Protein AF-A0A257MVQ7-F1 (afdb_monomer)

Structure (mmCIF, N/CA/C/O backbone):
data_AF-A0A257MVQ7-F1
#
_entry.id   AF-A0A257MVQ7-F1
#
loop_
_atom_site.group_PDB
_atom_site.id
_atom_site.type_symbol
_atom_site.label_atom_id
_atom_site.label_alt_id
_atom_site.label_comp_id
_atom_site.label_asym_id
_atom_site.label_entity_id
_atom_site.label_seq_id
_atom_site.pdbx_PDB_ins_code
_atom_site.Cartn_x
_atom_site.Cartn_y
_atom_site.Cartn_z
_atom_site.occupancy
_atom_site.B_iso_or_equiv
_atom_site.auth_seq_id
_atom_site.auth_comp_id
_atom_site.auth_asym_id
_atom_site.auth_atom_id
_atom_site.pdbx_PDB_model_num
ATOM 1 N N . GLU A 1 1 ? 6.130 22.824 -11.273 1.00 88.00 1 GLU A N 1
ATOM 2 C CA . GLU A 1 1 ? 5.812 24.122 -10.636 1.00 88.00 1 GLU A CA 1
ATOM 3 C C . GLU A 1 1 ? 4.588 24.040 -9.724 1.00 88.00 1 GLU A C 1
ATOM 5 O O . GLU A 1 1 ? 4.699 24.379 -8.550 1.00 88.00 1 GLU A O 1
ATOM 10 N N . SER A 1 2 ? 3.463 23.512 -10.215 1.00 88.69 2 SER A N 1
ATOM 11 C CA . SER A 1 2 ? 2.220 23.315 -9.449 1.00 88.69 2 SER A CA 1
ATOM 12 C C . SER A 1 2 ? 2.405 22.656 -8.071 1.00 88.69 2 SER A C 1
ATOM 14 O O . SER A 1 2 ? 1.911 23.172 -7.067 1.00 88.69 2 SER A O 1
ATOM 16 N N . ASP A 1 3 ? 3.192 21.575 -7.999 1.00 88.31 3 ASP A N 1
ATOM 17 C CA . ASP A 1 3 ? 3.535 20.893 -6.739 1.00 88.31 3 ASP A CA 1
ATOM 18 C C . ASP A 1 3 ? 4.210 21.817 -5.715 1.00 88.31 3 ASP A C 1
ATOM 20 O O . ASP A 1 3 ? 3.943 21.724 -4.515 1.00 88.31 3 ASP A O 1
ATOM 24 N N . TRP A 1 4 ? 5.068 22.731 -6.176 1.00 92.00 4 TRP A N 1
ATOM 25 C CA . TRP A 1 4 ? 5.762 23.681 -5.311 1.00 92.00 4 TRP A CA 1
ATOM 26 C C . TRP A 1 4 ? 4.815 24.771 -4.808 1.00 92.00 4 TRP A C 1
ATOM 28 O O . TRP A 1 4 ? 4.829 25.062 -3.614 1.00 92.00 4 TRP A O 1
ATOM 38 N N . ILE A 1 5 ? 3.961 25.326 -5.677 1.00 92.75 5 ILE A N 1
ATOM 39 C CA . ILE A 1 5 ? 2.998 26.373 -5.299 1.00 92.75 5 ILE A CA 1
ATOM 40 C C . ILE A 1 5 ? 2.053 25.856 -4.215 1.00 92.75 5 ILE A C 1
ATOM 42 O O . ILE A 1 5 ? 1.957 26.466 -3.147 1.00 92.75 5 ILE A O 1
ATOM 46 N N . VAL A 1 6 ? 1.395 24.718 -4.444 1.00 90.62 6 VAL A N 1
ATOM 47 C CA . VAL A 1 6 ? 0.452 24.175 -3.457 1.00 90.62 6 VAL A CA 1
ATOM 48 C C . VAL A 1 6 ? 1.182 23.663 -2.225 1.00 90.62 6 VAL A C 1
ATOM 50 O O . VAL A 1 6 ? 0.794 24.005 -1.108 1.00 90.62 6 VAL A O 1
ATOM 53 N N . GLY A 1 7 ? 2.268 22.905 -2.397 1.00 92.00 7 GLY A N 1
ATOM 54 C CA . GLY A 1 7 ? 3.020 22.341 -1.279 1.00 92.00 7 GLY A CA 1
ATOM 55 C C . GLY A 1 7 ? 3.585 23.410 -0.343 1.00 92.00 7 GLY A C 1
ATOM 56 O O . GLY A 1 7 ? 3.419 23.312 0.874 1.00 92.00 7 GLY A O 1
ATOM 57 N N . LEU A 1 8 ? 4.207 24.464 -0.884 1.00 94.00 8 LEU A N 1
ATOM 58 C CA . LEU A 1 8 ? 4.792 25.543 -0.086 1.00 94.00 8 LEU A CA 1
ATOM 59 C C . LEU A 1 8 ? 3.719 26.358 0.639 1.00 94.00 8 LEU A C 1
ATOM 61 O O . LEU A 1 8 ? 3.857 26.613 1.838 1.00 94.00 8 LEU A O 1
ATOM 65 N N . ASN A 1 9 ? 2.664 26.768 -0.070 1.00 93.75 9 ASN A N 1
ATOM 66 C CA . ASN A 1 9 ? 1.625 27.614 0.510 1.00 93.75 9 ASN A CA 1
ATOM 67 C C . ASN A 1 9 ? 0.786 26.852 1.537 1.00 93.75 9 ASN A C 1
ATOM 69 O O . ASN A 1 9 ? 0.598 27.364 2.638 1.00 93.75 9 ASN A O 1
ATOM 73 N N . ALA A 1 10 ? 0.370 25.614 1.247 1.00 92.50 10 ALA A N 1
ATOM 74 C CA . ALA A 1 10 ? -0.346 24.790 2.217 1.00 92.50 10 ALA A CA 1
ATOM 75 C C . ALA A 1 10 ? 0.533 24.498 3.443 1.00 92.50 10 ALA A C 1
ATOM 77 O O . ALA A 1 10 ? 0.114 24.735 4.573 1.00 92.50 10 ALA A O 1
ATOM 78 N N . THR A 1 11 ? 1.793 24.091 3.247 1.00 93.50 11 THR A N 1
ATOM 79 C CA . THR A 1 11 ? 2.728 23.872 4.366 1.00 93.50 11 THR A CA 1
ATOM 80 C C . THR A 1 11 ? 2.840 25.114 5.253 1.00 93.50 11 THR A C 1
ATOM 82 O O . THR A 1 11 ? 2.721 25.010 6.473 1.00 93.50 11 THR A O 1
ATOM 85 N N . ARG A 1 12 ? 3.027 26.306 4.667 1.00 92.75 12 ARG A N 1
ATOM 86 C CA . ARG A 1 12 ? 3.102 27.567 5.426 1.00 92.75 12 ARG A CA 1
ATOM 87 C C . ARG A 1 12 ? 1.800 27.876 6.151 1.00 92.75 12 ARG A C 1
ATOM 89 O O . ARG A 1 12 ? 1.849 28.198 7.332 1.00 92.75 12 ARG A O 1
ATOM 96 N N . LEU A 1 13 ? 0.667 27.757 5.469 1.00 91.19 13 LEU A N 1
ATOM 97 C CA . LEU A 1 13 ? -0.652 28.049 6.016 1.00 91.19 13 LEU A CA 1
ATOM 98 C C . LEU A 1 13 ? -0.939 27.218 7.271 1.00 91.19 13 LEU A C 1
ATOM 100 O O . LEU A 1 13 ? -1.192 27.769 8.342 1.00 91.19 13 LEU A O 1
ATOM 104 N N . TYR A 1 14 ? -0.823 25.894 7.161 1.00 89.44 14 TYR A N 1
ATOM 105 C CA . TYR A 1 14 ? -1.108 24.987 8.270 1.00 89.44 14 TYR A CA 1
ATOM 106 C C . TYR A 1 14 ? -0.040 25.056 9.366 1.00 89.44 14 TYR A C 1
ATOM 108 O O . TYR A 1 14 ? -0.370 24.969 10.546 1.00 89.44 14 TYR A O 1
ATOM 116 N N . THR A 1 15 ? 1.228 25.294 9.016 1.00 89.00 15 THR A N 1
ATOM 117 C CA . THR A 1 15 ? 2.292 25.515 10.010 1.00 89.00 15 THR A CA 1
ATOM 118 C C . THR A 1 15 ? 2.077 26.806 10.800 1.00 89.00 15 THR A C 1
ATOM 120 O O . THR A 1 15 ? 2.198 26.795 12.018 1.00 89.00 15 THR A O 1
ATOM 123 N N . LEU A 1 16 ? 1.723 27.918 10.152 1.00 87.44 16 LEU A N 1
ATOM 124 C CA . LEU A 1 16 ? 1.478 29.184 10.851 1.00 87.44 16 LEU A CA 1
ATOM 125 C C . LEU A 1 16 ? 0.245 29.107 11.755 1.00 87.44 16 LEU A C 1
ATOM 127 O O . LEU A 1 16 ? 0.254 29.676 12.843 1.00 87.44 16 LEU A O 1
ATOM 131 N N . LYS A 1 17 ? -0.794 28.385 11.324 1.00 84.12 17 LYS A N 1
ATOM 132 C CA . LYS A 1 17 ? -2.050 28.281 12.070 1.00 84.12 17 LYS A CA 1
ATOM 133 C C . LYS A 1 17 ? -2.009 27.237 13.193 1.00 84.12 17 LYS A C 1
ATOM 135 O O . LYS A 1 17 ? -2.567 27.476 14.259 1.00 84.12 17 LYS A O 1
ATOM 140 N N . TYR A 1 18 ? -1.334 26.103 12.979 1.00 83.12 18 TYR A N 1
ATOM 141 C CA . TYR A 1 18 ? -1.393 24.934 13.874 1.00 83.12 18 TYR A CA 1
ATOM 142 C C . TYR A 1 18 ? -0.020 24.397 14.314 1.00 83.12 18 TYR A C 1
ATOM 144 O O . TYR A 1 18 ? 0.058 23.461 15.107 1.00 83.12 18 TYR A O 1
ATOM 152 N N . GLY A 1 19 ? 1.086 24.944 13.810 1.00 74.81 19 GLY A N 1
ATOM 153 C CA . GLY A 1 19 ? 2.461 24.494 14.076 1.00 74.81 19 GLY A CA 1
ATOM 154 C C . GLY A 1 19 ? 3.048 25.000 15.395 1.00 74.81 19 GLY A C 1
ATOM 155 O O . GLY A 1 19 ? 4.206 25.425 15.441 1.00 74.81 19 GLY A O 1
ATOM 156 N N . GLN A 1 20 ? 2.247 25.005 16.468 1.00 70.62 20 GLN A N 1
ATOM 157 C CA . GLN A 1 20 ? 2.656 25.502 17.786 1.00 70.62 20 GLN A CA 1
ATOM 158 C C . GLN A 1 20 ? 4.031 24.958 18.205 1.00 70.62 20 GLN A C 1
ATOM 160 O O . GLN A 1 20 ? 4.400 23.831 17.883 1.00 70.62 20 GLN A O 1
ATOM 165 N N . GLN A 1 21 ? 4.809 25.780 18.918 1.00 64.12 21 GLN A N 1
ATOM 166 C CA . GLN A 1 21 ? 6.160 25.437 19.395 1.00 64.12 21 GLN A CA 1
ATOM 167 C C . GLN A 1 21 ? 7.187 25.123 18.283 1.00 64.12 21 GLN A C 1
ATOM 169 O O . GLN A 1 21 ? 8.217 24.498 18.535 1.00 64.12 21 GLN A O 1
ATOM 174 N N . GLY A 1 22 ? 6.963 25.626 17.062 1.00 64.94 22 GLY A N 1
ATOM 175 C CA . GLY A 1 22 ? 7.888 25.459 15.935 1.00 64.94 22 GLY A CA 1
ATOM 176 C C . GLY A 1 22 ? 7.745 24.114 15.222 1.00 64.94 22 GLY A C 1
ATOM 177 O O . GLY A 1 22 ? 8.680 23.678 14.548 1.00 64.94 22 GLY A O 1
ATOM 178 N N . LEU A 1 23 ? 6.594 23.461 15.392 1.00 73.50 23 LEU A N 1
ATOM 179 C CA . LEU A 1 23 ? 6.232 22.224 14.719 1.00 73.50 23 LEU A CA 1
ATOM 180 C C . LEU A 1 23 ? 5.937 22.502 13.240 1.00 73.50 23 LEU A C 1
ATOM 182 O O . LEU A 1 23 ? 5.141 23.380 12.919 1.00 73.50 23 LEU A O 1
ATOM 186 N N . LEU A 1 24 ? 6.578 21.760 12.334 1.00 85.75 24 LEU A N 1
ATOM 187 C CA . LEU A 1 24 ? 6.401 21.936 10.892 1.00 85.75 24 LEU A CA 1
ATOM 188 C C . LEU A 1 24 ? 5.356 20.947 10.358 1.00 85.75 24 LEU A C 1
ATOM 190 O O . LEU A 1 24 ? 5.531 19.729 10.464 1.00 85.75 24 LEU A O 1
ATOM 194 N N . TRP A 1 25 ? 4.315 21.477 9.715 1.00 90.81 25 TRP A N 1
ATOM 195 C CA . TRP A 1 25 ? 3.267 20.705 9.047 1.00 90.81 25 TRP A CA 1
ATOM 196 C C . TRP A 1 25 ? 3.495 20.683 7.538 1.00 90.81 25 TRP A C 1
ATOM 198 O O . TRP A 1 25 ? 3.093 21.608 6.837 1.00 90.81 25 TRP A O 1
ATOM 208 N N . THR A 1 26 ? 4.170 19.648 7.030 1.00 92.62 26 THR A N 1
ATOM 209 C CA . THR A 1 26 ? 4.435 19.510 5.595 1.00 92.62 26 THR A CA 1
ATOM 210 C C . THR A 1 26 ? 3.251 18.884 4.877 1.00 92.62 26 THR A C 1
ATOM 212 O O . THR A 1 26 ? 2.856 17.758 5.173 1.00 92.62 26 THR A O 1
ATOM 215 N N . ILE A 1 27 ? 2.730 19.607 3.893 1.00 92.62 27 ILE A N 1
ATOM 216 C CA . ILE A 1 27 ? 1.612 19.194 3.048 1.00 92.62 27 ILE A CA 1
ATOM 217 C C . ILE A 1 27 ? 2.097 19.138 1.606 1.00 92.62 27 ILE A C 1
ATOM 219 O O . ILE A 1 27 ? 2.915 19.951 1.173 1.00 92.62 27 ILE A O 1
ATOM 223 N N . GLY A 1 28 ? 1.614 18.161 0.850 1.00 90.31 28 GLY A N 1
ATOM 224 C CA . GLY A 1 28 ? 1.894 18.073 -0.574 1.00 90.31 28 GLY A CA 1
ATOM 225 C C . GLY A 1 28 ? 0.937 17.127 -1.271 1.00 90.31 28 GLY A C 1
ATOM 226 O O . GLY A 1 28 ? 0.431 16.189 -0.657 1.00 90.31 28 GLY A O 1
ATOM 227 N N . ARG A 1 29 ? 0.750 17.366 -2.569 1.00 88.31 29 ARG A N 1
ATOM 228 C CA . ARG A 1 29 ? -0.228 16.674 -3.413 1.00 88.31 29 ARG A CA 1
ATOM 229 C C . ARG A 1 29 ? -0.188 15.155 -3.288 1.00 88.31 29 ARG A C 1
ATOM 231 O O . ARG A 1 29 ? -1.243 14.550 -3.258 1.00 88.31 29 ARG A O 1
ATOM 238 N N . VAL A 1 30 ? 0.997 14.547 -3.188 1.00 88.81 30 VAL A N 1
ATOM 239 C CA . VAL A 1 30 ? 1.117 13.081 -3.093 1.00 88.81 30 VAL A CA 1
ATOM 240 C C . VAL A 1 30 ? 1.300 12.598 -1.652 1.00 88.81 30 VAL A C 1
ATOM 242 O O . VAL A 1 30 ? 0.648 11.646 -1.237 1.00 88.81 30 VAL A O 1
ATOM 245 N N . GLN A 1 31 ? 2.146 13.257 -0.850 1.00 92.50 31 GLN A N 1
ATOM 246 C CA . GLN A 1 31 ? 2.413 12.807 0.526 1.00 92.50 31 GLN A CA 1
ATOM 247 C C . GLN A 1 31 ? 1.166 12.862 1.421 1.00 92.50 31 GLN A C 1
ATOM 249 O O . GLN A 1 31 ? 0.982 11.994 2.271 1.00 92.50 31 GLN A O 1
ATOM 254 N N . THR A 1 32 ? 0.303 13.866 1.232 1.00 94.50 32 THR A N 1
ATOM 255 C CA . THR A 1 32 ? -0.858 14.089 2.097 1.00 94.50 32 THR A CA 1
ATOM 256 C C . THR A 1 32 ? -1.966 13.063 1.846 1.00 94.50 32 THR A C 1
ATOM 258 O O . THR A 1 32 ? -2.411 12.472 2.829 1.00 94.50 32 THR A O 1
ATOM 261 N N . PRO A 1 33 ? -2.352 12.732 0.596 1.00 92.25 33 PRO A N 1
ATOM 262 C CA . PRO A 1 33 ? -3.264 11.618 0.344 1.00 92.25 33 PRO A CA 1
ATOM 263 C C . PRO A 1 33 ? -2.715 10.262 0.790 1.00 92.25 33 PRO A C 1
ATOM 265 O O . PRO A 1 33 ? -3.456 9.451 1.334 1.00 92.25 33 PRO A O 1
ATOM 268 N N . VAL A 1 34 ? -1.410 10.014 0.635 1.00 94.19 34 VAL A N 1
ATOM 269 C CA . VAL A 1 34 ? -0.786 8.767 1.120 1.00 94.19 34 VAL A CA 1
ATOM 270 C C . VAL A 1 34 ? -0.885 8.664 2.643 1.00 94.19 34 VAL A C 1
ATOM 272 O O . VAL A 1 34 ? -1.252 7.614 3.167 1.00 94.19 34 VAL A O 1
ATOM 275 N N . LEU A 1 35 ? -0.622 9.760 3.361 1.00 96.50 35 LEU A N 1
ATOM 276 C CA . LEU A 1 35 ? -0.834 9.818 4.805 1.00 96.50 35 LEU A CA 1
ATOM 277 C C . LEU A 1 35 ? -2.310 9.601 5.168 1.00 96.50 35 LEU A C 1
ATOM 279 O O . LEU A 1 35 ? -2.594 8.846 6.095 1.00 96.50 35 LEU A O 1
ATOM 283 N N . ALA A 1 36 ? -3.237 10.220 4.433 1.00 94.25 36 ALA A N 1
ATOM 284 C CA . ALA A 1 36 ? -4.673 10.070 4.653 1.00 94.25 36 ALA A CA 1
ATOM 285 C C . ALA A 1 36 ? -5.129 8.611 4.489 1.00 94.25 36 ALA A C 1
ATOM 287 O O . ALA A 1 36 ? -5.876 8.119 5.329 1.00 94.25 36 ALA A O 1
ATOM 288 N N . LEU A 1 37 ? -4.620 7.890 3.480 1.00 93.00 37 LEU A N 1
ATOM 289 C CA . LEU A 1 37 ? -4.898 6.462 3.285 1.00 93.00 37 LEU A CA 1
ATOM 290 C C . LEU A 1 37 ? -4.476 5.627 4.499 1.00 93.00 37 LEU A C 1
ATOM 292 O O . LEU A 1 37 ? -5.235 4.764 4.943 1.00 93.00 37 LEU A O 1
ATOM 296 N N . ILE A 1 38 ? -3.281 5.878 5.041 1.00 96.31 38 ILE A N 1
ATOM 297 C CA . ILE A 1 38 ? -2.758 5.152 6.208 1.00 96.31 38 ILE A CA 1
ATOM 298 C C . ILE A 1 38 ? -3.569 5.498 7.460 1.00 96.31 38 ILE A C 1
ATOM 300 O O . ILE A 1 38 ? -4.007 4.599 8.172 1.00 96.31 38 ILE A O 1
ATOM 304 N N . VAL A 1 39 ? -3.826 6.789 7.701 1.00 95.25 39 VAL A N 1
ATOM 305 C CA . VAL A 1 39 ? -4.633 7.253 8.840 1.00 95.25 39 VAL A CA 1
ATOM 306 C C . VAL A 1 39 ? -6.031 6.642 8.799 1.00 95.25 39 VAL A C 1
ATOM 308 O O . VAL A 1 39 ? -6.470 6.096 9.808 1.00 95.25 39 VAL A O 1
ATOM 311 N N . GLN A 1 40 ? -6.704 6.676 7.646 1.00 92.25 40 GLN A N 1
ATOM 312 C CA . GLN A 1 40 ? -8.030 6.084 7.494 1.00 92.25 40 GLN A CA 1
ATOM 313 C C . GLN A 1 40 ? -7.992 4.578 7.756 1.00 92.25 40 GLN A C 1
ATOM 315 O O . GLN A 1 40 ? -8.800 4.084 8.532 1.00 92.25 40 GLN A O 1
ATOM 320 N N . LYS A 1 41 ? -7.012 3.854 7.194 1.00 94.75 41 LYS A N 1
ATOM 321 C CA . LYS A 1 41 ? -6.867 2.410 7.428 1.00 94.75 41 LYS A CA 1
ATOM 322 C C . LYS A 1 41 ? -6.719 2.087 8.911 1.00 94.75 41 LYS A C 1
ATOM 324 O O . LYS A 1 41 ? -7.352 1.154 9.391 1.00 94.75 41 LYS A O 1
ATOM 329 N N . ASP A 1 42 ? -5.920 2.857 9.639 1.00 94.44 42 ASP A N 1
ATOM 330 C CA . ASP A 1 42 ? -5.735 2.617 11.065 1.00 94.44 42 ASP A CA 1
ATOM 331 C C . ASP A 1 42 ? -6.956 3.024 11.900 1.00 94.44 42 ASP A C 1
ATOM 333 O O . ASP A 1 42 ? -7.193 2.430 12.950 1.00 94.44 42 ASP A O 1
ATOM 337 N N . LEU A 1 43 ? -7.716 4.042 11.478 1.00 88.19 43 LEU A N 1
ATOM 338 C CA . LEU A 1 43 ? -8.999 4.389 12.099 1.00 88.19 43 LEU A CA 1
ATOM 339 C C . LEU A 1 43 ? -10.043 3.290 11.863 1.00 88.19 43 LEU A C 1
ATOM 341 O O . LEU A 1 43 ? -10.721 2.911 12.814 1.00 88.19 43 LEU A O 1
ATOM 345 N N . ASP A 1 44 ? -10.110 2.721 10.653 1.00 89.31 44 ASP A N 1
ATOM 346 C CA . ASP A 1 44 ? -10.975 1.575 10.343 1.00 89.31 44 ASP A CA 1
ATOM 347 C C . ASP A 1 44 ? -10.642 0.380 11.250 1.00 89.31 44 ASP A C 1
ATOM 349 O O . ASP A 1 44 ? -11.539 -0.306 11.728 1.00 89.31 44 ASP A O 1
ATOM 353 N N . ILE A 1 45 ? -9.349 0.132 11.501 1.00 91.88 45 ILE A N 1
ATOM 354 C CA . ILE A 1 45 ? -8.883 -0.940 12.394 1.00 91.88 45 ILE A CA 1
ATOM 355 C C . ILE A 1 45 ? -9.274 -0.650 13.841 1.00 91.88 45 ILE A C 1
ATOM 357 O O . ILE A 1 45 ? 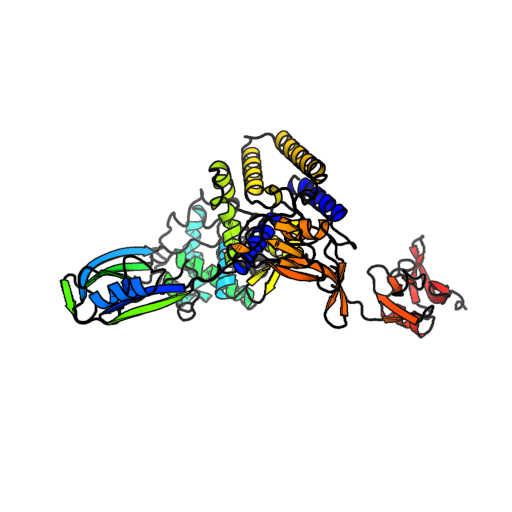-9.786 -1.536 14.520 1.00 91.88 45 ILE A O 1
ATOM 361 N N . ALA A 1 46 ? -9.034 0.574 14.317 1.00 85.06 46 ALA A N 1
ATOM 362 C CA . ALA A 1 46 ? -9.320 0.959 15.696 1.00 85.06 46 ALA A CA 1
ATOM 363 C C . ALA A 1 46 ? -10.827 0.986 16.003 1.00 85.06 46 ALA A C 1
ATOM 365 O O . ALA A 1 46 ? -11.227 0.649 17.113 1.00 85.06 46 ALA A O 1
ATOM 366 N N . GLY A 1 47 ? -11.658 1.370 15.030 1.00 81.44 47 GLY A N 1
ATOM 367 C CA . GLY A 1 47 ? -13.118 1.391 15.147 1.00 81.44 47 GLY A CA 1
ATOM 368 C C . GLY A 1 47 ? -13.801 0.056 14.837 1.00 81.44 47 GLY A C 1
ATOM 369 O O . GLY A 1 47 ? -15.027 -0.028 14.892 1.00 81.44 47 GLY A O 1
ATOM 370 N N . PHE A 1 48 ? -13.048 -0.989 14.482 1.00 88.50 48 PHE A N 1
ATOM 371 C CA . PHE A 1 48 ? -13.625 -2.271 14.101 1.00 88.50 48 PHE A CA 1
ATOM 372 C C . PHE A 1 48 ? -14.145 -3.043 15.318 1.00 88.50 48 PHE A C 1
ATOM 374 O O . PHE A 1 48 ? -13.385 -3.396 16.219 1.00 88.50 48 PHE A O 1
ATOM 381 N N . VAL A 1 49 ? -15.432 -3.392 15.297 1.00 85.88 49 VAL A N 1
ATOM 382 C CA . VAL A 1 49 ? -16.058 -4.264 16.299 1.00 85.88 49 VAL A CA 1
ATOM 383 C C . VAL A 1 49 ? -16.233 -5.667 15.703 1.00 85.88 49 VAL A C 1
ATOM 385 O O . VAL A 1 49 ? -17.031 -5.826 14.772 1.00 85.88 49 VAL A O 1
ATOM 388 N N . PRO A 1 50 ? -15.516 -6.691 16.210 1.00 91.50 50 PRO A N 1
ATOM 389 C CA . PRO A 1 50 ? -15.686 -8.068 15.761 1.00 91.50 50 PRO A CA 1
ATOM 390 C C . PRO A 1 50 ? -17.119 -8.554 15.969 1.00 91.50 50 PRO A C 1
ATOM 392 O O . PRO A 1 50 ? -17.705 -8.357 17.033 1.00 91.50 50 PRO A O 1
ATOM 395 N N . LYS A 1 51 ? -17.660 -9.227 14.956 1.00 92.88 51 LYS A N 1
ATOM 396 C CA . LYS A 1 51 ? -18.959 -9.899 15.008 1.00 92.88 51 LYS A CA 1
ATOM 397 C C . LYS A 1 51 ? -18.734 -11.402 14.928 1.00 92.88 51 LYS A C 1
ATOM 399 O O . LYS A 1 51 ? -17.963 -11.855 14.076 1.00 92.88 51 LYS A O 1
ATOM 404 N N . ASP A 1 52 ? -19.373 -12.141 15.829 1.00 96.19 52 ASP A N 1
ATOM 405 C CA . ASP A 1 52 ? -19.440 -13.597 15.744 1.00 96.19 52 ASP A CA 1
ATOM 406 C C . ASP A 1 52 ? -20.203 -14.003 14.480 1.00 96.19 52 ASP A C 1
ATOM 408 O O . ASP A 1 52 ? -21.156 -13.336 14.074 1.00 96.19 52 ASP A O 1
ATOM 412 N N . PHE A 1 53 ? -19.761 -15.086 13.855 1.00 97.19 53 PHE A N 1
ATOM 413 C CA . PHE A 1 53 ? -20.483 -15.755 12.785 1.00 97.19 53 PHE A CA 1
ATOM 414 C C . PHE A 1 53 ? -20.273 -17.264 12.896 1.00 97.19 53 PHE A C 1
ATOM 416 O O . PHE A 1 53 ? -19.310 -17.731 13.509 1.00 97.19 53 PHE A O 1
ATOM 423 N N . TRP A 1 54 ? -21.159 -18.029 12.273 1.00 98.06 54 TRP A N 1
ATOM 424 C CA . TRP A 1 54 ? -21.089 -19.484 12.240 1.00 98.06 54 TRP A CA 1
ATOM 425 C C . TRP A 1 54 ? -21.038 -19.966 10.801 1.00 98.06 54 TRP A C 1
ATOM 427 O O . TRP A 1 54 ? -21.750 -19.462 9.935 1.00 98.06 54 TRP A O 1
ATOM 437 N N . GLU A 1 55 ? -20.193 -20.948 10.536 1.00 97.25 55 GLU A N 1
ATOM 438 C CA . GLU A 1 55 ? -20.109 -21.613 9.243 1.00 97.25 55 GLU A CA 1
ATOM 439 C C . GLU A 1 55 ? -20.491 -23.073 9.432 1.00 97.25 55 GLU A C 1
ATOM 441 O O . GLU A 1 55 ? -19.960 -23.760 10.306 1.00 97.25 55 GLU A O 1
ATOM 446 N N . LEU A 1 56 ? -21.422 -23.544 8.607 1.00 97.75 56 LEU A N 1
ATOM 447 C CA . LEU A 1 56 ? -21.755 -24.956 8.529 1.00 97.75 56 LEU A CA 1
ATOM 448 C C . LEU A 1 56 ? -20.804 -25.618 7.531 1.00 97.75 56 LEU A C 1
ATOM 450 O O . LEU A 1 56 ? -20.704 -25.198 6.376 1.00 97.75 56 LEU A O 1
ATOM 454 N N . HIS A 1 57 ? -20.112 -26.647 7.993 1.00 97.50 57 HIS A N 1
ATOM 455 C CA . HIS A 1 57 ? -19.185 -27.453 7.216 1.00 97.50 57 HIS A CA 1
ATOM 456 C C . HIS A 1 57 ? -19.641 -28.907 7.199 1.00 97.50 57 HIS A C 1
ATOM 458 O O . HIS A 1 57 ? -20.399 -29.341 8.063 1.00 97.50 57 HIS A O 1
ATOM 464 N N . THR A 1 58 ? -19.150 -29.669 6.230 1.00 97.00 58 THR A N 1
ATOM 465 C CA . THR A 1 58 ? -19.133 -31.125 6.316 1.00 97.00 58 THR A CA 1
ATOM 466 C C . THR A 1 58 ? -17.836 -31.680 5.752 1.00 97.00 58 THR A C 1
ATOM 468 O O . THR A 1 58 ? -17.361 -31.243 4.699 1.00 97.00 58 THR A O 1
ATOM 471 N N . ARG A 1 59 ? -17.240 -32.642 6.461 1.00 96.12 59 ARG A N 1
ATOM 472 C CA . ARG A 1 59 ? -16.086 -33.393 5.965 1.00 96.12 59 ARG A CA 1
ATOM 473 C C . ARG A 1 59 ? -16.561 -34.665 5.267 1.00 96.12 59 ARG A C 1
ATOM 475 O O . ARG A 1 59 ? -17.173 -35.527 5.895 1.00 96.12 59 ARG A O 1
ATOM 482 N N . TYR A 1 60 ? -16.211 -34.804 3.991 1.00 95.50 60 TYR A N 1
ATOM 483 C CA . TYR A 1 60 ? -16.463 -35.996 3.178 1.00 95.50 60 TYR A CA 1
ATOM 484 C C . TYR A 1 60 ? -15.178 -36.398 2.443 1.00 95.50 60 TYR A C 1
ATOM 486 O O . TYR A 1 60 ? -14.587 -35.587 1.729 1.00 95.50 60 TYR A O 1
ATOM 494 N N . ARG A 1 61 ? -14.722 -37.646 2.639 1.00 90.88 61 ARG A N 1
ATOM 495 C CA . ARG A 1 61 ? -13.472 -38.193 2.063 1.00 90.88 61 ARG A CA 1
ATOM 496 C C . ARG A 1 61 ? -12.253 -37.271 2.269 1.00 90.88 61 ARG A C 1
ATOM 498 O O . ARG A 1 61 ? -11.547 -36.958 1.318 1.00 90.88 61 ARG A O 1
ATOM 505 N N . GLU A 1 62 ? -12.024 -36.811 3.502 1.00 86.12 62 GLU A N 1
ATOM 506 C CA . GLU A 1 62 ? -10.958 -35.860 3.894 1.00 86.12 62 GLU A CA 1
ATOM 507 C C . GLU A 1 62 ? -11.061 -34.439 3.310 1.00 86.12 62 GLU A C 1
ATOM 509 O O . GLU A 1 62 ? -10.293 -33.556 3.696 1.00 86.12 62 GLU A O 1
ATOM 514 N N . ALA A 1 63 ? -12.029 -34.168 2.432 1.00 90.62 63 ALA A N 1
ATOM 515 C CA . ALA A 1 63 ? -12.287 -32.820 1.951 1.00 90.62 63 ALA A CA 1
ATOM 516 C C . ALA A 1 63 ? -13.288 -32.101 2.854 1.00 90.62 63 ALA A C 1
ATOM 518 O O . ALA A 1 63 ? -14.317 -32.649 3.245 1.00 90.62 63 ALA A O 1
ATOM 519 N N . ASP A 1 64 ? -12.979 -30.844 3.144 1.00 94.56 64 ASP A N 1
ATOM 520 C CA . ASP A 1 64 ? -13.855 -29.922 3.852 1.00 94.56 64 ASP A CA 1
ATOM 521 C C . ASP A 1 64 ? -14.751 -29.185 2.846 1.00 94.56 64 ASP A C 1
ATOM 523 O O . ASP A 1 64 ? -14.253 -28.516 1.928 1.00 94.56 64 ASP A O 1
ATOM 527 N N . PHE A 1 65 ? -16.064 -29.335 3.003 1.00 95.88 65 PHE A N 1
ATOM 528 C CA . PHE A 1 65 ? -17.075 -28.635 2.225 1.00 95.88 65 PHE A CA 1
ATOM 529 C C . PHE A 1 65 ? -17.786 -27.603 3.093 1.00 95.88 65 PHE A C 1
ATOM 531 O O . PHE A 1 65 ? -18.261 -27.916 4.178 1.00 95.88 65 PHE A O 1
ATOM 538 N N . GLN A 1 66 ? -17.927 -26.389 2.573 1.00 96.94 66 GLN A N 1
ATOM 539 C CA . GLN A 1 66 ? -18.641 -25.305 3.237 1.00 96.94 66 GLN A CA 1
ATOM 540 C C . GLN A 1 66 ? -20.078 -25.217 2.717 1.00 96.94 66 GLN A C 1
ATOM 542 O O . GLN A 1 66 ? -20.328 -25.423 1.526 1.00 96.94 66 GLN A O 1
ATOM 547 N N . TYR A 1 67 ? -21.029 -24.887 3.586 1.00 97.44 67 TYR A N 1
ATOM 548 C CA . TYR A 1 67 ? -22.414 -24.641 3.200 1.00 97.44 67 TYR A CA 1
ATOM 549 C C . TYR A 1 67 ? -22.510 -23.567 2.106 1.00 97.44 67 TYR A C 1
ATOM 551 O O . TYR A 1 67 ? -21.943 -22.478 2.202 1.00 97.44 67 TYR A O 1
ATOM 559 N N . ALA A 1 68 ? -23.249 -23.874 1.041 1.00 95.94 68 ALA A N 1
ATOM 560 C CA . ALA A 1 68 ? -23.316 -23.035 -0.150 1.00 95.94 68 ALA A CA 1
ATOM 561 C C . ALA A 1 68 ? -24.100 -21.729 0.068 1.00 95.94 68 ALA A C 1
ATOM 563 O O . ALA A 1 68 ? -23.921 -20.788 -0.703 1.00 95.94 68 ALA A O 1
ATOM 564 N N . GLY A 1 69 ? -24.950 -21.660 1.100 1.00 94.25 69 GLY A N 1
ATOM 565 C CA . GLY A 1 69 ? -25.699 -20.450 1.452 1.00 94.25 69 GLY A CA 1
ATOM 566 C C . GLY A 1 69 ? -24.885 -19.399 2.216 1.00 94.25 69 GLY A C 1
ATOM 567 O O . GLY A 1 69 ? -25.408 -18.323 2.487 1.00 94.25 69 GLY A O 1
ATOM 568 N N . GLY A 1 70 ? -23.614 -19.674 2.529 1.00 93.88 70 GLY A N 1
ATOM 569 C CA . GLY A 1 70 ? -22.726 -18.748 3.231 1.00 93.88 70 GLY A CA 1
ATOM 570 C C . GLY A 1 70 ? -22.704 -18.960 4.745 1.00 93.88 70 GLY A C 1
ATOM 571 O O . GLY A 1 70 ? -22.920 -20.064 5.237 1.00 93.88 70 GLY A O 1
ATOM 572 N N . ARG A 1 71 ? -22.383 -17.894 5.480 1.00 95.50 71 ARG A N 1
ATOM 573 C CA . ARG A 1 71 ? -22.278 -17.898 6.946 1.00 95.50 71 ARG A CA 1
ATOM 574 C C . ARG A 1 71 ? -23.580 -17.445 7.609 1.00 95.50 71 ARG A C 1
ATOM 576 O O . ARG A 1 71 ? -24.360 -16.719 6.998 1.00 95.50 71 ARG A O 1
ATOM 583 N N . PHE A 1 72 ? -23.748 -17.807 8.874 1.00 96.81 72 PHE A N 1
ATOM 584 C CA . PHE A 1 72 ? -24.871 -17.424 9.726 1.00 96.81 72 PHE A CA 1
ATOM 585 C C . PHE A 1 72 ? -24.440 -16.369 10.744 1.00 96.81 72 PHE A C 1
ATOM 587 O O . PHE A 1 72 ? -23.351 -16.465 11.312 1.00 96.81 72 PHE A O 1
ATOM 594 N N . ASP A 1 73 ? -25.317 -15.403 11.012 1.00 95.00 73 ASP A N 1
ATOM 595 C CA . ASP A 1 73 ? -25.127 -14.399 12.068 1.00 95.00 73 ASP A CA 1
ATOM 596 C C . ASP A 1 73 ? -25.671 -14.872 13.429 1.00 95.00 73 ASP A C 1
ATOM 598 O O . ASP A 1 73 ? -25.487 -14.182 14.428 1.00 95.00 73 ASP A O 1
ATOM 602 N N . GLN A 1 74 ? -26.360 -16.019 13.482 1.00 94.31 74 GLN A N 1
ATOM 603 C CA . GLN A 1 74 ? -26.912 -16.617 14.700 1.00 94.31 74 GLN A CA 1
ATOM 604 C C . GLN A 1 74 ? -26.660 -18.130 14.715 1.00 94.31 74 GLN A C 1
ATOM 606 O O . GLN A 1 74 ? -26.899 -18.825 13.728 1.00 94.31 74 GLN A O 1
ATOM 611 N N . LYS A 1 75 ? -26.205 -18.656 15.859 1.00 95.62 75 LYS A N 1
ATOM 612 C CA . LYS A 1 75 ? -25.930 -20.092 16.043 1.00 95.62 75 LYS A CA 1
ATOM 613 C C . LYS A 1 75 ? -27.146 -21.002 15.777 1.00 95.62 75 LYS A C 1
ATOM 615 O O . LYS A 1 75 ? -26.951 -22.007 15.093 1.00 95.62 75 LYS A O 1
ATOM 620 N N . PRO A 1 76 ? -28.372 -20.680 16.246 1.00 97.12 76 PRO A N 1
ATOM 621 C CA . PRO A 1 76 ? -29.531 -21.556 16.056 1.00 97.12 76 PRO A CA 1
ATOM 622 C C . PRO A 1 76 ? -29.878 -21.822 14.587 1.00 97.12 76 PRO A C 1
ATOM 624 O O . PRO A 1 76 ? -30.311 -22.922 14.255 1.00 97.12 76 PRO A O 1
ATOM 627 N N . ASP A 1 77 ? -29.634 -20.858 13.694 1.00 95.81 77 ASP A N 1
ATOM 628 C CA . ASP A 1 77 ? -29.891 -21.025 12.258 1.00 95.81 77 ASP A CA 1
ATOM 629 C C . ASP A 1 77 ? -28.957 -22.081 11.642 1.00 95.81 77 ASP A C 1
ATOM 631 O O . ASP A 1 77 ? -29.375 -22.903 10.824 1.00 95.81 77 ASP A O 1
ATOM 635 N N . ALA A 1 78 ? -27.693 -22.102 12.080 1.00 95.44 78 ALA A N 1
ATOM 636 C CA . ALA A 1 78 ? -26.728 -23.123 11.685 1.00 95.44 78 ALA A CA 1
ATOM 637 C C . ALA A 1 78 ? -27.065 -24.494 12.303 1.00 95.44 78 ALA A C 1
ATOM 639 O O . ALA A 1 78 ? -26.961 -25.512 11.621 1.00 95.44 78 ALA A O 1
ATOM 640 N N . GLU A 1 79 ? -27.497 -24.531 13.570 1.00 96.75 79 GLU A N 1
ATOM 641 C CA . GLU A 1 79 ? -27.896 -25.761 14.280 1.00 96.75 79 GLU A CA 1
ATOM 642 C C . GLU A 1 79 ? -29.139 -26.419 13.661 1.00 96.75 79 GLU A C 1
ATOM 644 O O . GLU A 1 79 ? -29.201 -27.649 13.553 1.00 96.75 79 GLU A O 1
ATOM 649 N N . ALA A 1 80 ? -30.098 -25.617 13.188 1.00 95.31 80 ALA A N 1
ATOM 650 C CA . ALA A 1 80 ? -31.276 -26.109 12.482 1.00 95.31 80 ALA A CA 1
ATOM 651 C C . ALA A 1 80 ? -30.896 -26.873 11.204 1.00 95.31 80 ALA A C 1
ATOM 653 O O . ALA A 1 80 ? -31.437 -27.947 10.947 1.00 95.31 80 ALA A O 1
ATOM 654 N N . LEU A 1 81 ? -29.931 -26.365 10.427 1.00 95.25 81 LEU A N 1
ATOM 655 C CA . LEU A 1 81 ? -29.443 -27.051 9.227 1.00 95.25 81 LEU A CA 1
ATOM 656 C C . LEU A 1 81 ? -28.500 -28.216 9.541 1.00 95.25 81 LEU A C 1
ATOM 658 O O . LEU A 1 81 ? -28.556 -29.229 8.846 1.00 95.25 81 LEU A O 1
ATOM 662 N N . LEU A 1 82 ? -27.671 -28.113 10.586 1.00 95.69 82 LEU A N 1
ATOM 663 C CA . LEU A 1 82 ? -26.828 -29.219 11.054 1.00 95.69 82 LEU A CA 1
ATOM 664 C C . LEU A 1 82 ? -27.680 -30.454 11.374 1.00 95.69 82 LEU A C 1
ATOM 666 O O . LEU A 1 82 ? -27.381 -31.544 10.893 1.00 95.69 82 LEU A O 1
ATOM 670 N N . SER A 1 83 ? -28.789 -30.257 12.092 1.00 94.75 83 SER A N 1
ATOM 671 C CA . SER A 1 83 ? -29.716 -31.330 12.482 1.00 94.75 83 SER A CA 1
ATOM 672 C C . SER A 1 83 ? -30.345 -32.051 11.280 1.00 94.75 83 SER A C 1
ATOM 674 O O . SER A 1 83 ? -30.690 -33.224 11.377 1.00 94.75 83 SER A O 1
ATOM 676 N N . LEU A 1 84 ? -30.484 -31.375 10.131 1.00 93.38 84 LEU A N 1
ATOM 677 C CA . LEU A 1 84 ? -30.961 -31.995 8.887 1.00 93.38 84 LEU A CA 1
ATOM 678 C C . LEU A 1 84 ? -29.885 -32.845 8.197 1.00 93.38 84 LEU A C 1
ATOM 680 O O . LEU A 1 84 ? -30.220 -33.686 7.365 1.00 93.38 84 LEU A O 1
ATOM 684 N N . CYS A 1 85 ? -28.608 -32.610 8.500 1.00 94.12 85 CYS A N 1
ATOM 685 C CA . CYS A 1 85 ? -27.478 -33.284 7.865 1.00 94.12 85 CYS A CA 1
ATOM 686 C C . CYS A 1 85 ? -27.032 -34.549 8.611 1.00 94.12 85 CYS A C 1
ATOM 688 O O . CYS A 1 85 ? -26.420 -35.434 8.007 1.00 94.12 85 CYS A O 1
ATOM 690 N N . GLU A 1 86 ? -27.277 -34.621 9.919 1.00 91.25 86 GLU A N 1
ATOM 691 C CA . GLU A 1 86 ? -26.868 -35.743 10.765 1.00 91.25 86 GLU A CA 1
ATOM 692 C C . GLU A 1 86 ? -27.644 -37.027 10.435 1.00 91.25 86 GLU A C 1
ATOM 694 O O . GLU A 1 86 ? -28.835 -37.007 10.132 1.00 91.25 86 GLU A O 1
ATOM 699 N N . GLY A 1 87 ? -26.956 -38.173 10.483 1.00 89.50 87 GLY A N 1
ATOM 700 C CA . GLY A 1 87 ? -27.570 -39.483 10.228 1.00 89.50 87 GLY A CA 1
ATOM 701 C C . GLY A 1 87 ? -27.969 -39.743 8.769 1.00 89.50 87 GLY A C 1
ATOM 702 O O . GLY A 1 87 ? -28.664 -40.723 8.493 1.00 89.50 87 GLY A O 1
ATOM 703 N N . HIS A 1 88 ? -27.538 -38.891 7.836 1.00 94.38 88 HIS A N 1
ATOM 704 C CA . HIS A 1 88 ? -27.810 -39.018 6.409 1.00 94.38 88 HIS A CA 1
ATOM 705 C C . HIS A 1 88 ? -26.526 -39.006 5.588 1.00 94.38 88 HIS A C 1
ATOM 707 O O . HIS A 1 88 ? -25.568 -38.306 5.918 1.00 94.38 88 HIS A O 1
ATOM 713 N N . ASP A 1 89 ? -26.530 -39.778 4.503 1.00 96.38 89 ASP A N 1
ATOM 714 C CA . ASP A 1 89 ? -25.423 -39.793 3.557 1.00 96.38 89 ASP A CA 1
ATOM 715 C C . ASP A 1 89 ? -25.330 -38.455 2.815 1.00 96.38 89 ASP A C 1
ATOM 717 O O . ASP A 1 89 ? -26.321 -37.744 2.600 1.00 96.38 89 ASP A O 1
ATOM 721 N N . PHE A 1 90 ? -24.106 -38.123 2.427 1.00 97.69 90 PHE A N 1
ATOM 722 C CA . PHE A 1 90 ? -23.777 -37.000 1.568 1.00 97.69 90 PHE A CA 1
ATOM 723 C C . PHE A 1 90 ? -23.645 -37.482 0.133 1.00 97.69 90 PHE A C 1
ATOM 725 O O . PHE A 1 90 ? -22.971 -38.481 -0.106 1.00 97.69 90 PHE A O 1
ATOM 732 N N . GLU A 1 91 ? -24.253 -36.771 -0.812 1.00 97.50 91 GLU A N 1
ATOM 733 C CA . GLU A 1 91 ? -24.177 -37.059 -2.243 1.00 97.50 91 GLU A CA 1
ATOM 734 C C . GLU A 1 91 ? -23.389 -35.970 -2.970 1.00 97.50 91 GLU A C 1
ATOM 736 O O . GLU A 1 91 ? -23.654 -34.780 -2.801 1.00 97.50 91 GLU A O 1
ATOM 741 N N . ILE A 1 92 ? -22.461 -36.357 -3.844 1.00 97.56 92 ILE A N 1
ATOM 742 C CA . ILE A 1 92 ? -21.817 -35.425 -4.772 1.00 97.56 92 ILE A CA 1
ATOM 743 C C . ILE A 1 92 ? -22.739 -35.167 -5.963 1.00 97.56 92 ILE A C 1
ATOM 745 O O . ILE A 1 92 ? -22.900 -36.005 -6.843 1.00 97.56 92 ILE A O 1
ATOM 749 N N . THR A 1 93 ? -23.284 -33.959 -6.064 1.00 96.81 93 THR A N 1
ATOM 750 C CA . THR A 1 93 ? -24.258 -33.605 -7.109 1.00 96.81 93 THR A CA 1
ATOM 751 C C . THR A 1 93 ? -23.625 -33.039 -8.372 1.00 96.81 93 THR A C 1
ATOM 753 O O . THR A 1 93 ? -24.232 -33.073 -9.442 1.00 96.81 93 THR A O 1
ATOM 756 N N . SER A 1 94 ? -22.410 -32.489 -8.289 1.00 95.25 94 SER A N 1
ATOM 757 C CA . SER A 1 94 ? -21.730 -31.914 -9.453 1.00 95.25 94 SER A CA 1
ATOM 758 C C . SER A 1 94 ? -20.229 -31.779 -9.225 1.00 95.25 94 SER A C 1
ATOM 760 O O . SER A 1 94 ? -19.794 -31.122 -8.282 1.00 95.25 94 SER A O 1
ATOM 762 N N . VAL A 1 95 ? -19.435 -32.253 -10.185 1.00 91.38 95 VAL A N 1
ATOM 763 C CA . VAL A 1 95 ? -17.987 -32.018 -10.257 1.00 91.38 95 VAL A CA 1
ATOM 764 C C . VAL A 1 95 ? -17.697 -31.194 -11.507 1.00 91.38 95 VAL A C 1
ATOM 766 O O . VAL A 1 95 ? -17.875 -31.663 -12.628 1.00 91.38 95 VAL A O 1
ATOM 769 N N . LYS A 1 96 ? -17.265 -29.941 -11.333 1.00 90.38 96 LYS A N 1
ATOM 770 C CA . LYS A 1 96 ? -16.926 -29.044 -12.447 1.00 90.38 96 LYS A CA 1
ATOM 771 C C . LYS A 1 96 ? -15.463 -28.649 -12.368 1.00 90.38 96 LYS A C 1
ATOM 773 O O . LYS A 1 96 ? -15.066 -27.874 -11.502 1.00 90.38 96 LYS A O 1
ATOM 778 N N . GLY A 1 97 ? -14.675 -29.174 -13.299 1.00 86.50 97 GLY A N 1
ATOM 779 C CA . GLY A 1 97 ? -13.298 -28.759 -13.525 1.00 86.50 97 GLY A CA 1
ATOM 780 C C . GLY A 1 97 ? -13.227 -27.650 -14.567 1.00 86.50 97 GLY A C 1
ATOM 781 O O . GLY A 1 97 ? -13.753 -27.800 -15.668 1.00 86.50 97 GLY A O 1
ATOM 782 N N . LYS A 1 98 ? -12.539 -26.553 -14.252 1.00 88.31 98 LYS A N 1
ATOM 783 C CA . LYS A 1 98 ? -12.113 -25.564 -15.242 1.00 88.31 98 LYS A CA 1
ATOM 784 C C . LYS A 1 98 ? -10.597 -25.604 -15.347 1.00 88.31 98 LYS A C 1
ATOM 786 O O . LYS A 1 98 ? -9.892 -25.239 -14.406 1.00 88.31 98 LYS A O 1
ATOM 791 N N . ARG A 1 99 ? -10.106 -26.029 -16.510 1.00 90.38 99 ARG A N 1
ATOM 792 C CA . ARG A 1 99 ? -8.689 -25.916 -16.854 1.00 90.38 99 ARG A CA 1
ATOM 793 C C . ARG A 1 99 ? -8.337 -24.440 -17.030 1.00 90.38 99 ARG A C 1
ATOM 795 O O . ARG A 1 99 ? -8.973 -23.733 -17.811 1.00 90.38 99 ARG A O 1
ATOM 802 N N . GLU A 1 100 ? -7.344 -23.973 -16.289 1.00 90.56 100 GLU A N 1
ATOM 803 C CA . GLU A 1 100 ? -6.850 -22.601 -16.303 1.00 90.56 100 GLU A CA 1
ATOM 804 C C . GLU A 1 100 ? -5.371 -22.586 -16.706 1.00 90.56 100 GLU A C 1
ATOM 806 O O . GLU A 1 100 ? -4.549 -23.341 -16.182 1.00 90.56 100 GLU A O 1
ATOM 811 N N . LEU A 1 101 ? -5.039 -21.695 -17.641 1.00 92.19 101 LEU A N 1
ATOM 812 C CA . LEU A 1 101 ? -3.668 -21.411 -18.049 1.00 92.19 101 LEU A CA 1
ATOM 813 C C . LEU A 1 101 ? -3.189 -20.148 -17.337 1.00 92.19 101 LEU A C 1
ATOM 815 O O . LEU A 1 101 ? -3.577 -19.033 -17.688 1.00 92.19 101 LEU A O 1
ATOM 819 N N . VAL A 1 102 ? -2.312 -20.320 -16.353 1.00 90.81 102 VAL A N 1
ATOM 820 C CA . VAL A 1 102 ? -1.684 -19.213 -15.634 1.00 90.81 102 VAL A CA 1
ATOM 821 C C . VAL A 1 102 ? -0.360 -18.888 -16.312 1.00 90.81 102 VAL A C 1
ATOM 823 O O . VAL A 1 102 ? 0.671 -19.513 -16.051 1.00 90.81 102 VAL A O 1
ATOM 826 N N . ASN A 1 103 ? -0.396 -17.900 -17.205 1.00 93.94 103 ASN A N 1
ATOM 827 C CA . ASN A 1 103 ? 0.801 -17.383 -17.867 1.00 93.94 103 ASN A CA 1
ATOM 828 C C . ASN A 1 103 ? 1.841 -16.902 -16.847 1.00 93.94 103 ASN A C 1
ATOM 830 O O . ASN A 1 103 ? 1.454 -16.453 -15.759 1.00 93.94 103 ASN A O 1
ATOM 834 N N . PRO A 1 104 ? 3.138 -16.918 -17.199 1.00 94.06 104 PRO A N 1
ATOM 835 C CA . PRO A 1 104 ? 4.130 -16.305 -16.347 1.00 94.06 104 PRO A CA 1
ATOM 836 C C . PRO A 1 104 ? 3.797 -14.821 -16.118 1.00 94.06 104 PRO A C 1
ATOM 838 O O . PRO A 1 104 ? 3.157 -14.150 -16.955 1.00 94.06 104 PRO A O 1
ATOM 841 N N . PRO A 1 105 ? 4.184 -14.291 -14.952 1.00 94.38 105 PRO A N 1
ATOM 842 C CA . PRO A 1 105 ? 4.016 -12.878 -14.671 1.00 94.38 105 PRO A CA 1
ATOM 843 C C . PRO A 1 105 ? 4.767 -12.034 -15.708 1.00 94.38 105 PRO A C 1
ATOM 845 O O . PRO A 1 105 ? 5.669 -12.523 -16.392 1.00 94.38 105 PRO A O 1
ATOM 848 N N . LEU A 1 106 ? 4.366 -10.770 -15.853 1.00 96.62 106 LEU A N 1
ATOM 849 C CA . LEU A 1 106 ? 5.133 -9.824 -16.662 1.00 96.62 106 LEU A CA 1
ATOM 850 C C . LEU A 1 106 ? 6.513 -9.572 -16.030 1.00 96.62 106 LEU A C 1
ATOM 852 O O . LEU A 1 106 ? 6.747 -9.937 -14.873 1.00 96.62 106 LEU A O 1
ATOM 856 N N . LEU A 1 107 ? 7.420 -8.975 -16.804 1.00 98.12 107 LEU A N 1
ATOM 857 C CA . LEU A 1 107 ? 8.722 -8.541 -16.297 1.00 98.12 107 LEU A CA 1
ATOM 858 C C . LEU A 1 107 ? 8.537 -7.443 -15.243 1.00 98.12 107 LEU A C 1
ATOM 860 O O . LEU A 1 107 ? 7.468 -6.838 -15.154 1.00 98.12 107 LEU A O 1
ATOM 864 N N . TYR A 1 108 ? 9.563 -7.200 -14.431 1.00 98.12 108 TYR A N 1
ATOM 865 C CA . TYR A 1 108 ? 9.468 -6.174 -13.400 1.00 98.12 108 TYR A CA 1
ATOM 866 C C . TYR A 1 108 ? 9.459 -4.772 -14.002 1.00 98.12 108 TYR A C 1
ATOM 868 O O . TYR A 1 108 ? 10.323 -4.431 -14.807 1.00 98.12 108 TYR A O 1
ATOM 876 N N . ASP A 1 109 ? 8.526 -3.961 -13.523 1.00 96.00 109 ASP A N 1
ATOM 877 C CA . ASP A 1 109 ? 8.752 -2.535 -13.328 1.00 96.00 109 ASP A CA 1
ATOM 878 C C . ASP A 1 109 ? 9.316 -2.306 -11.908 1.00 96.00 109 ASP A C 1
ATOM 880 O O . ASP A 1 109 ? 9.502 -3.255 -11.131 1.00 96.00 109 ASP A O 1
ATOM 884 N N . LEU A 1 110 ? 9.593 -1.052 -11.538 1.00 95.69 110 LEU A N 1
ATOM 885 C CA . LEU A 1 110 ? 10.114 -0.746 -10.200 1.00 95.69 110 LEU A CA 1
ATOM 886 C C . LEU A 1 110 ? 9.145 -1.145 -9.076 1.00 95.69 110 LEU A C 1
ATOM 888 O O . LEU A 1 110 ? 9.574 -1.628 -8.026 1.00 95.69 110 LEU A O 1
ATOM 892 N N . THR A 1 111 ? 7.846 -0.935 -9.279 1.00 93.75 111 THR A N 1
ATOM 893 C CA . THR A 1 111 ? 6.831 -1.105 -8.232 1.00 93.75 111 THR A CA 1
ATOM 894 C C . THR A 1 111 ? 6.610 -2.585 -7.937 1.00 93.75 111 THR A C 1
ATOM 896 O O . THR A 1 111 ? 6.590 -2.988 -6.772 1.00 93.75 111 THR A O 1
ATOM 899 N N . ASP A 1 112 ? 6.508 -3.418 -8.972 1.00 95.44 112 ASP A N 1
ATOM 900 C CA . ASP A 1 112 ? 6.387 -4.867 -8.855 1.00 95.44 112 ASP A CA 1
ATOM 901 C C . ASP A 1 112 ? 7.654 -5.482 -8.235 1.00 95.44 112 ASP A C 1
ATOM 903 O O . ASP A 1 112 ? 7.540 -6.402 -7.419 1.00 95.44 112 ASP A O 1
ATOM 907 N N . LEU A 1 113 ? 8.848 -4.946 -8.529 1.00 97.81 113 LEU A N 1
ATOM 908 C CA . LEU A 1 113 ? 10.088 -5.368 -7.868 1.00 97.81 113 LEU A CA 1
ATOM 909 C C . LEU A 1 113 ? 10.078 -5.015 -6.372 1.00 97.81 113 LEU A C 1
ATOM 911 O O . LEU A 1 113 ? 10.355 -5.874 -5.536 1.00 97.81 113 LEU A O 1
ATOM 915 N N . GLN A 1 114 ? 9.706 -3.782 -6.015 1.00 97.31 114 GLN A N 1
ATOM 916 C CA . GLN A 1 114 ? 9.595 -3.337 -4.619 1.00 97.31 114 GLN A CA 1
ATOM 917 C C . GLN A 1 114 ? 8.573 -4.161 -3.823 1.00 97.31 114 GLN A C 1
ATOM 919 O O . GLN A 1 114 ? 8.855 -4.583 -2.699 1.00 97.31 114 GLN A O 1
ATOM 924 N N . LYS A 1 115 ? 7.404 -4.446 -4.412 1.00 95.75 115 LYS A N 1
ATOM 925 C CA . LYS A 1 115 ? 6.373 -5.304 -3.807 1.00 95.75 115 LYS A CA 1
ATOM 926 C C . LYS A 1 115 ? 6.900 -6.716 -3.559 1.00 95.75 115 LYS A C 1
ATOM 928 O O . LYS A 1 115 ? 6.737 -7.239 -2.458 1.00 95.75 115 LYS A O 1
ATOM 933 N N . ASP A 1 116 ? 7.558 -7.321 -4.546 1.00 95.88 116 ASP A N 1
ATOM 934 C CA . ASP A 1 116 ? 8.092 -8.680 -4.426 1.00 95.88 116 ASP A CA 1
ATOM 935 C C . ASP A 1 116 ? 9.212 -8.772 -3.373 1.00 95.88 116 ASP A C 1
ATOM 937 O O . ASP A 1 116 ? 9.200 -9.685 -2.546 1.00 95.88 116 ASP A O 1
ATOM 941 N N . MET A 1 117 ? 10.130 -7.799 -3.325 1.00 96.75 117 MET A N 1
ATOM 942 C CA . MET A 1 117 ? 11.206 -7.763 -2.320 1.00 96.75 117 MET A CA 1
ATOM 943 C C . MET A 1 117 ? 10.682 -7.511 -0.905 1.00 96.75 117 MET A C 1
ATOM 945 O O . MET A 1 117 ? 11.171 -8.109 0.058 1.00 96.75 117 MET A O 1
ATOM 949 N N . SER A 1 118 ? 9.636 -6.696 -0.765 1.00 95.06 118 SER A N 1
ATOM 950 C CA . SER A 1 118 ? 8.942 -6.516 0.510 1.00 95.06 118 SER A CA 1
ATOM 951 C C . SER A 1 118 ? 8.294 -7.816 1.000 1.00 95.06 118 SER A C 1
ATOM 953 O O . SER A 1 118 ? 8.456 -8.188 2.164 1.00 95.06 118 SER A O 1
ATOM 955 N N . ILE A 1 119 ? 7.612 -8.551 0.116 1.00 91.06 119 ILE A N 1
ATOM 956 C CA . ILE A 1 119 ? 6.950 -9.816 0.468 1.00 91.06 119 ILE A CA 1
ATOM 957 C C . ILE A 1 119 ? 7.983 -10.879 0.863 1.00 91.06 119 ILE A C 1
ATOM 959 O O . ILE A 1 119 ? 7.869 -11.469 1.939 1.00 91.06 119 ILE A O 1
ATOM 963 N N . ARG A 1 120 ? 9.009 -11.093 0.029 1.00 90.75 120 ARG A N 1
ATOM 964 C CA . ARG A 1 120 ? 10.007 -12.159 0.228 1.00 90.75 120 ARG A CA 1
ATOM 965 C C . ARG A 1 120 ? 10.974 -11.873 1.369 1.00 90.75 120 ARG A C 1
ATOM 967 O O . ARG A 1 120 ? 11.283 -12.769 2.148 1.00 90.75 120 ARG A O 1
ATOM 974 N N . TYR A 1 121 ? 11.451 -10.634 1.469 1.00 93.00 121 TYR A N 1
ATOM 975 C CA . TYR A 1 121 ? 12.584 -10.288 2.332 1.00 93.00 121 TYR A CA 1
ATOM 976 C C . TYR A 1 121 ? 12.280 -9.173 3.335 1.00 93.00 121 TYR A C 1
ATOM 978 O O . TYR A 1 121 ? 13.121 -8.867 4.175 1.00 93.00 121 TYR A O 1
ATOM 986 N N . GLY A 1 122 ? 11.081 -8.581 3.307 1.00 92.31 122 GLY A N 1
ATOM 987 C CA . GLY A 1 122 ? 10.725 -7.475 4.198 1.00 92.31 122 GLY A CA 1
ATOM 988 C C . GLY A 1 122 ? 11.434 -6.161 3.870 1.00 92.31 122 GLY A C 1
ATOM 989 O O . GLY A 1 122 ? 11.499 -5.302 4.744 1.00 92.31 122 GLY A O 1
ATOM 990 N N . PHE A 1 123 ? 11.971 -6.010 2.655 1.00 95.38 123 PHE A N 1
ATOM 991 C CA . PHE A 1 123 ? 12.650 -4.783 2.236 1.00 95.38 123 PHE A CA 1
ATOM 992 C C . PHE A 1 123 ? 11.693 -3.593 2.209 1.00 95.38 123 PHE A C 1
ATOM 994 O O . PHE A 1 123 ? 10.515 -3.731 1.861 1.00 95.38 123 PHE A O 1
ATOM 1001 N N . THR A 1 124 ? 12.226 -2.412 2.522 1.00 95.94 124 THR A N 1
ATOM 1002 C CA . THR A 1 124 ? 11.553 -1.152 2.207 1.00 95.94 124 THR A CA 1
ATOM 1003 C C . THR A 1 124 ? 11.612 -0.880 0.703 1.00 95.94 124 THR A C 1
ATOM 1005 O O . THR A 1 124 ? 12.481 -1.391 -0.021 1.00 95.94 124 THR A O 1
ATOM 1008 N N . ALA A 1 125 ? 10.694 -0.043 0.216 1.00 95.25 125 ALA A N 1
ATOM 1009 C CA . ALA A 1 125 ? 10.723 0.419 -1.167 1.00 95.25 125 ALA A CA 1
ATOM 1010 C C . ALA A 1 125 ? 12.062 1.108 -1.519 1.00 95.25 125 ALA A C 1
ATOM 1012 O O . ALA A 1 125 ? 12.602 0.901 -2.610 1.00 95.25 125 ALA A O 1
ATOM 1013 N N . ASP A 1 126 ? 12.619 1.880 -0.577 1.00 95.50 126 ASP A N 1
ATOM 1014 C CA . ASP A 1 126 ? 13.885 2.609 -0.728 1.00 95.50 126 ASP A CA 1
ATOM 1015 C C . ASP A 1 126 ? 15.110 1.681 -0.752 1.00 95.50 126 ASP A C 1
ATOM 1017 O O . ASP A 1 126 ? 15.978 1.831 -1.612 1.00 95.50 126 ASP A O 1
ATOM 1021 N N . GLN A 1 127 ? 15.145 0.654 0.107 1.00 96.81 127 GLN A N 1
ATOM 1022 C CA . GLN A 1 127 ? 16.198 -0.370 0.086 1.00 96.81 127 GLN A CA 1
ATOM 1023 C C . GLN A 1 127 ? 16.252 -1.087 -1.264 1.00 96.81 127 GLN A C 1
ATOM 1025 O O . GLN A 1 127 ? 17.325 -1.244 -1.848 1.00 96.81 127 GLN A O 1
ATOM 1030 N N . THR A 1 128 ? 15.086 -1.478 -1.788 1.00 97.81 128 THR A N 1
ATOM 1031 C CA . THR A 1 128 ? 14.995 -2.150 -3.091 1.00 97.81 128 THR A CA 1
ATOM 1032 C C . THR A 1 128 ? 15.467 -1.238 -4.223 1.00 97.81 128 THR A C 1
ATOM 1034 O O . THR A 1 128 ? 16.263 -1.667 -5.058 1.00 97.81 128 THR A O 1
ATOM 1037 N N . LEU A 1 129 ? 15.026 0.028 -4.239 1.00 96.62 129 LEU A N 1
ATOM 1038 C CA . LEU A 1 129 ? 15.457 1.005 -5.242 1.00 96.62 129 LEU A CA 1
ATOM 1039 C C . LEU A 1 129 ? 16.964 1.270 -5.160 1.00 96.62 129 LEU A C 1
ATOM 1041 O O . LEU A 1 129 ? 17.620 1.323 -6.194 1.00 96.62 129 LEU A O 1
ATOM 1045 N N . THR A 1 130 ? 17.520 1.394 -3.955 1.00 97.31 130 THR A N 1
ATOM 1046 C CA . THR A 1 130 ? 18.959 1.601 -3.744 1.00 97.31 130 THR A CA 1
ATOM 1047 C C . THR A 1 130 ? 19.772 0.434 -4.302 1.00 97.31 130 THR A C 1
ATOM 1049 O O . THR A 1 130 ? 20.696 0.656 -5.081 1.00 97.31 130 THR A O 1
ATOM 1052 N N . CYS A 1 131 ? 19.386 -0.806 -3.989 1.00 98.38 131 CYS A N 1
ATOM 1053 C CA . CYS A 1 131 ? 20.051 -1.997 -4.525 1.00 98.38 131 CYS A CA 1
ATOM 1054 C C . CYS A 1 131 ? 19.939 -2.067 -6.057 1.00 98.38 131 CYS A C 1
ATOM 1056 O O . CYS A 1 131 ? 20.929 -2.304 -6.746 1.00 98.38 131 CYS A O 1
ATOM 1058 N N . ALA A 1 132 ? 18.748 -1.825 -6.613 1.00 98.25 132 ALA A N 1
ATOM 1059 C CA . ALA A 1 132 ? 18.541 -1.829 -8.059 1.00 98.25 132 ALA A CA 1
ATOM 1060 C C . ALA A 1 132 ? 19.355 -0.724 -8.760 1.00 98.25 132 ALA A C 1
ATOM 1062 O O . ALA A 1 132 ? 19.961 -0.965 -9.801 1.00 98.25 132 ALA A O 1
ATOM 1063 N N . GLN A 1 133 ? 19.434 0.470 -8.168 1.00 97.38 133 GLN A N 1
ATOM 1064 C CA . GLN A 1 133 ? 20.247 1.577 -8.672 1.00 97.38 133 GLN A CA 1
ATOM 1065 C C . GLN A 1 133 ? 21.738 1.208 -8.697 1.00 97.38 133 GLN A C 1
ATOM 1067 O O . GLN A 1 133 ? 22.394 1.416 -9.715 1.00 97.38 133 GLN A O 1
ATOM 1072 N N . GLN A 1 134 ? 22.256 0.586 -7.634 1.00 98.25 134 GLN A N 1
ATOM 1073 C CA . GLN A 1 134 ? 23.644 0.111 -7.581 1.00 98.25 134 GLN A CA 1
ATOM 1074 C C . GLN A 1 134 ? 23.928 -0.959 -8.643 1.00 98.25 134 GLN A C 1
ATOM 1076 O O . GLN A 1 134 ? 24.951 -0.903 -9.327 1.00 98.25 134 GLN A O 1
ATOM 1081 N N . LEU A 1 135 ? 23.012 -1.915 -8.826 1.00 98.62 135 LEU A N 1
ATOM 1082 C CA . LEU A 1 135 ? 23.117 -2.930 -9.877 1.00 98.62 135 LEU A CA 1
ATOM 1083 C C . LEU A 1 135 ? 23.120 -2.299 -11.277 1.00 98.62 135 LEU A C 1
ATOM 1085 O O . LEU A 1 135 ? 23.885 -2.732 -12.137 1.00 98.62 135 LEU A O 1
ATOM 1089 N N . TYR A 1 136 ? 22.299 -1.275 -11.508 1.00 98.44 136 TYR A N 1
ATOM 1090 C CA . TYR A 1 136 ? 22.240 -0.546 -12.775 1.00 98.44 136 TYR A CA 1
ATOM 1091 C C . TYR A 1 136 ? 23.518 0.253 -13.056 1.00 98.44 136 TYR A C 1
ATOM 1093 O O . TYR A 1 136 ? 24.055 0.184 -14.158 1.00 98.44 136 TYR A O 1
ATOM 1101 N N . GLU A 1 137 ? 24.058 0.959 -12.062 1.00 97.94 137 GLU A N 1
ATOM 1102 C CA . GLU A 1 137 ? 25.308 1.724 -12.195 1.00 97.94 137 GLU A CA 1
ATOM 1103 C C . GLU A 1 137 ? 26.512 0.813 -12.471 1.00 97.94 137 GLU A C 1
ATOM 1105 O O . GLU A 1 137 ? 27.383 1.147 -13.277 1.00 97.94 137 GLU A O 1
ATOM 1110 N N . LYS A 1 138 ? 26.509 -0.394 -11.889 1.00 97.62 138 LYS A N 1
ATOM 1111 C CA . LYS A 1 138 ? 27.450 -1.484 -12.204 1.00 97.62 138 LYS A CA 1
ATOM 1112 C C . LYS A 1 138 ? 27.137 -2.195 -13.533 1.00 97.62 138 LYS A C 1
ATOM 1114 O O . LYS A 1 138 ? 27.858 -3.108 -13.931 1.00 97.62 138 LYS A O 1
ATOM 1119 N N . LYS A 1 139 ? 26.089 -1.762 -14.240 1.00 98.25 139 LYS A N 1
ATOM 1120 C CA . LYS A 1 139 ? 25.599 -2.271 -15.530 1.00 98.25 139 LYS A CA 1
ATOM 1121 C C . LYS A 1 139 ? 25.061 -3.701 -15.494 1.00 98.25 139 LYS A C 1
ATOM 1123 O O . LYS A 1 139 ? 24.949 -4.303 -16.553 1.00 98.25 139 LYS A O 1
ATOM 1128 N N . HIS A 1 140 ? 24.707 -4.253 -14.335 1.00 98.50 140 HIS A N 1
ATOM 1129 C CA . HIS A 1 140 ? 24.196 -5.626 -14.201 1.00 98.50 140 HIS A CA 1
ATOM 1130 C C . HIS A 1 140 ? 22.729 -5.784 -14.594 1.00 98.50 140 HIS A C 1
ATOM 1132 O O . HIS A 1 140 ? 22.321 -6.858 -15.037 1.00 98.50 140 HIS A O 1
ATOM 1138 N N . ILE A 1 141 ? 21.941 -4.721 -14.447 1.00 98.81 141 ILE A N 1
ATOM 1139 C CA . ILE A 1 141 ? 20.531 -4.676 -14.841 1.00 98.81 141 ILE A CA 1
ATOM 1140 C C . ILE A 1 141 ? 20.261 -3.441 -15.698 1.00 98.81 141 ILE A C 1
ATOM 1142 O O . ILE A 1 141 ? 21.088 -2.531 -15.775 1.00 98.81 141 ILE A O 1
ATOM 1146 N N . THR A 1 142 ? 19.107 -3.418 -16.348 1.00 98.44 142 THR A N 1
ATOM 1147 C CA . THR A 1 142 ? 18.617 -2.264 -17.107 1.00 98.44 142 THR A CA 1
ATOM 1148 C C . THR A 1 142 ? 18.028 -1.195 -16.182 1.00 98.44 142 THR A C 1
ATOM 1150 O O . THR A 1 142 ? 17.937 -1.397 -14.971 1.00 98.44 142 THR A O 1
ATOM 1153 N N . TYR A 1 143 ? 17.689 -0.024 -16.731 1.00 97.38 143 TYR A N 1
ATOM 1154 C CA . TYR A 1 143 ? 17.288 1.138 -15.934 1.00 97.38 143 TYR A CA 1
ATOM 1155 C C . TYR A 1 143 ? 16.122 0.816 -14.975 1.00 97.38 143 TYR A C 1
ATOM 1157 O O . TYR A 1 143 ? 15.043 0.437 -15.435 1.00 97.38 143 TYR A O 1
ATOM 1165 N N . PRO A 1 144 ? 16.305 0.963 -13.647 1.00 96.44 144 PRO A N 1
ATOM 1166 C CA . PRO A 1 144 ? 15.377 0.399 -12.675 1.00 96.44 144 PRO A CA 1
ATOM 1167 C C . PRO A 1 144 ? 14.200 1.315 -12.347 1.00 96.44 144 PRO A C 1
ATOM 1169 O O . PRO A 1 144 ? 13.279 0.870 -11.681 1.00 96.44 144 PRO A O 1
ATOM 1172 N N . ARG A 1 145 ? 14.196 2.586 -12.774 1.00 94.00 145 ARG A N 1
ATOM 1173 C CA . ARG A 1 145 ? 13.095 3.535 -12.511 1.00 94.00 145 ARG A CA 1
ATOM 1174 C C . ARG A 1 145 ? 12.123 3.582 -13.689 1.00 94.00 145 ARG A C 1
ATOM 1176 O O . ARG A 1 145 ? 11.814 4.643 -14.213 1.00 94.00 145 ARG A O 1
ATOM 1183 N N . THR A 1 146 ? 11.682 2.403 -14.099 1.00 92.81 146 THR A N 1
ATOM 1184 C CA . THR A 1 146 ? 10.736 2.184 -15.196 1.00 92.81 146 THR A CA 1
ATOM 1185 C C . THR A 1 146 ? 9.360 1.811 -14.645 1.00 92.81 146 THR A C 1
ATOM 1187 O O . THR A 1 146 ? 9.267 1.190 -13.580 1.00 92.81 146 THR A O 1
ATOM 1190 N N . ASP A 1 147 ? 8.303 2.199 -15.355 1.00 90.25 147 ASP A N 1
ATOM 1191 C CA . ASP A 1 147 ? 6.918 1.749 -15.161 1.00 90.25 147 ASP A CA 1
ATOM 1192 C C . ASP A 1 147 ? 6.500 0.676 -16.185 1.00 90.25 147 ASP A C 1
ATOM 1194 O O . ASP A 1 147 ? 5.430 0.073 -16.067 1.00 90.25 147 ASP A O 1
ATOM 1198 N N . SER A 1 148 ? 7.347 0.394 -17.180 1.00 93.25 148 SER A N 1
ATOM 1199 C CA . SER A 1 148 ? 7.068 -0.634 -18.171 1.00 93.25 148 SER A CA 1
ATOM 1200 C C . SER A 1 148 ? 7.406 -2.026 -17.649 1.00 93.25 148 SER A C 1
ATOM 1202 O O . SER A 1 148 ? 8.416 -2.269 -16.993 1.00 93.25 148 SER A O 1
ATOM 1204 N N . ARG A 1 149 ? 6.566 -2.982 -18.044 1.00 95.69 149 ARG A N 1
ATOM 1205 C CA . ARG A 1 149 ? 6.754 -4.423 -17.820 1.00 95.69 149 ARG A CA 1
ATOM 1206 C C . ARG A 1 149 ? 6.977 -5.193 -19.123 1.00 95.69 149 ARG A C 1
ATOM 1208 O O . ARG A 1 149 ? 6.863 -6.421 -19.155 1.00 95.69 149 ARG A O 1
ATOM 1215 N N . CYS A 1 150 ? 7.242 -4.458 -20.204 1.00 97.31 150 CYS A N 1
ATOM 1216 C CA . CYS A 1 150 ? 7.491 -4.966 -21.548 1.00 97.31 150 CYS A CA 1
ATOM 1217 C C . CYS A 1 150 ? 8.882 -4.545 -22.044 1.00 97.31 150 CYS A C 1
ATOM 1219 O O . CYS A 1 150 ? 9.501 -3.623 -21.526 1.00 97.31 150 CYS A O 1
ATOM 1221 N N . LEU A 1 151 ? 9.360 -5.249 -23.060 1.00 97.88 151 LEU A N 1
ATOM 1222 C CA . LEU A 1 151 ? 10.537 -4.961 -23.868 1.00 97.88 151 LEU A CA 1
ATOM 1223 C C . LEU A 1 151 ? 10.088 -4.503 -25.259 1.00 97.88 151 LEU A C 1
ATOM 1225 O O . LEU A 1 151 ? 8.976 -4.820 -25.695 1.00 97.88 151 LEU A O 1
ATOM 1229 N N . THR A 1 152 ? 10.956 -3.798 -25.974 1.00 97.06 152 THR A N 1
ATOM 1230 C CA . THR A 1 152 ? 10.733 -3.448 -27.381 1.00 97.06 152 THR A CA 1
ATOM 1231 C C . THR A 1 152 ? 11.051 -4.641 -28.289 1.00 97.06 152 THR A C 1
ATOM 1233 O O . THR A 1 152 ? 11.785 -5.566 -27.922 1.00 97.06 152 THR A O 1
ATOM 1236 N N . LYS A 1 153 ? 10.459 -4.690 -29.484 1.00 97.12 153 LYS A N 1
ATOM 1237 C CA . LYS A 1 153 ? 10.585 -5.841 -30.396 1.00 97.12 153 LYS A CA 1
ATOM 1238 C C . LYS A 1 153 ? 11.996 -6.023 -30.947 1.00 97.12 153 LYS A C 1
ATOM 1240 O O . LYS A 1 153 ? 12.378 -7.160 -31.220 1.00 97.12 153 LYS A O 1
ATOM 1245 N N . ASP A 1 154 ? 12.760 -4.949 -31.095 1.00 96.56 154 ASP A N 1
ATOM 1246 C CA . ASP A 1 154 ? 14.150 -4.965 -31.559 1.00 96.56 154 ASP A CA 1
ATOM 1247 C C . ASP A 1 154 ? 15.102 -5.656 -30.567 1.00 96.56 154 ASP A C 1
ATOM 1249 O O . ASP A 1 154 ? 16.155 -6.138 -30.972 1.00 96.56 154 ASP A O 1
ATOM 1253 N N . MET A 1 155 ? 14.705 -5.825 -29.299 1.00 96.88 155 MET A N 1
ATOM 1254 C CA . MET A 1 155 ? 15.491 -6.557 -28.296 1.00 96.88 155 MET A CA 1
ATOM 1255 C C . MET A 1 155 ? 15.431 -8.084 -28.461 1.00 96.88 155 MET A C 1
ATOM 1257 O O . MET A 1 155 ? 16.243 -8.802 -27.872 1.00 96.88 155 MET A O 1
ATOM 1261 N N . LYS A 1 156 ? 14.487 -8.611 -29.256 1.00 96.88 156 LYS A N 1
ATOM 1262 C CA . LYS A 1 156 ? 14.276 -10.059 -29.452 1.00 96.88 156 LYS A CA 1
ATOM 1263 C C . LYS A 1 156 ? 15.553 -10.847 -29.795 1.00 96.88 156 LYS A C 1
ATOM 1265 O O . LYS A 1 156 ? 15.772 -11.877 -29.150 1.00 96.88 156 LYS A O 1
ATOM 1270 N N . PRO A 1 157 ? 16.423 -10.402 -30.728 1.00 96.31 157 PRO A N 1
ATOM 1271 C CA . PRO A 1 157 ? 17.646 -11.129 -31.074 1.00 96.31 157 PRO A CA 1
ATOM 1272 C C . PRO A 1 157 ? 18.628 -11.283 -29.901 1.00 96.31 157 PRO A C 1
ATOM 1274 O O . PRO A 1 157 ? 19.404 -12.235 -29.873 1.00 96.31 157 PRO A O 1
ATOM 1277 N N . GLY A 1 158 ? 18.582 -10.385 -28.909 1.00 95.88 158 GLY A N 1
ATOM 1278 C CA . GLY A 1 158 ? 19.471 -10.405 -27.743 1.00 95.88 158 GLY A CA 1
ATOM 1279 C C . GLY A 1 158 ? 19.082 -11.405 -26.648 1.00 95.88 158 GLY A C 1
ATOM 1280 O O . GLY A 1 158 ? 19.891 -11.678 -25.762 1.00 95.88 158 GLY A O 1
ATOM 1281 N N . MET A 1 159 ? 17.878 -11.985 -26.696 1.00 96.81 159 MET A N 1
ATOM 1282 C CA . MET A 1 159 ? 17.350 -12.823 -25.608 1.00 96.81 159 MET A CA 1
ATOM 1283 C C . MET A 1 159 ? 18.078 -14.158 -25.472 1.00 96.81 159 MET A C 1
ATOM 1285 O O . MET A 1 159 ? 18.452 -14.541 -24.364 1.00 96.81 159 MET A O 1
ATOM 1289 N N . LYS A 1 160 ? 18.327 -14.845 -26.594 1.00 96.62 160 LYS A N 1
ATOM 1290 C CA . LYS A 1 160 ? 19.076 -16.107 -26.594 1.00 96.62 160 LYS A CA 1
ATOM 1291 C C . LYS A 1 160 ? 20.514 -15.908 -26.080 1.00 96.62 160 LYS A C 1
ATOM 1293 O O . LYS A 1 160 ? 20.872 -16.598 -25.128 1.00 96.62 160 LYS A O 1
ATOM 1298 N N . PRO A 1 161 ? 21.320 -14.958 -26.604 1.00 97.06 161 PRO A N 1
ATOM 1299 C CA . PRO A 1 161 ? 22.653 -14.674 -26.061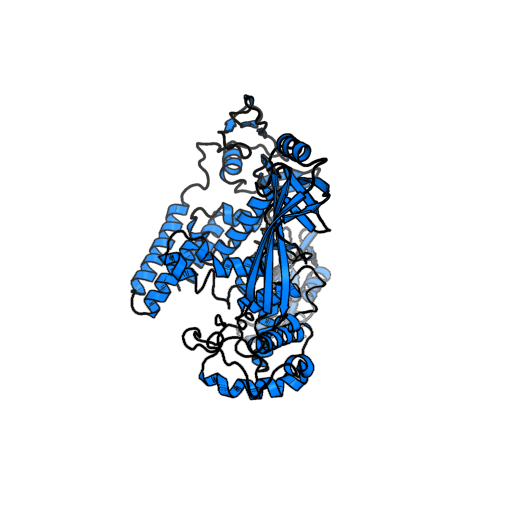 1.00 97.06 161 PRO A CA 1
ATOM 1300 C C . PRO A 1 161 ? 22.658 -14.329 -24.566 1.00 97.06 161 PRO A C 1
ATOM 1302 O O . PRO A 1 161 ? 23.558 -14.745 -23.838 1.00 97.06 161 PRO A O 1
ATOM 1305 N N . LEU A 1 162 ? 21.656 -13.581 -24.095 1.00 97.81 162 LEU A N 1
ATOM 1306 C CA . LEU A 1 162 ? 21.539 -13.228 -22.683 1.00 97.81 162 LEU A CA 1
ATOM 1307 C C . LEU A 1 162 ? 21.250 -14.455 -21.805 1.00 97.81 162 LEU A C 1
ATOM 1309 O O . LEU A 1 162 ? 21.923 -14.640 -20.793 1.00 97.81 162 LEU A O 1
ATOM 1313 N N . LEU A 1 163 ? 20.300 -15.312 -22.196 1.00 97.94 163 LEU A N 1
ATOM 1314 C CA . LEU A 1 163 ? 20.010 -16.565 -21.486 1.00 97.94 163 LEU A CA 1
ATOM 1315 C C . LEU A 1 163 ? 21.217 -17.510 -21.486 1.00 97.94 163 LEU A C 1
ATOM 1317 O O . LEU A 1 163 ? 21.538 -18.075 -20.446 1.00 97.94 163 LEU A O 1
ATOM 1321 N N . GLU A 1 164 ? 21.931 -17.632 -22.607 1.00 97.12 164 GLU A N 1
ATOM 1322 C CA . GLU A 1 164 ? 23.174 -18.410 -22.667 1.00 97.12 164 GLU A CA 1
ATOM 1323 C C . GLU A 1 164 ? 24.199 -17.914 -21.650 1.00 97.12 164 GLU A C 1
ATOM 1325 O O . GLU A 1 164 ? 24.769 -18.696 -20.892 1.00 97.12 164 GLU A O 1
ATOM 1330 N N . LYS A 1 165 ? 24.384 -16.594 -21.560 1.00 97.06 165 LYS A N 1
ATOM 1331 C CA . LYS A 1 165 ? 25.308 -16.009 -20.592 1.00 97.06 165 LYS A CA 1
ATOM 1332 C C . LYS A 1 165 ? 24.850 -16.247 -19.149 1.00 97.06 165 LYS A C 1
ATOM 1334 O O . LYS A 1 165 ? 25.657 -16.637 -18.307 1.00 97.06 165 LYS A O 1
ATOM 1339 N N . LEU A 1 166 ? 23.555 -16.088 -18.867 1.00 97.50 166 LEU A N 1
ATOM 1340 C CA . LEU A 1 166 ? 22.974 -16.313 -17.539 1.00 97.50 166 LEU A CA 1
ATOM 1341 C C . LEU A 1 166 ? 23.106 -17.763 -17.043 1.00 97.50 166 LEU A C 1
ATOM 1343 O O . LEU A 1 166 ? 23.054 -17.967 -15.829 1.00 97.50 166 LEU A O 1
ATOM 1347 N N . ARG A 1 167 ? 23.342 -18.760 -17.917 1.00 96.25 167 ARG A N 1
ATOM 1348 C CA . ARG A 1 167 ? 23.605 -20.156 -17.502 1.00 96.25 167 ARG A CA 1
ATOM 1349 C C . ARG A 1 167 ? 24.750 -20.278 -16.498 1.00 96.25 167 ARG A C 1
ATOM 1351 O O . ARG A 1 167 ? 24.719 -21.194 -15.683 1.00 96.25 167 ARG A O 1
ATOM 1358 N N . LEU A 1 168 ? 25.708 -19.346 -16.509 1.00 94.81 168 LEU A N 1
ATOM 1359 C CA . LEU A 1 168 ? 26.814 -19.319 -15.549 1.00 94.81 168 LEU A CA 1
ATOM 1360 C C . LEU A 1 168 ? 26.335 -19.255 -14.086 1.00 94.81 168 LEU A C 1
ATOM 1362 O O . LEU A 1 168 ? 26.964 -19.850 -13.217 1.00 94.81 168 LEU A O 1
ATOM 1366 N N . HIS A 1 169 ? 25.220 -18.566 -13.822 1.00 94.31 169 HIS A N 1
ATOM 1367 C CA . HIS A 1 169 ? 24.660 -18.405 -12.473 1.00 94.31 169 HIS A CA 1
ATOM 1368 C C . HIS A 1 169 ? 23.309 -19.116 -12.286 1.00 94.31 169 HIS A C 1
ATOM 1370 O O . HIS A 1 169 ? 22.960 -19.471 -11.165 1.00 94.31 169 HIS A O 1
ATOM 1376 N N . PHE A 1 170 ? 22.562 -19.353 -13.370 1.00 96.19 170 PHE A N 1
ATOM 1377 C CA . PHE A 1 170 ? 21.202 -19.914 -13.362 1.00 96.19 170 PHE A CA 1
ATOM 1378 C C . PHE A 1 170 ? 21.080 -21.177 -14.229 1.00 96.19 170 PHE A C 1
ATOM 1380 O O . PHE A 1 170 ? 20.048 -21.428 -14.855 1.00 96.19 170 PHE A O 1
ATOM 1387 N N . GLY A 1 171 ? 22.154 -21.968 -14.308 1.00 95.88 171 GLY A N 1
ATOM 1388 C CA . GLY A 1 171 ? 22.239 -23.176 -15.134 1.00 95.88 171 GLY A CA 1
ATOM 1389 C C . GLY A 1 171 ? 21.039 -24.121 -14.984 1.00 95.88 171 GLY A C 1
ATOM 1390 O O . GLY A 1 171 ? 20.394 -24.406 -15.994 1.00 95.88 171 GLY A O 1
ATOM 1391 N N . PRO A 1 172 ? 20.667 -24.556 -13.763 1.00 94.81 172 PRO A N 1
ATOM 1392 C CA . PRO A 1 172 ? 19.523 -25.448 -13.553 1.00 94.81 172 PRO A CA 1
ATOM 1393 C C . PRO A 1 172 ? 18.188 -24.881 -14.058 1.00 94.81 172 PRO A C 1
ATOM 1395 O O . PRO A 1 172 ? 17.374 -25.608 -14.621 1.00 94.81 172 PRO A O 1
ATOM 1398 N N . GLN A 1 173 ? 17.969 -23.577 -13.885 1.00 95.69 173 GLN A N 1
ATOM 1399 C CA . GLN A 1 173 ? 16.754 -22.879 -14.307 1.00 95.69 173 GLN A CA 1
ATOM 1400 C C . GLN A 1 173 ? 16.701 -22.669 -15.824 1.00 95.69 173 GLN A C 1
ATOM 1402 O O . GLN A 1 173 ? 15.629 -22.531 -16.392 1.00 95.69 173 GLN A O 1
ATOM 1407 N N . ILE A 1 174 ? 17.840 -22.624 -16.509 1.00 96.81 174 ILE A N 1
ATOM 1408 C CA . ILE A 1 174 ? 17.877 -22.405 -17.961 1.00 96.81 174 ILE A CA 1
ATOM 1409 C C . ILE A 1 174 ? 17.971 -23.733 -18.719 1.00 96.81 174 ILE A C 1
ATOM 1411 O O . ILE A 1 174 ? 17.524 -23.818 -19.858 1.00 96.81 174 ILE A O 1
ATOM 1415 N N . ALA A 1 175 ? 18.488 -24.794 -18.095 1.00 94.62 175 ALA A N 1
ATOM 1416 C CA . ALA A 1 175 ? 18.597 -26.124 -18.697 1.00 94.62 175 ALA A CA 1
ATOM 1417 C C . ALA A 1 175 ? 17.243 -26.718 -19.129 1.00 94.62 175 ALA A C 1
ATOM 1419 O O . ALA A 1 175 ? 17.199 -27.532 -20.045 1.00 94.62 175 ALA A O 1
ATOM 1420 N N . ALA A 1 176 ? 16.140 -26.297 -18.503 1.00 91.00 176 ALA A N 1
ATOM 1421 C CA . ALA A 1 176 ? 14.790 -26.722 -18.871 1.00 91.00 176 ALA A CA 1
ATOM 1422 C C . ALA A 1 176 ? 14.208 -25.983 -20.097 1.00 91.00 176 ALA A C 1
ATOM 1424 O O . ALA A 1 176 ? 13.101 -26.304 -20.527 1.00 91.00 176 ALA A O 1
ATOM 1425 N N . LEU A 1 177 ? 14.915 -24.986 -20.642 1.00 94.12 177 LEU A N 1
ATOM 1426 C CA . LEU A 1 177 ? 14.491 -24.209 -21.806 1.00 94.12 177 LEU A CA 1
ATOM 1427 C C . LEU A 1 177 ? 15.196 -24.687 -23.081 1.00 94.12 177 LEU A C 1
ATOM 1429 O O . LEU A 1 177 ? 16.418 -24.833 -23.112 1.00 94.12 177 LEU A O 1
ATOM 1433 N N . ASP A 1 178 ? 14.431 -24.830 -24.165 1.00 94.31 178 ASP A N 1
ATOM 1434 C CA . ASP A 1 178 ? 14.975 -24.959 -25.521 1.00 94.31 178 ASP A CA 1
ATOM 1435 C C . ASP A 1 178 ? 15.295 -23.554 -26.061 1.00 94.31 178 ASP A C 1
ATOM 1437 O O . ASP A 1 178 ? 14.408 -22.814 -26.499 1.00 94.31 178 ASP A O 1
ATOM 1441 N N . LEU A 1 179 ? 16.573 -23.165 -25.987 1.00 94.25 179 LEU A N 1
ATOM 1442 C CA . LEU A 1 179 ? 17.024 -21.828 -26.383 1.00 94.25 179 LEU A CA 1
ATOM 1443 C C . LEU A 1 179 ? 16.964 -21.586 -27.901 1.00 94.25 179 LEU A C 1
ATOM 1445 O O . LEU A 1 179 ? 16.995 -20.430 -28.325 1.00 94.25 179 LEU A O 1
ATOM 1449 N N . ASP A 1 180 ? 16.845 -22.637 -28.715 1.00 93.06 180 ASP A N 1
ATOM 1450 C CA . ASP A 1 180 ? 16.644 -22.533 -30.164 1.00 93.06 180 ASP A CA 1
ATOM 1451 C C . ASP A 1 180 ? 15.166 -22.351 -30.537 1.00 93.06 180 ASP A C 1
ATOM 1453 O O . ASP A 1 180 ? 14.854 -21.920 -31.648 1.00 93.06 180 ASP A O 1
ATOM 1457 N N . LYS A 1 181 ? 14.246 -22.620 -29.600 1.00 93.31 181 LYS A N 1
ATOM 1458 C CA . LYS A 1 181 ? 12.788 -22.524 -29.796 1.00 93.31 181 LYS A CA 1
ATOM 1459 C C . LYS A 1 181 ? 12.099 -21.618 -28.772 1.00 93.31 181 LYS A C 1
ATOM 1461 O O . LYS A 1 181 ? 10.949 -21.856 -28.388 1.00 93.31 181 LYS A O 1
ATOM 1466 N N . LEU A 1 182 ? 12.785 -20.557 -28.344 1.00 92.75 182 LEU A N 1
ATOM 1467 C CA . LEU A 1 182 ? 12.244 -19.574 -27.402 1.00 92.75 182 LEU A CA 1
ATOM 1468 C C . LEU A 1 182 ? 10.946 -18.938 -27.914 1.00 92.75 182 LEU A C 1
ATOM 1470 O O . LEU A 1 182 ? 10.874 -18.405 -29.022 1.00 92.75 182 LEU A O 1
ATOM 1474 N N . GLN A 1 183 ? 9.930 -18.908 -27.053 1.00 89.81 183 GLN A N 1
ATOM 1475 C CA . GLN A 1 183 ? 8.653 -18.263 -27.344 1.00 89.81 183 GLN A CA 1
ATOM 1476 C C . GLN A 1 183 ? 8.737 -16.753 -27.071 1.00 89.81 183 GLN A C 1
ATOM 1478 O O . GLN A 1 183 ? 8.504 -16.285 -25.957 1.00 89.81 183 GLN A O 1
ATOM 1483 N N . LEU A 1 184 ? 9.049 -15.962 -28.101 1.00 92.44 184 LEU A N 1
ATOM 1484 C CA . LEU A 1 184 ? 9.164 -14.496 -28.014 1.00 92.44 184 LEU A CA 1
ATOM 1485 C C . LEU A 1 184 ? 7.795 -13.800 -28.129 1.00 92.44 184 LEU A C 1
ATOM 1487 O O . LEU A 1 184 ? 7.512 -13.078 -29.094 1.00 92.44 184 LEU A O 1
ATOM 1491 N N . SER A 1 185 ? 6.943 -14.048 -27.132 1.00 92.25 185 SER A N 1
ATOM 1492 C CA . SER A 1 185 ? 5.541 -13.616 -27.080 1.00 92.25 185 SER A CA 1
ATOM 1493 C C . SER A 1 185 ? 5.359 -12.092 -27.093 1.00 92.25 185 SER A C 1
ATOM 1495 O O . SER A 1 185 ? 6.048 -11.356 -26.385 1.00 92.25 185 SER A O 1
ATOM 1497 N N . ALA A 1 186 ? 4.335 -11.613 -27.811 1.00 94.38 186 ALA A N 1
ATOM 1498 C CA . ALA A 1 186 ? 3.896 -10.211 -27.794 1.00 94.38 186 ALA A CA 1
ATOM 1499 C C . ALA A 1 186 ? 3.402 -9.734 -26.410 1.00 94.38 186 ALA A C 1
ATOM 1501 O O . ALA A 1 186 ? 3.186 -8.543 -26.200 1.00 94.38 186 ALA A O 1
ATOM 1502 N N . ARG A 1 187 ? 3.233 -10.653 -25.447 1.00 95.06 187 ARG A N 1
ATOM 1503 C CA . ARG A 1 187 ? 3.000 -10.322 -24.034 1.00 95.06 187 ARG A CA 1
ATOM 1504 C C . ARG A 1 187 ? 4.183 -9.575 -23.412 1.00 95.06 187 ARG A C 1
ATOM 1506 O O . ARG A 1 187 ? 3.951 -8.722 -22.563 1.00 95.06 187 ARG A O 1
ATOM 1513 N N . TYR A 1 188 ? 5.403 -9.918 -23.822 1.00 96.31 188 TYR A N 1
ATOM 1514 C CA . TYR A 1 188 ? 6.642 -9.350 -23.291 1.00 96.31 188 TYR A CA 1
ATOM 1515 C C . TYR A 1 188 ? 7.302 -8.384 -24.269 1.00 96.31 188 TYR A C 1
ATOM 1517 O O . TYR A 1 188 ? 7.918 -7.435 -23.817 1.00 96.31 188 TYR A O 1
ATOM 1525 N N . PHE A 1 189 ? 7.163 -8.593 -25.582 1.00 97.19 189 PHE A N 1
ATOM 1526 C CA . PHE A 1 189 ? 7.769 -7.745 -26.615 1.00 97.19 189 PHE A CA 1
ATOM 1527 C C . PHE A 1 189 ? 6.702 -6.891 -27.300 1.00 97.19 189 PHE A C 1
ATOM 1529 O O . PHE A 1 189 ? 6.067 -7.337 -28.261 1.00 97.19 189 PHE A O 1
ATOM 1536 N N . ASN A 1 190 ? 6.475 -5.687 -26.780 1.00 96.19 190 ASN A N 1
ATOM 1537 C CA . ASN A 1 190 ? 5.389 -4.814 -27.207 1.00 96.19 190 ASN A CA 1
ATOM 1538 C C . ASN A 1 190 ? 5.777 -3.337 -27.098 1.00 96.19 190 ASN A C 1
ATOM 1540 O O . ASN A 1 190 ? 5.649 -2.746 -26.029 1.00 96.19 190 ASN A O 1
ATOM 1544 N N . ASP A 1 191 ? 6.175 -2.748 -28.228 1.00 95.06 191 ASP A N 1
ATOM 1545 C CA . ASP A 1 191 ? 6.599 -1.343 -28.323 1.00 95.06 191 ASP A CA 1
ATOM 1546 C C . ASP A 1 191 ? 5.529 -0.375 -27.797 1.00 95.06 191 ASP A C 1
ATOM 1548 O O . ASP A 1 191 ? 5.853 0.586 -27.117 1.00 95.06 191 ASP A O 1
ATOM 1552 N N . ALA A 1 192 ? 4.240 -0.673 -28.011 1.00 92.88 192 ALA A N 1
ATOM 1553 C CA . ALA A 1 192 ? 3.132 0.178 -27.562 1.00 92.88 192 ALA A CA 1
ATOM 1554 C C . ALA A 1 192 ? 2.915 0.166 -26.036 1.00 92.88 192 ALA A C 1
ATOM 1556 O O . ALA A 1 192 ? 2.092 0.918 -25.523 1.00 92.88 192 ALA A O 1
ATOM 1557 N N . LYS A 1 193 ? 3.597 -0.726 -25.307 1.00 89.94 193 LYS A N 1
ATOM 1558 C CA . LYS A 1 193 ? 3.572 -0.815 -23.837 1.00 89.94 193 LYS A CA 1
ATOM 1559 C C . LYS A 1 193 ? 4.913 -0.444 -23.203 1.00 89.94 193 LYS A C 1
ATOM 1561 O O . LYS A 1 193 ? 5.113 -0.673 -22.006 1.00 89.94 193 LYS A O 1
ATOM 1566 N N . VAL A 1 194 ? 5.839 0.068 -24.003 1.00 90.38 194 VAL A N 1
ATOM 1567 C CA . VAL A 1 194 ? 7.090 0.657 -23.538 1.00 90.38 194 VAL A CA 1
ATOM 1568 C C . VAL A 1 194 ? 6.913 2.172 -23.567 1.00 90.38 194 VAL A C 1
ATOM 1570 O O . VAL A 1 194 ? 6.501 2.726 -24.580 1.00 90.38 194 VAL A O 1
ATOM 1573 N N . THR A 1 195 ? 7.150 2.809 -22.424 1.00 80.69 195 THR A N 1
ATOM 1574 C CA . THR A 1 195 ? 7.165 4.269 -22.255 1.00 80.69 195 THR A CA 1
ATOM 1575 C C . THR A 1 195 ? 8.583 4.770 -22.575 1.00 80.69 195 THR A C 1
ATOM 1577 O O . THR A 1 195 ? 9.208 4.281 -23.516 1.00 80.69 195 THR A O 1
ATOM 1580 N N . ASP A 1 196 ? 9.145 5.684 -21.783 1.00 83.75 196 ASP A N 1
ATOM 1581 C CA . ASP A 1 196 ? 10.535 6.139 -21.926 1.00 83.75 196 ASP A CA 1
ATOM 1582 C C . ASP A 1 196 ? 11.556 5.010 -21.704 1.00 83.75 196 ASP A C 1
ATOM 1584 O O . ASP A 1 196 ? 12.678 5.038 -22.222 1.00 83.75 196 ASP A O 1
ATOM 1588 N N . HIS A 1 197 ? 11.179 3.999 -20.916 1.00 92.75 197 HIS A N 1
ATOM 1589 C CA . HIS A 1 197 ? 12.043 2.888 -20.546 1.00 92.75 197 HIS A CA 1
ATOM 1590 C C . HIS A 1 197 ? 11.294 1.557 -20.618 1.00 92.75 197 HIS A C 1
ATOM 1592 O O . HIS A 1 197 ? 10.111 1.459 -20.304 1.00 92.75 197 HIS A O 1
ATOM 1598 N N . HIS A 1 198 ? 12.001 0.499 -21.012 1.00 96.69 198 HIS A N 1
ATOM 1599 C CA . HIS A 1 198 ? 11.481 -0.866 -20.983 1.00 96.69 198 HIS A CA 1
ATOM 1600 C C . HIS A 1 198 ? 11.619 -1.485 -19.579 1.00 96.69 198 HIS A C 1
ATOM 1602 O O . HIS A 1 198 ? 12.141 -0.860 -18.657 1.00 96.69 198 HIS A O 1
ATOM 1608 N N . ALA A 1 199 ? 11.177 -2.731 -19.417 1.00 97.94 199 ALA A N 1
ATOM 1609 C CA . ALA A 1 199 ? 11.225 -3.464 -18.154 1.00 97.94 199 ALA A CA 1
ATOM 1610 C C . ALA A 1 199 ? 12.640 -3.692 -17.598 1.00 97.94 199 ALA A C 1
ATOM 1612 O O . ALA A 1 199 ? 13.639 -3.691 -18.329 1.00 97.94 199 ALA A O 1
ATOM 1613 N N . ILE A 1 200 ? 12.706 -3.966 -16.295 1.00 98.56 200 ILE A N 1
ATOM 1614 C CA . ILE A 1 200 ? 13.934 -4.303 -15.575 1.00 98.56 200 ILE A CA 1
ATOM 1615 C C . ILE A 1 200 ? 14.319 -5.755 -15.883 1.00 98.56 200 ILE A C 1
ATOM 1617 O O . ILE A 1 200 ? 13.614 -6.692 -15.501 1.00 98.56 200 ILE A O 1
ATOM 1621 N N . ILE A 1 201 ? 15.454 -5.944 -16.558 1.00 98.69 201 ILE A N 1
ATOM 1622 C CA . ILE A 1 201 ? 16.032 -7.252 -16.894 1.00 98.69 201 ILE A CA 1
ATOM 1623 C C . ILE A 1 201 ? 17.540 -7.266 -16.603 1.00 98.69 201 ILE A C 1
ATOM 1625 O O . ILE A 1 201 ? 18.155 -6.197 -16.517 1.00 98.69 201 ILE A O 1
ATOM 1629 N N . PRO A 1 202 ? 18.171 -8.447 -16.469 1.00 98.62 202 PRO A N 1
ATOM 1630 C CA . PRO A 1 202 ? 19.625 -8.542 -16.441 1.00 98.62 202 PRO A CA 1
ATOM 1631 C C . PRO A 1 202 ? 20.233 -8.067 -17.764 1.00 98.62 202 PRO A C 1
ATOM 1633 O O . PRO A 1 202 ? 19.620 -8.194 -18.823 1.00 98.62 202 PRO A O 1
ATOM 1636 N N . THR A 1 203 ? 21.465 -7.571 -17.722 1.00 98.06 203 THR A N 1
ATOM 1637 C CA . THR A 1 203 ? 22.246 -7.303 -18.936 1.00 98.06 203 THR A CA 1
ATOM 1638 C C . THR A 1 203 ? 23.232 -8.439 -19.203 1.00 98.06 203 THR A C 1
ATOM 1640 O O . THR A 1 203 ? 23.403 -9.365 -18.408 1.00 98.06 203 THR A O 1
ATOM 1643 N N . THR A 1 204 ? 23.953 -8.343 -20.319 1.00 95.50 204 THR A N 1
ATOM 1644 C CA . THR A 1 204 ? 25.081 -9.232 -20.593 1.00 95.50 204 THR A CA 1
ATOM 1645 C C . THR A 1 204 ? 26.289 -8.955 -19.690 1.00 95.50 204 THR A C 1
ATOM 1647 O O . THR A 1 204 ? 27.215 -9.755 -19.684 1.00 95.50 204 THR A O 1
ATOM 1650 N N . THR A 1 205 ? 26.338 -7.882 -18.903 1.00 96.56 205 THR A N 1
ATOM 1651 C CA . THR A 1 205 ? 27.408 -7.662 -17.915 1.00 96.56 205 THR A CA 1
ATOM 1652 C C . THR A 1 205 ? 27.031 -8.353 -16.607 1.00 96.56 205 THR A C 1
ATOM 1654 O O . THR A 1 205 ? 26.388 -7.761 -15.744 1.00 96.56 205 THR A O 1
ATOM 1657 N N . LEU A 1 206 ? 27.410 -9.624 -16.459 1.00 94.88 206 LEU A N 1
ATOM 1658 C CA . LEU A 1 206 ? 27.070 -10.406 -15.269 1.00 94.88 206 LEU A CA 1
ATOM 1659 C C . LEU A 1 206 ? 27.826 -9.926 -14.021 1.00 94.88 206 LEU A C 1
ATOM 1661 O O . LEU A 1 206 ? 28.983 -9.509 -14.135 1.00 94.88 206 LEU A O 1
ATOM 1665 N N . PRO A 1 207 ? 27.196 -9.990 -12.839 1.00 93.75 207 PRO A N 1
ATOM 1666 C CA . PRO A 1 207 ? 27.866 -9.690 -11.588 1.00 93.75 207 PRO A CA 1
ATOM 1667 C C . PRO A 1 207 ? 28.871 -10.776 -11.201 1.00 93.75 207 PRO A C 1
ATOM 1669 O O . PRO A 1 207 ? 28.665 -11.960 -11.451 1.00 93.75 207 PRO A O 1
ATOM 1672 N N . GLY A 1 208 ? 29.956 -10.353 -10.552 1.00 90.69 208 GLY A N 1
ATOM 1673 C CA . GLY A 1 208 ? 30.822 -11.250 -9.791 1.00 90.69 208 GLY A CA 1
ATOM 1674 C C . GLY A 1 208 ? 30.235 -11.478 -8.398 1.00 90.69 208 GLY A C 1
ATOM 1675 O O . GLY A 1 208 ? 29.148 -12.026 -8.245 1.00 90.69 208 GLY A O 1
ATOM 1676 N N . SER A 1 209 ? 30.943 -11.010 -7.370 1.00 90.88 209 SER A N 1
ATOM 1677 C CA . SER A 1 209 ? 30.409 -10.974 -6.006 1.00 90.88 209 SER A CA 1
ATOM 1678 C C . SER A 1 209 ? 29.509 -9.749 -5.809 1.00 90.88 209 SER A C 1
ATOM 1680 O O . SER A 1 209 ? 29.889 -8.636 -6.177 1.00 90.88 209 SER A O 1
ATOM 1682 N N . LEU A 1 210 ? 28.330 -9.953 -5.221 1.00 94.62 210 LEU A N 1
ATOM 1683 C CA . LEU A 1 210 ? 27.377 -8.901 -4.858 1.00 94.62 210 LEU A CA 1
ATOM 1684 C C . LEU A 1 210 ? 27.211 -8.838 -3.342 1.00 94.62 210 LEU A C 1
ATOM 1686 O O . LEU A 1 210 ? 27.361 -9.846 -2.647 1.00 94.62 210 LEU A O 1
ATOM 1690 N N . ALA A 1 211 ? 26.840 -7.664 -2.829 1.00 95.19 211 ALA A N 1
ATOM 1691 C CA . ALA A 1 211 ? 26.365 -7.570 -1.453 1.00 95.19 211 ALA A CA 1
ATOM 1692 C C . ALA A 1 211 ? 25.102 -8.430 -1.269 1.00 95.19 211 ALA A C 1
ATOM 1694 O O . ALA A 1 211 ? 24.345 -8.639 -2.216 1.00 95.19 211 ALA A O 1
ATOM 1695 N N . GLN A 1 212 ? 24.844 -8.910 -0.049 1.00 95.94 212 GLN A N 1
ATOM 1696 C CA . GLN A 1 212 ? 23.758 -9.864 0.212 1.00 95.94 212 GLN A CA 1
ATOM 1697 C C . GLN A 1 212 ? 22.385 -9.376 -0.288 1.00 95.94 212 GLN A C 1
ATOM 1699 O O . GLN A 1 212 ? 21.624 -10.156 -0.858 1.00 95.94 212 GLN A O 1
ATOM 1704 N N . ASP A 1 213 ? 22.068 -8.097 -0.092 1.00 97.38 213 ASP A N 1
ATOM 1705 C CA . ASP A 1 213 ? 20.783 -7.534 -0.513 1.00 97.38 213 ASP A CA 1
ATOM 1706 C C . ASP A 1 213 ? 20.739 -7.224 -2.019 1.00 97.38 213 ASP A C 1
ATOM 1708 O O . ASP A 1 213 ? 19.725 -7.499 -2.662 1.00 97.38 213 ASP A O 1
ATOM 1712 N N . GLU A 1 214 ? 21.853 -6.777 -2.615 1.00 98.12 214 GLU A N 1
ATOM 1713 C CA . GLU A 1 214 ? 21.994 -6.661 -4.077 1.00 98.12 214 GLU A CA 1
ATOM 1714 C C . GLU A 1 214 ? 21.801 -8.026 -4.759 1.00 98.12 214 GLU A C 1
ATOM 1716 O O . GLU A 1 214 ? 21.124 -8.117 -5.782 1.00 98.12 214 GLU A O 1
ATOM 1721 N N . ALA A 1 215 ? 22.349 -9.098 -4.174 1.00 97.94 215 ALA A N 1
ATOM 1722 C CA . ALA A 1 215 ? 22.232 -10.458 -4.689 1.00 97.94 215 ALA A CA 1
ATOM 1723 C C . ALA A 1 215 ? 20.773 -10.937 -4.716 1.00 97.94 215 ALA A C 1
ATOM 1725 O O . ALA A 1 215 ? 20.333 -11.465 -5.735 1.00 97.94 215 ALA A O 1
ATOM 1726 N N . LYS A 1 216 ? 20.000 -10.687 -3.648 1.00 98.19 216 LYS A N 1
ATOM 1727 C CA . LYS A 1 216 ? 18.560 -11.012 -3.592 1.00 98.19 216 LYS A CA 1
ATOM 1728 C C . LYS A 1 216 ? 17.767 -10.279 -4.678 1.00 98.19 216 LYS A C 1
ATOM 1730 O O . LYS A 1 216 ? 16.926 -10.882 -5.343 1.00 98.19 216 LYS A O 1
ATOM 1735 N N . VAL A 1 217 ? 18.041 -8.985 -4.875 1.00 98.62 217 VAL A N 1
ATOM 1736 C CA . VAL A 1 217 ? 17.367 -8.174 -5.904 1.00 98.62 217 VAL A CA 1
ATOM 1737 C C . VAL A 1 217 ? 17.732 -8.660 -7.308 1.00 98.62 217 VAL A C 1
ATOM 1739 O O . VAL A 1 217 ? 16.845 -8.845 -8.141 1.00 98.62 217 VAL A O 1
ATOM 1742 N N . TYR A 1 218 ? 19.016 -8.917 -7.569 1.00 98.62 218 TYR A N 1
ATOM 1743 C CA . TYR A 1 218 ? 19.476 -9.428 -8.860 1.00 98.62 218 TYR A CA 1
ATOM 1744 C C . TYR A 1 218 ? 18.887 -10.808 -9.177 1.00 98.62 218 TYR A C 1
ATOM 1746 O O . TYR A 1 218 ? 18.386 -11.021 -10.282 1.00 98.62 218 TYR A O 1
ATOM 1754 N N . GLU A 1 219 ? 18.890 -11.726 -8.205 1.00 97.69 219 GLU A N 1
ATOM 1755 C CA . GLU A 1 219 ? 18.296 -13.058 -8.342 1.00 97.69 219 GLU A CA 1
ATOM 1756 C C . GLU A 1 219 ? 16.812 -12.970 -8.705 1.00 97.69 219 GLU A C 1
ATOM 1758 O O . GLU A 1 219 ? 16.366 -13.632 -9.642 1.00 97.69 219 GLU A O 1
ATOM 1763 N N . ALA A 1 220 ? 16.048 -12.114 -8.024 1.00 98.19 220 ALA A N 1
ATOM 1764 C CA . ALA A 1 220 ? 14.637 -11.930 -8.333 1.00 98.19 220 ALA A CA 1
ATOM 1765 C C . ALA A 1 220 ? 14.427 -11.461 -9.778 1.00 98.19 220 ALA A C 1
ATOM 1767 O O . ALA A 1 220 ? 13.622 -12.056 -10.501 1.00 98.19 220 ALA A O 1
ATOM 1768 N N . ILE A 1 221 ? 15.176 -10.439 -10.214 1.00 98.69 221 ILE A N 1
ATOM 1769 C CA . ILE A 1 221 ? 15.123 -9.899 -11.581 1.00 98.69 221 ILE A CA 1
ATOM 1770 C C . ILE A 1 221 ? 15.467 -10.984 -12.608 1.00 98.69 221 ILE A C 1
ATOM 1772 O O . ILE A 1 221 ? 14.730 -11.170 -13.578 1.00 98.69 221 ILE A O 1
ATOM 1776 N N . ALA A 1 222 ? 16.541 -11.741 -12.381 1.00 98.31 222 ALA A N 1
ATOM 1777 C CA . ALA A 1 222 ? 16.972 -12.807 -13.278 1.00 98.31 222 ALA A CA 1
ATOM 1778 C C . ALA A 1 222 ? 15.952 -13.950 -13.359 1.00 98.31 222 ALA A C 1
ATOM 1780 O O . ALA A 1 222 ? 15.581 -14.358 -14.459 1.00 98.31 222 ALA A O 1
ATOM 1781 N N . LEU A 1 223 ? 15.427 -14.424 -12.225 1.00 97.69 223 LEU A N 1
ATOM 1782 C CA . LEU A 1 223 ? 14.407 -15.475 -12.205 1.00 97.69 223 LEU A CA 1
ATOM 1783 C C . LEU A 1 223 ? 13.104 -15.020 -12.869 1.00 97.69 223 LEU A C 1
ATOM 1785 O O . LEU A 1 223 ? 12.485 -15.804 -13.584 1.00 97.69 223 LEU A O 1
ATOM 1789 N N . ARG A 1 224 ? 12.692 -13.758 -12.685 1.00 97.94 224 ARG A N 1
ATOM 1790 C CA . ARG A 1 224 ? 11.522 -13.184 -13.373 1.00 97.94 224 ARG A CA 1
ATOM 1791 C C . ARG A 1 224 ? 11.728 -13.109 -14.882 1.00 97.94 224 ARG A C 1
ATOM 1793 O O . ARG A 1 224 ? 10.806 -13.425 -15.629 1.00 97.94 224 ARG A O 1
ATOM 1800 N N . PHE A 1 225 ? 12.925 -12.725 -15.318 1.00 98.31 225 PHE A N 1
ATOM 1801 C CA . PHE A 1 225 ? 13.293 -12.721 -16.729 1.00 98.31 225 PHE A CA 1
ATOM 1802 C C . PHE A 1 225 ? 13.271 -14.135 -17.323 1.00 98.31 225 PHE A C 1
ATOM 1804 O O . PHE A 1 225 ? 12.621 -14.353 -18.340 1.00 98.31 225 PHE A O 1
ATOM 1811 N N . ILE A 1 226 ? 13.888 -15.115 -16.657 1.00 98.00 226 ILE A N 1
ATOM 1812 C CA . ILE A 1 226 ? 13.889 -16.522 -17.090 1.00 98.00 226 ILE A CA 1
ATOM 1813 C C . ILE A 1 226 ? 12.454 -17.074 -17.151 1.00 98.00 226 ILE A C 1
ATOM 1815 O O . ILE A 1 226 ? 12.082 -17.720 -18.131 1.00 98.00 226 ILE A O 1
ATOM 1819 N N . ALA A 1 227 ? 11.616 -16.762 -16.155 1.00 96.62 227 ALA A N 1
ATOM 1820 C CA . ALA A 1 227 ? 10.218 -17.190 -16.100 1.00 96.62 227 ALA A CA 1
ATOM 1821 C C . ALA A 1 227 ? 9.392 -16.744 -17.316 1.00 96.62 227 ALA A C 1
ATOM 1823 O O . ALA A 1 227 ? 8.457 -17.447 -17.693 1.00 96.62 227 ALA A O 1
ATOM 1824 N N . ALA A 1 228 ? 9.732 -15.619 -17.955 1.00 96.50 228 ALA A N 1
ATOM 1825 C CA . ALA A 1 228 ? 9.028 -15.126 -19.141 1.00 96.50 228 ALA A CA 1
ATOM 1826 C C . ALA A 1 228 ? 9.121 -16.080 -20.350 1.00 96.50 228 ALA A C 1
ATOM 1828 O O . ALA A 1 228 ? 8.278 -16.011 -21.245 1.00 96.50 228 ALA A O 1
ATOM 1829 N N . PHE A 1 229 ? 10.110 -16.981 -20.365 1.00 96.69 229 PHE A N 1
ATOM 1830 C CA . PHE A 1 229 ? 10.322 -17.971 -21.427 1.00 96.69 229 PHE A CA 1
ATOM 1831 C C . PHE A 1 229 ? 9.815 -19.372 -21.065 1.00 96.69 229 PHE A C 1
ATOM 1833 O O . PHE A 1 229 ? 9.859 -20.277 -21.898 1.00 96.69 229 PHE A O 1
ATOM 1840 N N . TYR A 1 230 ? 9.322 -19.561 -19.840 1.00 95.44 230 TYR A N 1
ATOM 1841 C CA . TYR A 1 230 ? 8.716 -20.816 -19.415 1.00 95.44 230 TYR A CA 1
ATOM 1842 C C . TYR A 1 230 ? 7.272 -20.947 -19.922 1.00 95.44 230 TYR A C 1
ATOM 1844 O O . TYR A 1 230 ? 6.565 -19.945 -20.071 1.00 95.44 230 TYR A O 1
ATOM 1852 N N . PRO A 1 231 ? 6.779 -22.184 -20.123 1.00 94.19 231 PRO A N 1
ATOM 1853 C CA . PRO A 1 231 ? 5.373 -22.399 -20.420 1.00 94.19 231 PRO A CA 1
ATOM 1854 C C . PRO A 1 231 ? 4.474 -21.960 -19.244 1.00 94.19 231 PRO A C 1
ATOM 1856 O O . PRO A 1 231 ? 4.910 -21.948 -18.083 1.00 94.19 231 PRO A O 1
ATOM 1859 N N . PRO A 1 232 ? 3.199 -21.622 -19.516 1.00 94.06 232 PRO A N 1
ATOM 1860 C CA . PRO A 1 232 ? 2.205 -21.359 -18.480 1.00 94.06 232 PRO A CA 1
ATOM 1861 C C . PRO A 1 232 ? 2.096 -22.512 -17.477 1.00 94.06 232 PRO A C 1
ATOM 1863 O O . PRO A 1 232 ? 2.258 -23.678 -17.839 1.00 94.06 232 PRO A O 1
ATOM 1866 N N . CYS A 1 233 ? 1.761 -22.189 -16.228 1.00 90.69 233 CYS A N 1
ATOM 1867 C CA . CYS A 1 233 ? 1.274 -23.198 -15.294 1.00 90.69 233 CYS A CA 1
ATOM 1868 C C . CYS A 1 233 ? -0.128 -23.624 -15.737 1.00 90.69 233 CYS A C 1
ATOM 1870 O O . CYS A 1 233 ? -1.010 -22.785 -15.942 1.00 90.69 233 CYS A O 1
ATOM 1872 N N . VAL A 1 234 ? 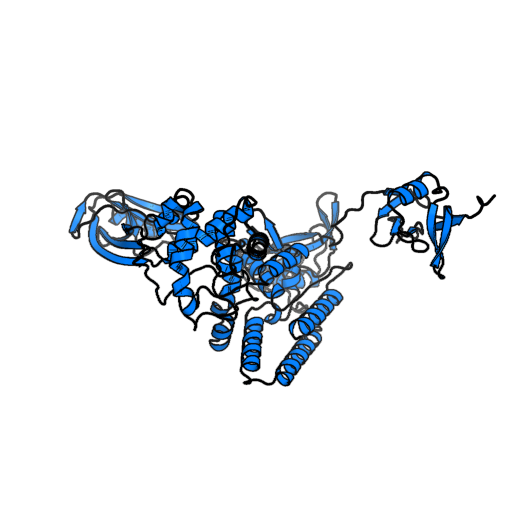-0.314 -24.927 -15.910 1.00 90.50 234 VAL A N 1
ATOM 1873 C CA . VAL A 1 234 ? -1.590 -25.542 -16.244 1.00 90.50 234 VAL A CA 1
ATOM 1874 C C . VAL A 1 234 ? -2.153 -26.136 -14.968 1.00 90.50 234 VAL A C 1
ATOM 1876 O O . VAL A 1 234 ? -1.563 -27.047 -14.383 1.00 90.50 234 VAL A O 1
ATOM 1879 N N . LYS A 1 235 ? -3.295 -25.617 -14.529 1.00 85.50 235 LYS A N 1
ATOM 1880 C CA . LYS A 1 235 ? -3.980 -26.102 -13.335 1.00 85.50 235 LYS A CA 1
ATOM 1881 C C . LYS A 1 235 ? -5.459 -26.317 -13.621 1.00 85.50 235 LYS A C 1
ATOM 1883 O O . LYS A 1 235 ? -6.055 -25.594 -14.418 1.00 85.50 235 LYS A O 1
ATOM 1888 N N . GLN A 1 236 ? -6.060 -27.283 -12.950 1.00 85.38 236 GLN A N 1
ATOM 1889 C CA . GLN A 1 236 ? -7.490 -27.537 -12.984 1.00 85.38 236 GLN A CA 1
ATOM 1890 C C . GLN A 1 236 ? -8.090 -27.068 -11.662 1.00 85.38 236 GLN A C 1
ATOM 1892 O O . GLN A 1 236 ? -7.774 -27.614 -10.605 1.00 85.38 236 GLN A O 1
ATOM 1897 N N . ILE A 1 237 ? -8.934 -26.035 -11.718 1.00 84.12 237 ILE A N 1
ATOM 1898 C CA . ILE A 1 237 ? -9.753 -25.638 -10.571 1.00 84.12 237 ILE A CA 1
ATOM 1899 C C . ILE A 1 237 ? -10.996 -26.514 -10.594 1.00 84.12 237 ILE A C 1
ATOM 1901 O O . ILE A 1 237 ? -11.810 -26.414 -11.514 1.00 84.12 237 ILE A O 1
ATOM 1905 N N . THR A 1 238 ? -11.135 -27.364 -9.586 1.00 87.50 238 THR A N 1
ATOM 1906 C CA . THR A 1 238 ? -12.280 -28.258 -9.444 1.00 87.50 238 THR A CA 1
ATOM 1907 C C . THR A 1 238 ? -13.193 -27.705 -8.366 1.00 87.50 238 THR A C 1
ATOM 1909 O O . THR A 1 238 ? -12.816 -27.625 -7.198 1.00 87.50 238 THR A O 1
ATOM 1912 N N . THR A 1 239 ? -14.398 -27.310 -8.765 1.00 92.25 239 THR A N 1
ATOM 1913 C CA . THR A 1 239 ? -15.495 -27.025 -7.844 1.00 92.25 239 THR A CA 1
ATOM 1914 C C . THR A 1 239 ? -16.355 -28.271 -7.726 1.00 92.25 239 THR A C 1
ATOM 1916 O O . THR A 1 239 ? -16.867 -28.774 -8.728 1.00 92.25 239 THR A O 1
ATOM 1919 N N . VAL A 1 240 ? -16.526 -28.739 -6.495 1.00 93.94 240 VAL A N 1
ATOM 1920 C CA . VAL A 1 240 ? -17.364 -29.893 -6.175 1.00 93.94 240 VAL A CA 1
ATOM 1921 C C . VAL A 1 240 ? -18.543 -29.396 -5.357 1.00 93.94 240 VAL A C 1
ATOM 1923 O O . VAL A 1 240 ? -18.361 -28.676 -4.372 1.00 93.94 240 VAL A O 1
ATOM 1926 N N . LEU A 1 241 ? -19.743 -29.743 -5.805 1.00 96.75 241 LEU A N 1
ATOM 1927 C CA . LEU A 1 241 ? -20.988 -29.523 -5.087 1.00 96.75 241 LEU A CA 1
ATOM 1928 C C . LEU A 1 241 ? -21.474 -30.867 -4.568 1.00 96.75 241 LEU A C 1
ATOM 1930 O O . LEU A 1 241 ? -21.427 -31.862 -5.293 1.00 96.75 241 LEU A O 1
ATOM 1934 N N . GLY A 1 242 ? -21.956 -30.868 -3.338 1.00 97.12 242 GLY A N 1
ATOM 1935 C CA . GLY A 1 242 ? -22.653 -32.006 -2.771 1.00 97.12 242 GLY A CA 1
ATOM 1936 C C . GLY A 1 242 ? -23.802 -31.550 -1.897 1.00 97.12 242 GLY A C 1
ATOM 1937 O O . GLY A 1 242 ? -23.939 -30.359 -1.607 1.00 97.12 242 GLY A O 1
ATOM 1938 N N . GLU A 1 243 ? -24.661 -32.477 -1.519 1.00 97.19 243 GLU A N 1
ATOM 1939 C CA . GLU A 1 243 ? -25.806 -32.184 -0.676 1.00 97.19 243 GLU A CA 1
ATOM 1940 C C . GLU A 1 243 ? -26.167 -33.350 0.236 1.00 97.19 243 GLU A C 1
ATOM 1942 O O . GLU A 1 243 ? -25.826 -34.502 -0.013 1.00 97.19 243 GLU A O 1
ATOM 1947 N N . THR A 1 244 ? -26.886 -33.032 1.305 1.00 96.69 244 THR A N 1
ATOM 1948 C CA . THR A 1 244 ? -27.631 -34.009 2.098 1.00 96.69 244 THR A CA 1
ATOM 1949 C C . THR A 1 244 ? -28.953 -33.374 2.501 1.00 96.69 244 THR A C 1
ATOM 1951 O O . THR A 1 244 ? -28.983 -32.189 2.826 1.00 96.69 244 THR A O 1
ATOM 1954 N N . ARG A 1 245 ? -30.072 -34.104 2.413 1.00 92.88 245 ARG A N 1
ATOM 1955 C CA . ARG A 1 245 ? -31.419 -33.595 2.765 1.00 92.88 245 ARG A CA 1
ATOM 1956 C C . ARG A 1 245 ? -31.712 -32.168 2.256 1.00 92.88 245 ARG A C 1
ATOM 1958 O O . ARG A 1 245 ? -32.266 -31.351 2.981 1.00 92.88 245 ARG A O 1
ATOM 1965 N N . GLN A 1 246 ? -31.353 -31.874 1.001 1.00 90.25 246 GLN A N 1
ATOM 1966 C CA . GLN A 1 246 ? -31.493 -30.557 0.343 1.00 90.25 246 GLN A CA 1
ATOM 1967 C C . GLN A 1 246 ? -30.566 -29.438 0.863 1.00 90.25 246 GLN A C 1
ATOM 1969 O O . GLN A 1 246 ? -30.560 -28.339 0.301 1.00 90.25 246 GLN A O 1
ATOM 1974 N N . VAL A 1 247 ? -29.743 -29.698 1.880 1.00 96.50 247 VAL A N 1
ATOM 1975 C CA . VAL A 1 247 ? -28.690 -28.791 2.348 1.00 96.50 247 VAL A CA 1
ATOM 1976 C C . VAL A 1 247 ? -27.484 -28.921 1.425 1.00 96.50 247 VAL A C 1
ATOM 1978 O O . VAL A 1 247 ? -26.863 -29.978 1.332 1.00 96.50 247 VAL A O 1
ATOM 1981 N N . LYS A 1 248 ? -27.157 -27.834 0.722 1.00 97.81 248 LYS A N 1
ATOM 1982 C CA . LYS A 1 248 ? -26.120 -27.813 -0.316 1.00 97.81 248 LYS A CA 1
ATOM 1983 C C . LYS A 1 248 ? -24.791 -27.325 0.227 1.00 97.81 248 LYS A C 1
ATOM 1985 O O . LYS A 1 248 ? -24.720 -26.297 0.895 1.00 97.81 248 LYS A O 1
ATOM 1990 N N . PHE A 1 249 ? -23.728 -28.000 -0.169 1.00 98.00 249 PHE A N 1
ATOM 1991 C CA . PHE A 1 249 ? -22.359 -27.710 0.212 1.00 98.00 249 PHE A CA 1
ATOM 1992 C C . PHE A 1 249 ? -21.464 -27.569 -1.021 1.00 98.00 249 PHE A C 1
ATOM 1994 O O . PHE A 1 249 ? -21.742 -28.104 -2.097 1.00 98.00 249 PHE A O 1
ATOM 2001 N N . LYS A 1 250 ? -20.369 -26.829 -0.864 1.00 96.62 250 LYS A N 1
ATOM 2002 C CA . LYS A 1 250 ? -19.391 -26.547 -1.909 1.00 96.62 250 LYS A CA 1
ATOM 2003 C C . LYS A 1 250 ? -17.979 -26.650 -1.349 1.00 96.62 250 LYS A C 1
ATOM 2005 O O . LYS A 1 250 ? -17.673 -26.105 -0.294 1.00 96.62 250 LYS A O 1
ATOM 2010 N N . THR A 1 251 ? -17.090 -27.253 -2.124 1.00 94.44 251 THR A N 1
ATOM 2011 C CA . THR A 1 251 ? -15.645 -27.099 -1.943 1.00 94.44 251 THR A CA 1
ATOM 2012 C C . THR A 1 251 ? -14.989 -26.729 -3.267 1.00 94.44 251 THR A C 1
ATOM 2014 O O . THR A 1 251 ? -15.564 -26.878 -4.352 1.00 94.44 251 THR A O 1
ATOM 2017 N N . THR A 1 252 ? -13.803 -26.139 -3.207 1.00 91.62 252 THR A N 1
ATOM 2018 C CA . THR A 1 252 ? -13.018 -25.804 -4.395 1.00 91.62 252 THR A CA 1
ATOM 2019 C C . THR A 1 252 ? -11.554 -26.066 -4.111 1.00 91.62 252 THR A C 1
ATOM 2021 O O . THR A 1 252 ? -11.034 -25.670 -3.073 1.00 91.62 252 THR A O 1
ATOM 2024 N N . GLY A 1 253 ? -10.897 -26.730 -5.051 1.00 86.50 253 GLY A N 1
ATOM 2025 C CA . GLY A 1 253 ? -9.487 -27.060 -4.960 1.00 86.50 253 GLY A CA 1
ATOM 2026 C C . GLY A 1 253 ? -8.812 -26.974 -6.307 1.00 86.50 253 GLY A C 1
ATOM 2027 O O . GLY A 1 253 ? -9.449 -26.736 -7.334 1.00 86.50 253 GLY A O 1
ATOM 2028 N N . THR A 1 254 ? -7.496 -27.119 -6.289 1.00 81.38 254 THR A N 1
ATOM 2029 C CA . THR A 1 254 ? -6.665 -26.982 -7.483 1.00 81.38 254 THR A CA 1
ATOM 2030 C C . THR A 1 254 ? -5.766 -28.192 -7.631 1.00 81.38 254 THR A C 1
ATOM 2032 O O . THR A 1 254 ? -5.072 -28.570 -6.692 1.00 81.38 254 THR A O 1
ATOM 2035 N N . ILE A 1 255 ? -5.739 -28.752 -8.835 1.00 75.44 255 ILE A N 1
ATOM 2036 C CA . ILE A 1 255 ? -4.787 -29.783 -9.241 1.00 75.44 255 ILE A CA 1
ATOM 2037 C C . ILE A 1 255 ? -3.824 -29.143 -10.243 1.00 75.44 255 ILE A C 1
ATOM 2039 O O . ILE A 1 255 ? -4.261 -28.581 -11.246 1.00 75.44 255 ILE A O 1
ATOM 2043 N N . ILE A 1 256 ? -2.518 -29.178 -9.969 1.00 78.81 256 ILE A N 1
ATOM 2044 C CA . ILE A 1 256 ? -1.496 -28.686 -10.905 1.00 78.81 256 ILE A CA 1
ATOM 2045 C C . ILE A 1 256 ? -1.198 -29.810 -11.904 1.00 78.81 256 ILE A C 1
ATOM 2047 O O . ILE A 1 256 ? -0.550 -30.788 -11.547 1.00 78.81 256 ILE A O 1
ATOM 2051 N N . GLU A 1 257 ? -1.659 -29.667 -13.149 1.00 83.88 257 GLU A N 1
ATOM 2052 C CA . GLU A 1 257 ? -1.357 -30.605 -14.244 1.00 83.88 257 GLU A CA 1
ATOM 2053 C C . GLU A 1 257 ? 0.092 -30.438 -14.714 1.00 83.88 257 GLU A C 1
ATOM 2055 O O . GLU A 1 257 ? 0.814 -31.406 -14.934 1.00 83.88 257 GLU A O 1
ATOM 2060 N N . SER A 1 258 ? 0.525 -29.185 -14.868 1.00 86.38 258 SER A N 1
ATOM 2061 C CA . SER A 1 258 ? 1.892 -28.840 -15.241 1.00 86.38 258 SER A CA 1
ATOM 2062 C C . SER A 1 258 ? 2.308 -27.556 -14.531 1.00 86.38 258 SER A C 1
ATOM 2064 O O . SER A 1 258 ? 1.656 -26.527 -14.704 1.00 86.38 258 SER A O 1
ATOM 2066 N N . PRO A 1 259 ? 3.396 -27.566 -13.741 1.00 83.12 259 PRO A N 1
ATOM 2067 C CA . PRO A 1 259 ? 3.782 -26.407 -12.941 1.00 83.12 259 PRO A CA 1
ATOM 2068 C C . PRO A 1 259 ? 4.302 -25.232 -13.783 1.00 83.12 259 PRO A C 1
ATOM 2070 O O . PRO A 1 259 ? 4.321 -24.101 -13.298 1.00 83.12 259 PRO A O 1
ATOM 2073 N N . GLY A 1 260 ? 4.729 -25.471 -15.029 1.00 92.31 260 GLY A N 1
ATOM 2074 C CA . GLY A 1 260 ? 5.271 -24.437 -15.915 1.00 92.31 260 GLY A CA 1
ATOM 2075 C C . GLY A 1 260 ? 6.324 -23.561 -15.227 1.00 92.31 260 GLY A C 1
ATOM 2076 O O . GLY A 1 260 ? 7.191 -24.057 -14.510 1.00 92.31 260 GLY A O 1
ATOM 2077 N N . TRP A 1 261 ? 6.218 -22.244 -15.396 1.00 93.38 261 TRP A N 1
ATOM 2078 C CA . TRP A 1 261 ? 7.101 -21.248 -14.771 1.00 93.38 261 TRP A CA 1
ATOM 2079 C C . TRP A 1 261 ? 7.171 -21.300 -13.234 1.00 93.38 261 TRP A C 1
ATOM 2081 O O . TRP A 1 261 ? 8.143 -20.815 -12.654 1.00 93.38 261 TRP A O 1
ATOM 2091 N N . GLN A 1 262 ? 6.183 -21.885 -12.545 1.00 89.44 262 GLN A N 1
ATOM 2092 C CA . GLN A 1 262 ? 6.159 -21.910 -11.076 1.00 89.44 262 GLN A CA 1
ATOM 2093 C C . GLN A 1 262 ? 7.295 -22.745 -10.476 1.00 89.44 262 GLN A C 1
ATOM 2095 O O . GLN A 1 262 ? 7.644 -22.548 -9.313 1.00 89.44 262 GLN A O 1
ATOM 2100 N N . VAL A 1 263 ? 7.921 -23.639 -11.257 1.00 89.44 263 VAL A N 1
ATOM 2101 C CA . VAL A 1 263 ? 9.080 -24.421 -10.793 1.00 89.44 263 VAL A CA 1
ATOM 2102 C C . VAL A 1 263 ? 10.243 -23.547 -10.324 1.00 89.44 263 VAL A C 1
ATOM 2104 O O . VAL A 1 263 ? 10.981 -23.959 -9.435 1.00 89.44 263 VAL A O 1
ATOM 2107 N N . LEU A 1 264 ? 10.359 -22.328 -10.858 1.00 90.69 264 LEU A N 1
ATOM 2108 C CA . LEU A 1 264 ? 11.407 -21.365 -10.516 1.00 90.69 264 LEU A CA 1
ATOM 2109 C C . LEU A 1 264 ? 11.247 -20.760 -9.115 1.00 90.69 264 LEU A C 1
ATOM 2111 O O . LEU A 1 264 ? 12.186 -20.173 -8.588 1.00 90.69 264 LEU A O 1
ATOM 2115 N N . TYR A 1 265 ? 10.067 -20.896 -8.507 1.00 84.19 265 TYR A N 1
ATOM 2116 C CA . TYR A 1 265 ? 9.714 -20.254 -7.240 1.00 84.19 265 TYR A CA 1
ATOM 2117 C C . TYR A 1 265 ? 9.458 -21.261 -6.107 1.00 84.19 265 TYR A C 1
ATOM 2119 O O . TYR A 1 265 ? 9.003 -20.874 -5.033 1.00 84.19 265 TYR A O 1
ATOM 2127 N N . LYS A 1 266 ? 9.765 -22.552 -6.313 1.00 59.38 266 LYS A N 1
ATOM 2128 C CA . LYS A 1 266 ? 9.376 -23.661 -5.419 1.00 59.38 266 LYS A CA 1
ATOM 2129 C C . LYS A 1 266 ? 9.906 -23.580 -3.978 1.00 59.38 266 LYS A C 1
ATOM 2131 O O . LYS A 1 266 ? 9.273 -24.143 -3.093 1.00 59.38 266 LYS A O 1
ATOM 2136 N N . ASN A 1 267 ? 10.939 -22.788 -3.689 1.00 42.59 267 ASN A N 1
ATOM 2137 C CA . ASN A 1 267 ? 11.376 -22.545 -2.304 1.00 42.59 267 ASN A CA 1
ATOM 2138 C C . ASN A 1 267 ? 10.516 -21.518 -1.534 1.00 42.59 267 ASN A C 1
ATOM 2140 O O . ASN A 1 267 ? 10.769 -21.282 -0.359 1.00 42.59 267 ASN A O 1
ATOM 2144 N N . ALA A 1 268 ? 9.486 -20.929 -2.154 1.00 39.44 268 ALA A N 1
ATOM 2145 C CA . ALA A 1 268 ? 8.563 -19.988 -1.507 1.00 39.44 268 ALA A CA 1
ATOM 2146 C C . ALA A 1 268 ? 7.206 -20.614 -1.119 1.00 39.44 268 ALA A C 1
ATOM 2148 O O . ALA A 1 268 ? 6.272 -19.888 -0.793 1.00 39.44 268 ALA A O 1
ATOM 2149 N N . THR A 1 269 ? 7.071 -21.946 -1.184 1.00 33.47 269 THR A N 1
ATOM 2150 C CA . THR A 1 269 ? 5.800 -22.653 -0.896 1.00 33.47 269 THR A CA 1
ATOM 2151 C C . THR A 1 269 ? 5.786 -23.442 0.415 1.00 33.47 269 THR A C 1
ATOM 2153 O O . THR A 1 269 ? 4.736 -23.935 0.803 1.00 33.47 269 THR A O 1
ATOM 2156 N N . THR A 1 270 ? 6.895 -23.484 1.159 1.00 26.69 270 THR A N 1
ATOM 2157 C CA . THR A 1 270 ? 6.929 -23.951 2.563 1.00 26.69 270 THR A CA 1
ATOM 2158 C C . THR A 1 270 ? 6.874 -22.810 3.580 1.00 26.69 270 THR A C 1
ATOM 2160 O O . THR A 1 270 ? 6.951 -23.042 4.780 1.00 26.69 270 THR A O 1
ATOM 2163 N N . SER A 1 271 ? 6.718 -21.565 3.124 1.00 26.48 271 SER A N 1
ATOM 2164 C CA . SER A 1 271 ? 6.377 -20.423 3.980 1.00 26.48 271 SER A CA 1
ATOM 2165 C C . SER A 1 271 ? 5.219 -19.665 3.339 1.00 26.48 271 SER A C 1
ATOM 2167 O O . SER A 1 271 ? 5.235 -19.415 2.139 1.00 26.48 271 SER A O 1
ATOM 2169 N N . GLU A 1 272 ? 4.224 -19.319 4.149 1.00 28.53 272 GLU A N 1
ATOM 2170 C CA . GLU A 1 272 ? 2.874 -18.816 3.841 1.00 28.53 272 GLU A CA 1
ATOM 2171 C C . GLU A 1 272 ? 2.772 -17.508 3.011 1.00 28.53 272 GLU A C 1
ATOM 2173 O O . GLU A 1 272 ? 1.785 -16.786 3.107 1.00 28.53 272 GLU A O 1
ATOM 2178 N N . ASN A 1 273 ? 3.760 -17.134 2.194 1.00 29.33 273 ASN A N 1
ATOM 2179 C CA . ASN A 1 273 ? 3.787 -15.847 1.493 1.00 29.33 273 ASN A CA 1
ATOM 2180 C C . ASN A 1 273 ? 4.213 -15.985 0.022 1.00 29.33 273 ASN A C 1
ATOM 2182 O O . ASN A 1 273 ? 5.245 -15.459 -0.395 1.00 29.33 273 ASN A O 1
ATOM 2186 N N . SER A 1 274 ? 3.389 -16.653 -0.792 1.00 27.25 274 SER A N 1
ATOM 2187 C CA . SER A 1 274 ? 3.442 -16.487 -2.252 1.00 27.25 274 SER A CA 1
ATOM 2188 C C . SER A 1 274 ? 2.711 -15.198 -2.685 1.00 27.25 274 SER A C 1
ATOM 2190 O O . SER A 1 274 ? 1.645 -14.895 -2.151 1.00 27.25 274 SER A O 1
ATOM 2192 N N . PRO A 1 275 ? 3.230 -14.434 -3.670 1.00 28.45 275 PRO A N 1
ATOM 2193 C CA . PRO A 1 275 ? 2.731 -13.108 -4.058 1.00 28.45 275 PRO A CA 1
ATOM 2194 C C . PRO A 1 275 ? 1.504 -13.146 -4.993 1.00 28.45 275 PRO A C 1
ATOM 2196 O O . PRO A 1 275 ? 1.291 -12.235 -5.793 1.00 28.45 275 PRO A O 1
ATOM 2199 N N . THR A 1 276 ? 0.679 -14.191 -4.920 1.00 28.42 276 THR A N 1
ATOM 2200 C CA . THR A 1 276 ? -0.629 -14.221 -5.585 1.00 28.42 276 THR A CA 1
ATOM 2201 C C . THR A 1 276 ? -1.701 -13.810 -4.589 1.00 28.42 276 THR A C 1
ATOM 2203 O O . THR A 1 276 ? -1.850 -14.430 -3.543 1.00 28.42 276 THR A O 1
ATOM 2206 N N . ASN A 1 277 ? -2.428 -12.746 -4.926 1.00 25.88 277 ASN A N 1
ATOM 2207 C CA . ASN A 1 277 ? -3.603 -12.249 -4.217 1.00 25.88 277 ASN A CA 1
ATOM 2208 C C . ASN A 1 277 ? -4.461 -13.348 -3.556 1.00 25.88 277 ASN A C 1
ATOM 2210 O O . ASN A 1 277 ? -4.848 -14.308 -4.212 1.00 25.88 277 ASN A O 1
ATOM 2214 N N . GLN A 1 278 ? -4.837 -13.076 -2.301 1.00 27.00 278 GLN A N 1
ATOM 2215 C CA . GLN A 1 278 ? -5.984 -13.617 -1.558 1.00 27.00 278 GLN A CA 1
ATOM 2216 C C . GLN A 1 278 ? -6.017 -15.138 -1.303 1.00 27.00 278 GLN A C 1
ATOM 2218 O O . GLN A 1 278 ? -6.514 -15.922 -2.099 1.00 27.00 278 GLN A O 1
ATOM 2223 N N . GLY A 1 279 ? -5.622 -15.522 -0.086 1.00 26.95 279 GLY A N 1
ATOM 2224 C CA . GLY A 1 279 ? -6.534 -16.196 0.851 1.00 26.95 279 GLY A CA 1
ATOM 2225 C C . GLY A 1 279 ? -7.016 -17.619 0.563 1.00 26.95 279 GLY A C 1
ATOM 2226 O O . GLY A 1 279 ? -7.820 -18.106 1.343 1.00 26.95 279 GLY A O 1
ATOM 2227 N N . ASN A 1 280 ? -6.542 -18.298 -0.478 1.00 31.08 280 ASN A N 1
ATOM 2228 C CA . ASN A 1 280 ? -6.812 -19.719 -0.680 1.00 31.08 280 ASN A CA 1
ATOM 2229 C C . ASN A 1 280 ? -5.488 -20.462 -0.817 1.00 31.08 280 ASN A C 1
ATOM 2231 O O . ASN A 1 280 ? -4.895 -20.494 -1.896 1.00 31.08 280 ASN A O 1
ATOM 2235 N N . GLU A 1 281 ? -5.035 -21.084 0.273 1.00 38.12 281 GLU A N 1
ATOM 2236 C CA . GLU A 1 281 ? -4.149 -22.237 0.152 1.00 38.12 281 GLU A CA 1
ATOM 2237 C C . GLU A 1 281 ? -4.779 -23.193 -0.865 1.00 38.12 281 GLU A C 1
ATOM 2239 O O . GLU A 1 281 ? -5.961 -23.536 -0.766 1.00 38.12 281 GLU A O 1
ATOM 2244 N N . THR A 1 282 ? -4.031 -23.567 -1.901 1.00 51.25 282 THR A N 1
ATOM 2245 C CA . THR A 1 282 ? -4.511 -24.512 -2.909 1.00 51.25 282 THR A CA 1
ATOM 2246 C C . THR A 1 282 ? -4.703 -25.880 -2.261 1.00 51.25 282 THR A C 1
ATOM 2248 O O . THR A 1 282 ? -3.785 -26.695 -2.234 1.00 51.25 282 THR A O 1
ATOM 2251 N N . LYS A 1 283 ? -5.907 -26.120 -1.728 1.00 68.56 283 LYS A N 1
ATOM 2252 C CA . LYS A 1 283 ? -6.349 -27.419 -1.219 1.00 68.56 283 LYS A CA 1
ATOM 2253 C C . LYS A 1 283 ? -6.318 -28.423 -2.374 1.00 68.56 283 LYS A C 1
ATOM 2255 O O . LYS A 1 283 ? -6.975 -28.219 -3.402 1.00 68.56 283 LYS A O 1
ATOM 2260 N N . ILE A 1 284 ? -5.536 -29.487 -2.212 1.00 71.12 284 ILE A N 1
ATOM 2261 C CA . ILE A 1 284 ? -5.569 -30.648 -3.103 1.00 71.12 284 ILE A CA 1
ATOM 2262 C C . ILE A 1 284 ? -6.822 -31.435 -2.728 1.00 71.12 284 ILE A C 1
ATOM 2264 O O . ILE A 1 284 ? -6.962 -31.863 -1.585 1.00 71.12 284 ILE A O 1
ATOM 2268 N N . LEU A 1 285 ? -7.748 -31.582 -3.672 1.00 80.69 285 LEU A N 1
ATOM 2269 C CA . LEU A 1 285 ? -8.966 -32.361 -3.465 1.00 80.69 28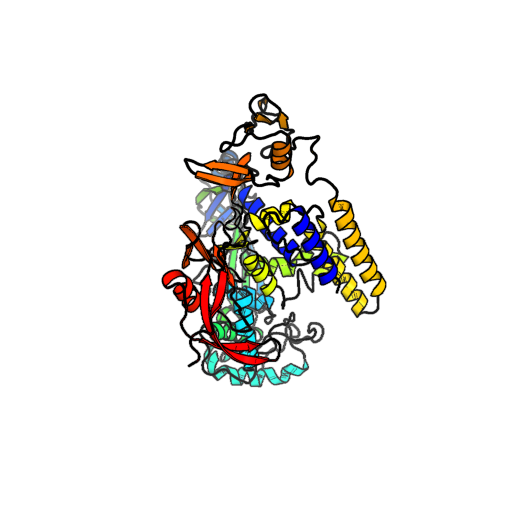5 LEU A CA 1
ATOM 2270 C C . LEU A 1 285 ? -8.760 -33.804 -3.940 1.00 80.69 285 LEU A C 1
ATOM 2272 O O . LEU A 1 285 ? -8.066 -34.011 -4.941 1.00 80.69 285 LEU A O 1
ATOM 2276 N N . PRO A 1 286 ? -9.379 -34.797 -3.276 1.00 80.69 286 PRO A N 1
ATOM 2277 C CA . PRO A 1 286 ? -9.464 -36.142 -3.823 1.00 80.69 286 PRO A CA 1
ATOM 2278 C C . PRO A 1 286 ? -10.321 -36.139 -5.099 1.00 80.69 286 PRO A C 1
ATOM 2280 O O . PRO A 1 286 ? -11.060 -35.193 -5.382 1.00 80.69 286 PRO A O 1
ATOM 2283 N N . ASN A 1 287 ? -10.223 -37.210 -5.885 1.00 81.44 287 ASN A N 1
ATOM 2284 C CA . ASN A 1 287 ? -11.071 -37.365 -7.060 1.00 81.44 287 ASN A CA 1
ATOM 2285 C C . ASN A 1 287 ? -12.512 -37.690 -6.635 1.00 81.44 287 ASN A C 1
ATOM 2287 O O . ASN A 1 287 ? -12.730 -38.685 -5.933 1.00 81.44 287 ASN A O 1
ATOM 2291 N N . PHE A 1 288 ? -13.462 -36.877 -7.098 1.00 88.31 288 PHE A N 1
ATOM 2292 C CA . PHE A 1 288 ? -14.891 -37.060 -6.861 1.00 88.31 288 PHE A CA 1
ATOM 2293 C C . PHE A 1 288 ? -15.619 -37.462 -8.146 1.00 88.31 288 PHE A C 1
ATOM 2295 O O . PHE A 1 288 ? -15.243 -37.034 -9.240 1.00 88.31 288 PHE A O 1
ATOM 2302 N N . VAL A 1 289 ? -16.684 -38.246 -8.013 1.00 89.12 289 VAL A N 1
ATOM 2303 C CA . VAL A 1 289 ? -17.560 -38.683 -9.105 1.00 89.12 289 VAL A CA 1
ATOM 2304 C C . VAL A 1 289 ? -18.978 -38.216 -8.805 1.00 89.12 289 VAL A C 1
ATOM 2306 O O . VAL A 1 289 ? -19.484 -38.397 -7.704 1.00 89.12 289 VAL A O 1
ATOM 2309 N N . GLN A 1 290 ? -19.637 -37.605 -9.787 1.00 94.44 290 GLN A N 1
ATOM 2310 C CA . GLN A 1 290 ? -21.036 -37.210 -9.635 1.00 94.44 290 GLN A CA 1
ATOM 2311 C C . GLN A 1 290 ? -21.918 -38.439 -9.352 1.00 94.44 290 GLN A C 1
ATOM 2313 O O . GLN A 1 290 ? -21.813 -39.448 -10.046 1.00 94.44 290 GLN A O 1
ATOM 2318 N N . GLY A 1 291 ? -22.793 -38.322 -8.355 1.00 94.31 291 GLY A N 1
ATOM 2319 C CA . GLY A 1 291 ? -23.667 -39.380 -7.859 1.00 94.31 291 GLY A CA 1
ATOM 2320 C C . GLY A 1 291 ? -23.021 -40.298 -6.820 1.00 94.31 291 GLY A C 1
ATOM 2321 O O . GLY A 1 291 ? -23.695 -41.200 -6.333 1.00 94.31 291 GLY A O 1
ATOM 2322 N N . GLU A 1 292 ? -21.739 -40.115 -6.467 1.00 95.06 292 GLU A N 1
ATOM 2323 C CA . GLU A 1 292 ? -21.172 -40.870 -5.346 1.00 95.06 292 GLU A CA 1
ATOM 2324 C C . GLU A 1 292 ? -21.804 -40.419 -4.026 1.00 95.06 292 GLU A C 1
ATOM 2326 O O . GLU A 1 292 ? -22.044 -39.225 -3.814 1.00 95.06 292 GLU A O 1
ATOM 2331 N N . THR A 1 293 ? -22.046 -41.381 -3.138 1.00 96.56 293 THR A N 1
ATOM 2332 C CA . THR A 1 293 ? -22.638 -41.143 -1.824 1.00 96.56 293 THR A CA 1
ATOM 2333 C C . THR A 1 293 ? -21.788 -41.751 -0.716 1.00 96.56 293 THR A C 1
ATOM 2335 O O . THR A 1 293 ? -20.977 -42.652 -0.946 1.00 96.56 293 THR A O 1
ATOM 2338 N N . GLY A 1 294 ? -21.942 -41.261 0.510 1.00 95.75 294 GLY A N 1
ATOM 2339 C CA . GLY A 1 294 ? -21.402 -41.944 1.680 1.00 95.75 294 GLY A CA 1
ATOM 2340 C C . GLY A 1 294 ? -21.467 -41.126 2.964 1.00 95.75 294 GLY A C 1
ATOM 2341 O O . GLY A 1 294 ? -21.965 -39.997 2.960 1.00 95.75 294 GLY A O 1
ATOM 2342 N N . PRO A 1 295 ? -20.931 -41.677 4.065 1.00 96.44 295 PRO A N 1
ATOM 2343 C CA . PRO A 1 295 ? -20.957 -41.018 5.358 1.00 96.44 295 PRO A CA 1
ATOM 2344 C C . PRO A 1 295 ? -20.099 -39.751 5.346 1.00 96.44 295 PRO A C 1
ATOM 2346 O O . PRO A 1 295 ? -19.010 -39.709 4.767 1.00 96.44 295 PRO A O 1
ATOM 2349 N N . HIS A 1 296 ? -20.578 -38.731 6.048 1.00 97.25 296 HIS A N 1
ATOM 2350 C CA . HIS A 1 296 ? -19.907 -37.445 6.220 1.00 97.25 296 HIS A CA 1
ATOM 2351 C C . HIS A 1 296 ? -19.950 -36.985 7.678 1.00 97.25 296 HIS A C 1
ATOM 2353 O O . HIS A 1 296 ? -20.653 -37.570 8.502 1.00 97.25 296 HIS A O 1
ATOM 2359 N N . GLN A 1 297 ? -19.181 -35.950 8.004 1.00 97.12 297 GLN A N 1
ATOM 2360 C CA . GLN A 1 297 ? -19.121 -35.374 9.347 1.00 97.12 297 GLN A CA 1
ATOM 2361 C C . GLN A 1 297 ? -19.501 -33.893 9.273 1.00 97.12 297 GLN A C 1
ATOM 2363 O O . GLN A 1 297 ? -18.617 -33.061 9.038 1.00 97.12 297 GLN A O 1
ATOM 2368 N N . PRO A 1 298 ? -20.794 -33.552 9.421 1.00 97.00 298 PRO A N 1
ATOM 2369 C CA . PRO A 1 298 ? -21.219 -32.167 9.455 1.00 97.00 298 PRO A CA 1
ATOM 2370 C C . PRO A 1 298 ? -20.823 -31.527 10.793 1.00 97.00 298 PRO A C 1
ATOM 2372 O O . PRO A 1 298 ? -20.864 -32.164 11.845 1.00 97.00 298 PRO A O 1
ATOM 2375 N N . SER A 1 299 ? -20.400 -30.268 10.760 1.00 96.94 299 SER A N 1
ATOM 2376 C CA . SER A 1 299 ? -19.936 -29.536 11.940 1.00 96.94 299 SER A CA 1
ATOM 2377 C C . SER A 1 299 ? -20.183 -28.040 11.800 1.00 96.94 299 SER A C 1
ATOM 2379 O O . SER A 1 299 ? -20.180 -27.497 10.696 1.00 96.94 299 SER A O 1
ATOM 2381 N N . ILE A 1 300 ? -20.339 -27.348 12.928 1.00 97.50 300 ILE A N 1
ATOM 2382 C CA . ILE A 1 300 ? -20.419 -25.886 12.963 1.00 97.50 300 ILE A CA 1
ATOM 2383 C C . ILE A 1 300 ? -19.101 -25.326 13.486 1.00 97.50 300 ILE A C 1
ATOM 2385 O O . ILE A 1 300 ? -18.680 -25.644 14.598 1.00 97.50 300 ILE A O 1
ATOM 2389 N N . ASN A 1 301 ? -18.500 -24.434 12.707 1.00 96.12 301 ASN A N 1
ATOM 2390 C CA . ASN A 1 301 ? -17.338 -23.661 13.116 1.00 96.12 301 ASN A CA 1
ATOM 2391 C C . ASN A 1 301 ? -17.793 -22.259 13.528 1.00 96.12 301 ASN A C 1
ATOM 2393 O O . ASN A 1 301 ? -18.488 -21.583 12.770 1.00 96.12 301 ASN A O 1
ATOM 2397 N N . GLN A 1 302 ? -17.401 -21.811 14.721 1.00 96.75 302 GLN A N 1
ATOM 2398 C CA . GLN A 1 302 ? -17.587 -20.418 15.128 1.00 96.75 302 GLN A CA 1
ATOM 2399 C C . GLN A 1 302 ? -16.368 -19.599 14.703 1.00 96.75 302 GLN A C 1
ATOM 2401 O O . GLN A 1 302 ? -15.234 -19.916 15.064 1.00 96.75 302 GLN A O 1
ATOM 2406 N N . GLY A 1 303 ? -16.619 -18.521 13.968 1.00 95.00 303 GLY A N 1
ATOM 2407 C CA . GLY A 1 303 ? -15.626 -17.535 13.579 1.00 95.00 303 GLY A CA 1
ATOM 2408 C C . GLY A 1 303 ? -15.942 -16.154 14.143 1.00 95.00 303 GLY A C 1
ATOM 2409 O O . GLY A 1 303 ? -17.039 -15.880 14.629 1.00 95.00 303 GLY A O 1
ATOM 2410 N N . LYS A 1 304 ? -14.959 -15.258 14.055 1.00 95.12 304 LYS A N 1
ATOM 2411 C CA . LYS A 1 304 ? -15.132 -13.824 14.310 1.00 95.12 304 LYS A CA 1
ATOM 2412 C C . LYS A 1 304 ? -14.628 -13.040 13.120 1.00 95.12 304 LYS A C 1
ATOM 2414 O O . LYS A 1 304 ? -13.579 -13.364 12.561 1.00 95.12 304 LYS A O 1
ATOM 2419 N N . THR A 1 305 ? -15.363 -12.005 12.722 1.00 93.19 305 THR A N 1
ATOM 2420 C CA . THR A 1 305 ? -14.866 -11.086 11.697 1.00 93.19 305 THR A CA 1
ATOM 2421 C C . THR A 1 305 ? -13.572 -10.431 12.188 1.00 93.19 305 THR A C 1
ATOM 2423 O O . THR A 1 305 ? -13.423 -10.122 13.371 1.00 93.19 305 THR A O 1
ATOM 2426 N N . THR A 1 306 ? -12.610 -10.241 11.287 1.00 92.31 306 THR A N 1
ATOM 2427 C CA . THR A 1 306 ? -11.316 -9.623 11.605 1.00 92.31 306 THR A CA 1
ATOM 2428 C C . THR A 1 306 ? -11.239 -8.213 11.030 1.00 92.31 306 THR A C 1
ATOM 2430 O O . THR A 1 306 ? -11.762 -7.996 9.931 1.00 92.31 306 THR A O 1
ATOM 2433 N N . PRO A 1 307 ? -10.548 -7.272 11.699 1.00 91.25 307 PRO A N 1
ATOM 2434 C CA . PRO A 1 307 ? -10.319 -5.948 11.136 1.00 91.25 307 PRO A CA 1
ATOM 2435 C C . PRO A 1 307 ? -9.526 -6.039 9.822 1.00 91.25 307 PRO A C 1
ATOM 2437 O O . PRO A 1 307 ? -8.830 -7.036 9.580 1.00 91.25 307 PRO A O 1
ATOM 2440 N N . PRO A 1 308 ? -9.585 -5.002 8.965 1.00 91.94 308 PRO A N 1
ATOM 2441 C CA . PRO A 1 308 ? -8.696 -4.928 7.815 1.00 91.94 308 PRO A CA 1
ATOM 2442 C C . PRO A 1 308 ? -7.229 -4.963 8.271 1.00 91.94 308 PRO A C 1
ATOM 2444 O O . PRO A 1 308 ? -6.887 -4.558 9.379 1.00 91.94 308 PRO A O 1
ATOM 2447 N N . LYS A 1 309 ? -6.328 -5.454 7.419 1.00 93.12 309 LYS A N 1
ATOM 2448 C CA . LYS A 1 309 ? -4.895 -5.452 7.742 1.00 93.12 309 LYS A CA 1
ATOM 2449 C C . LYS A 1 309 ? -4.323 -4.049 7.537 1.00 93.12 309 LYS A C 1
ATOM 2451 O O . LYS A 1 309 ? -4.627 -3.403 6.534 1.00 93.12 309 LYS A O 1
ATOM 2456 N N . ALA A 1 310 ? -3.477 -3.610 8.468 1.00 94.25 310 ALA A N 1
ATOM 2457 C CA . ALA A 1 310 ? -2.695 -2.390 8.298 1.00 94.25 310 ALA A CA 1
ATOM 2458 C C . ALA A 1 310 ? -1.796 -2.499 7.059 1.00 94.25 310 ALA A C 1
ATOM 2460 O O . ALA A 1 310 ? -1.417 -3.603 6.647 1.00 94.25 310 ALA A O 1
ATOM 2461 N N . TYR A 1 311 ? -1.432 -1.356 6.482 1.00 96.06 311 TYR A N 1
ATOM 2462 C CA . TYR A 1 311 ? -0.530 -1.355 5.341 1.00 96.06 311 TYR A CA 1
ATOM 2463 C C . TYR A 1 311 ? 0.868 -1.841 5.739 1.00 96.06 311 TYR A C 1
ATOM 2465 O O . TYR A 1 311 ? 1.397 -1.527 6.800 1.00 96.06 311 TYR A O 1
ATOM 2473 N N . ASN A 1 312 ? 1.484 -2.595 4.843 1.00 94.56 312 ASN A N 1
ATOM 2474 C CA . ASN A 1 312 ? 2.927 -2.792 4.742 1.00 94.56 312 ASN A CA 1
ATOM 2475 C C . ASN A 1 312 ? 3.431 -2.105 3.459 1.00 94.56 312 ASN A C 1
ATOM 2477 O O . ASN A 1 312 ? 2.629 -1.579 2.689 1.00 94.56 312 ASN A O 1
ATOM 2481 N N . GLU A 1 313 ? 4.738 -2.134 3.200 1.00 93.38 313 GLU A N 1
ATOM 2482 C CA . GLU A 1 313 ? 5.333 -1.526 1.995 1.00 93.38 313 GLU A CA 1
ATOM 2483 C C . GLU A 1 313 ? 4.643 -2.005 0.703 1.00 93.38 313 GLU A C 1
ATOM 2485 O O . GLU A 1 313 ? 4.182 -1.188 -0.090 1.00 93.38 313 GLU A O 1
ATOM 2490 N N . ALA A 1 314 ? 4.488 -3.321 0.512 1.00 94.06 314 ALA A N 1
ATOM 2491 C CA . ALA A 1 314 ? 3.887 -3.881 -0.702 1.00 94.06 314 ALA A CA 1
ATOM 2492 C C . ALA A 1 314 ? 2.419 -3.463 -0.908 1.00 94.06 314 ALA A C 1
ATOM 2494 O O . ALA A 1 314 ? 2.022 -3.076 -2.007 1.00 94.06 314 ALA A O 1
ATOM 2495 N N . SER A 1 315 ? 1.601 -3.545 0.141 1.00 94.50 315 SER A N 1
ATOM 2496 C CA . SER A 1 315 ? 0.178 -3.190 0.079 1.00 94.50 315 SER A CA 1
ATOM 2497 C C . SER A 1 315 ? -0.034 -1.685 -0.066 1.00 94.50 315 SER A C 1
ATOM 2499 O O . SER A 1 315 ? -0.928 -1.287 -0.810 1.00 94.50 315 SER A O 1
ATOM 2501 N N . LEU A 1 316 ? 0.810 -0.849 0.553 1.00 94.62 316 LEU A N 1
ATOM 2502 C CA . LEU A 1 316 ? 0.768 0.598 0.348 1.00 94.62 316 LEU A CA 1
ATOM 2503 C C . LEU A 1 316 ? 1.169 0.964 -1.082 1.00 94.62 316 LEU A C 1
ATOM 2505 O O . LEU A 1 316 ? 0.447 1.715 -1.726 1.00 94.62 316 LEU A O 1
ATOM 2509 N N . LEU A 1 317 ? 2.260 0.398 -1.611 1.00 92.56 317 LEU A N 1
ATOM 2510 C CA . LEU A 1 317 ? 2.678 0.614 -3.001 1.00 92.56 317 LEU A CA 1
ATOM 2511 C C . LEU A 1 317 ? 1.598 0.174 -3.992 1.00 92.56 317 LEU A C 1
ATOM 2513 O O . LEU A 1 317 ? 1.304 0.900 -4.938 1.00 92.56 317 LEU A O 1
ATOM 2517 N N . GLY A 1 318 ? 0.967 -0.980 -3.752 1.00 90.69 318 GLY A N 1
ATOM 2518 C CA . GLY A 1 318 ? -0.166 -1.444 -4.550 1.00 90.69 318 GLY A CA 1
ATOM 2519 C C . GLY A 1 318 ? -1.359 -0.487 -4.485 1.00 90.69 318 GLY A C 1
ATOM 2520 O O . GLY A 1 318 ? -2.013 -0.251 -5.502 1.00 90.69 318 GLY A O 1
ATOM 2521 N N . MET A 1 319 ? -1.623 0.113 -3.321 1.00 89.19 319 MET A N 1
ATOM 2522 C CA . MET A 1 319 ? -2.679 1.114 -3.183 1.00 89.19 319 MET A CA 1
ATOM 2523 C C . MET A 1 319 ? -2.314 2.435 -3.874 1.00 89.19 319 MET A C 1
ATOM 2525 O O . MET A 1 319 ? -3.147 3.017 -4.558 1.00 89.19 319 MET A O 1
ATOM 2529 N N . MET A 1 320 ? -1.062 2.885 -3.772 1.00 90.06 320 MET A N 1
ATOM 2530 C CA . MET A 1 320 ? -0.570 4.069 -4.481 1.00 90.06 320 MET A CA 1
ATOM 2531 C C . MET A 1 320 ? -0.670 3.881 -5.997 1.00 90.06 320 MET A C 1
ATOM 2533 O O . MET A 1 320 ? -1.169 4.759 -6.687 1.00 90.06 320 MET A O 1
ATOM 2537 N N . GLU A 1 321 ? -0.277 2.720 -6.516 1.00 85.62 321 GLU A N 1
ATOM 2538 C CA . GLU A 1 321 ? -0.396 2.361 -7.933 1.00 85.62 321 GLU A CA 1
ATOM 2539 C C . GLU A 1 321 ? -1.851 2.317 -8.419 1.00 85.62 321 GLU A C 1
ATOM 2541 O O . GLU A 1 321 ? -2.140 2.715 -9.542 1.00 85.62 321 GLU A O 1
ATOM 2546 N N . SER A 1 322 ? -2.782 1.861 -7.577 1.00 81.88 322 SER A N 1
ATOM 2547 C CA . SER A 1 322 ? -4.182 1.641 -7.958 1.00 81.88 322 SER A CA 1
ATOM 2548 C C . SER A 1 322 ? -5.168 2.686 -7.436 1.00 81.88 322 SER A C 1
ATOM 2550 O O . SER A 1 322 ? -6.375 2.476 -7.543 1.00 81.88 322 SER A O 1
ATOM 2552 N N . ALA A 1 323 ? -4.681 3.820 -6.927 1.00 74.81 323 ALA A N 1
ATOM 2553 C CA . ALA A 1 323 ? -5.497 4.871 -6.317 1.00 74.81 323 ALA A CA 1
ATOM 2554 C C . ALA A 1 323 ? -6.613 5.420 -7.229 1.00 74.81 323 ALA A C 1
ATOM 2556 O O . ALA A 1 323 ? -7.612 5.926 -6.732 1.00 74.81 323 ALA A O 1
ATOM 2557 N N . GLY A 1 324 ? -6.485 5.270 -8.553 1.00 66.00 324 GLY A N 1
ATOM 2558 C CA . GLY A 1 324 ? -7.538 5.606 -9.516 1.00 66.00 324 GLY A CA 1
ATOM 2559 C C . GLY A 1 324 ? -8.743 4.679 -9.526 1.00 66.00 324 GLY A C 1
ATOM 2560 O O . GLY A 1 324 ? -9.822 5.089 -9.931 1.00 66.00 324 GLY A O 1
ATOM 2561 N N . LYS A 1 325 ? -8.602 3.428 -9.074 1.00 65.25 325 LYS A N 1
ATOM 2562 C CA . LYS A 1 325 ? -9.692 2.438 -9.126 1.00 65.25 325 LYS A CA 1
ATOM 2563 C C . LYS A 1 325 ? -10.839 2.752 -8.170 1.00 65.25 325 LYS A C 1
ATOM 2565 O O . LYS A 1 325 ? -11.922 2.210 -8.351 1.00 65.25 325 LYS A O 1
ATOM 2570 N N . THR A 1 326 ? -10.579 3.573 -7.159 1.00 60.34 326 THR A N 1
ATOM 2571 C CA . THR A 1 326 ? -11.561 4.028 -6.172 1.00 60.34 326 THR A CA 1
ATOM 2572 C C . THR A 1 326 ? -12.185 5.374 -6.545 1.00 60.34 326 THR A C 1
ATOM 2574 O O . THR A 1 326 ? -12.901 5.943 -5.731 1.00 60.34 326 THR A O 1
ATOM 2577 N N . CYS A 1 327 ? -11.881 5.915 -7.730 1.00 64.62 327 CYS A N 1
ATOM 2578 C CA . CYS A 1 327 ? -12.521 7.118 -8.249 1.00 64.62 327 CYS A CA 1
ATOM 2579 C C . CYS A 1 327 ? -13.780 6.738 -9.038 1.00 64.62 327 CYS A C 1
ATOM 2581 O O . CYS A 1 327 ? -13.712 5.892 -9.930 1.00 64.62 327 CYS A O 1
ATOM 2583 N N . ASP A 1 328 ? -14.900 7.387 -8.717 1.00 66.44 328 ASP A N 1
ATOM 2584 C CA . ASP A 1 328 ? -16.185 7.188 -9.404 1.00 66.44 328 ASP A CA 1
ATOM 2585 C C . ASP A 1 328 ? -16.227 7.857 -10.790 1.00 66.44 328 ASP A C 1
ATOM 2587 O O . ASP A 1 328 ? -17.038 7.497 -11.640 1.00 66.44 328 ASP A O 1
ATOM 2591 N N . ASP A 1 329 ? -15.338 8.822 -11.032 1.00 73.00 329 ASP A N 1
ATOM 2592 C CA . ASP A 1 329 ? -15.189 9.514 -12.310 1.00 73.00 329 ASP A CA 1
ATOM 2593 C C . ASP A 1 329 ? -14.280 8.712 -13.261 1.00 73.00 329 ASP A C 1
ATOM 2595 O O . ASP A 1 329 ? -13.107 8.462 -12.963 1.00 73.00 329 ASP A O 1
ATOM 2599 N N . GLU A 1 330 ? -14.823 8.305 -14.411 1.00 72.75 330 GLU A N 1
ATOM 2600 C CA . GLU A 1 330 ? -14.117 7.472 -15.392 1.00 72.75 330 GLU A CA 1
ATOM 2601 C C . GLU A 1 330 ? -12.939 8.194 -16.077 1.00 72.75 330 GLU A C 1
ATOM 2603 O O . GLU A 1 330 ? -11.947 7.544 -16.416 1.00 72.75 330 GLU A O 1
ATOM 2608 N N . GLU A 1 331 ? -12.976 9.525 -16.225 1.00 70.00 331 GLU A N 1
ATOM 2609 C CA . GLU A 1 331 ? -11.855 10.299 -16.779 1.00 70.00 331 GLU A CA 1
ATOM 2610 C C . GLU A 1 331 ? -10.691 10.357 -15.775 1.00 70.00 331 GLU A C 1
ATOM 2612 O O . GLU A 1 331 ? -9.534 10.102 -16.131 1.00 70.00 331 GLU A O 1
ATOM 2617 N N . LEU A 1 332 ? -10.991 10.596 -14.492 1.00 68.00 332 LEU A N 1
ATOM 2618 C CA . LEU A 1 332 ? -9.995 10.570 -13.411 1.00 68.00 332 LEU A CA 1
ATOM 2619 C C . LEU A 1 332 ? -9.401 9.176 -13.207 1.00 68.00 332 LEU A C 1
ATOM 2621 O O . LEU A 1 332 ? -8.201 9.028 -12.953 1.00 68.00 332 LEU A O 1
ATOM 2625 N N . LYS A 1 333 ? -10.234 8.143 -13.324 1.00 70.81 333 LYS A N 1
ATOM 2626 C CA . LYS A 1 333 ? -9.824 6.746 -13.214 1.00 70.81 333 LYS A CA 1
ATOM 2627 C C . LYS A 1 333 ? -8.850 6.362 -14.317 1.00 70.81 333 LYS A C 1
ATOM 2629 O O . LYS A 1 333 ? -7.839 5.734 -14.004 1.00 70.81 333 LYS A O 1
ATOM 2634 N N . GLU A 1 334 ? -9.093 6.767 -15.565 1.00 70.06 334 GLU A N 1
ATOM 2635 C CA . GLU A 1 334 ? -8.160 6.507 -16.668 1.00 70.06 334 GLU A CA 1
ATOM 2636 C C . GLU A 1 334 ? -6.848 7.288 -16.495 1.00 70.06 334 GLU A C 1
ATOM 2638 O O . GLU A 1 334 ? -5.773 6.718 -16.675 1.00 70.06 334 GLU A O 1
ATOM 2643 N N . ALA A 1 335 ? -6.899 8.546 -16.042 1.00 67.50 335 ALA A N 1
ATOM 2644 C CA . ALA A 1 335 ? -5.693 9.330 -15.759 1.00 67.50 335 ALA A CA 1
ATOM 2645 C C . ALA A 1 335 ? -4.826 8.722 -14.639 1.00 67.50 335 ALA A C 1
ATOM 2647 O O . ALA A 1 335 ? -3.597 8.681 -14.731 1.00 67.50 335 ALA A O 1
ATOM 2648 N N . LEU A 1 336 ? -5.456 8.201 -13.583 1.00 72.06 336 LEU A N 1
ATOM 2649 C CA . LEU A 1 336 ? -4.765 7.563 -12.460 1.00 72.06 336 LEU A CA 1
ATOM 2650 C C . LEU A 1 336 ? -4.343 6.115 -12.735 1.00 72.06 336 LEU A C 1
ATOM 2652 O O . LEU A 1 336 ? -3.514 5.583 -11.999 1.00 72.06 336 LEU A O 1
ATOM 2656 N N . LYS A 1 337 ? -4.883 5.465 -13.768 1.00 68.94 337 LYS A N 1
ATOM 2657 C CA . LYS A 1 337 ? -4.570 4.073 -14.129 1.00 68.94 337 LYS A CA 1
ATOM 2658 C C . LYS A 1 337 ? -3.120 3.880 -14.566 1.00 68.94 337 LYS A C 1
ATOM 2660 O O . LYS A 1 337 ? -2.577 2.799 -14.355 1.00 68.94 337 LYS A O 1
ATOM 2665 N N . GLU A 1 338 ? -2.513 4.902 -15.166 1.00 64.44 338 GLU A N 1
ATOM 2666 C CA . GLU A 1 338 ? -1.116 4.860 -15.614 1.00 64.44 338 GLU A CA 1
ATOM 2667 C C . GLU A 1 338 ? -0.139 5.249 -14.497 1.00 64.44 338 GLU A C 1
ATOM 2669 O O . GLU A 1 338 ? 0.840 4.545 -14.263 1.00 64.44 338 GLU A O 1
ATOM 2674 N N . LYS A 1 339 ? -0.405 6.343 -13.770 1.00 68.12 339 LYS A N 1
ATOM 2675 C CA . LYS A 1 339 ? 0.574 6.918 -12.828 1.00 68.12 339 LYS A CA 1
ATOM 2676 C C . LYS A 1 339 ? 0.279 6.668 -11.350 1.00 68.12 339 LYS A C 1
ATOM 2678 O O . LYS A 1 339 ? 1.209 6.698 -10.544 1.00 68.12 339 LYS A O 1
ATOM 2683 N N . GLY A 1 340 ? -0.969 6.396 -10.972 1.00 80.50 340 GLY A N 1
ATOM 2684 C CA . GLY A 1 340 ? -1.385 6.308 -9.570 1.00 80.50 340 GLY A CA 1
ATOM 2685 C C . GLY A 1 340 ? -1.024 7.561 -8.750 1.00 80.50 340 GLY A C 1
ATOM 2686 O O . GLY A 1 340 ? -0.859 8.661 -9.275 1.00 80.50 340 GLY A O 1
ATOM 2687 N N . LEU A 1 341 ? -0.873 7.396 -7.435 1.00 83.75 341 LEU A N 1
ATOM 2688 C CA . LEU A 1 341 ? -0.336 8.405 -6.521 1.00 83.75 341 LEU A CA 1
ATOM 2689 C C . LEU A 1 341 ? 1.195 8.437 -6.593 1.00 83.75 341 LEU A C 1
ATOM 2691 O O . LEU A 1 341 ? 1.890 7.695 -5.893 1.00 83.75 341 LEU A O 1
ATOM 2695 N N . GLY A 1 342 ? 1.708 9.349 -7.417 1.00 82.75 342 GLY A N 1
ATOM 2696 C CA . GLY A 1 342 ? 3.138 9.543 -7.639 1.00 82.75 342 GLY A CA 1
ATOM 2697 C C . GLY A 1 342 ? 3.748 8.500 -8.577 1.00 82.75 342 GLY A C 1
ATOM 2698 O O . GLY A 1 342 ? 3.331 7.345 -8.630 1.00 82.75 342 GLY A O 1
ATOM 2699 N N . THR A 1 343 ? 4.783 8.909 -9.306 1.00 83.19 343 THR A N 1
ATOM 2700 C CA . THR A 1 343 ? 5.536 8.041 -10.225 1.00 83.19 343 THR A CA 1
ATOM 2701 C C . THR A 1 343 ? 6.304 6.948 -9.475 1.00 83.19 343 THR A C 1
ATOM 2703 O O . THR A 1 343 ? 6.731 7.202 -8.345 1.00 83.19 343 THR A O 1
ATOM 2706 N N . PRO A 1 344 ? 6.602 5.784 -10.083 1.00 82.00 344 PRO A N 1
ATOM 2707 C CA . PRO A 1 344 ? 7.379 4.728 -9.422 1.00 82.00 344 PRO A CA 1
ATOM 2708 C C . PRO A 1 344 ? 8.685 5.220 -8.778 1.00 82.00 344 PRO A C 1
ATOM 2710 O O . PRO A 1 344 ? 9.033 4.803 -7.675 1.00 82.00 344 PRO A O 1
ATOM 2713 N N . ALA A 1 345 ? 9.364 6.186 -9.406 1.00 82.19 345 ALA A N 1
ATOM 2714 C CA . ALA A 1 345 ? 10.607 6.773 -8.907 1.00 82.19 345 ALA A CA 1
ATOM 2715 C C . ALA A 1 345 ? 10.469 7.582 -7.599 1.00 82.19 345 ALA A C 1
ATOM 2717 O O . ALA A 1 345 ? 11.477 7.817 -6.930 1.00 82.19 345 ALA A O 1
ATOM 2718 N N . THR A 1 346 ? 9.262 8.034 -7.238 1.00 87.12 346 THR A N 1
ATOM 2719 C CA . THR A 1 346 ? 9.018 8.925 -6.087 1.00 87.12 346 THR A CA 1
ATOM 2720 C C . THR A 1 346 ? 8.243 8.268 -4.947 1.00 87.12 346 THR A C 1
ATOM 2722 O O . THR A 1 346 ? 8.271 8.777 -3.829 1.00 87.12 346 THR A O 1
ATOM 2725 N N . ARG A 1 347 ? 7.595 7.116 -5.169 1.00 91.44 347 ARG A N 1
ATOM 2726 C CA . ARG A 1 347 ? 6.780 6.446 -4.135 1.00 91.44 347 ARG A CA 1
ATOM 2727 C C . ARG A 1 347 ? 7.591 6.094 -2.884 1.00 91.44 347 ARG A C 1
ATOM 2729 O O . ARG A 1 347 ? 7.161 6.395 -1.774 1.00 91.44 347 ARG A O 1
ATOM 2736 N N . ALA A 1 348 ? 8.791 5.540 -3.068 1.00 90.69 348 ALA A N 1
ATOM 2737 C CA . ALA A 1 348 ? 9.694 5.203 -1.966 1.00 90.69 348 ALA A CA 1
ATOM 2738 C C . ALA A 1 348 ? 10.086 6.436 -1.136 1.00 90.69 348 ALA A C 1
ATOM 2740 O O . ALA A 1 348 ? 9.951 6.434 0.086 1.00 90.69 348 ALA A O 1
ATOM 2741 N N . SER A 1 349 ? 10.500 7.524 -1.795 1.00 92.00 349 SER A N 1
ATOM 2742 C CA . SER A 1 349 ? 10.926 8.737 -1.094 1.00 92.00 349 SER A CA 1
ATOM 2743 C C . SER A 1 349 ? 9.774 9.420 -0.359 1.00 92.00 349 SER A C 1
ATOM 2745 O O . SER A 1 349 ? 9.995 9.989 0.706 1.00 92.00 349 SER A O 1
ATOM 2747 N N . ILE A 1 350 ? 8.539 9.325 -0.863 1.00 93.94 350 ILE A N 1
ATOM 2748 C CA . ILE A 1 350 ? 7.347 9.816 -0.159 1.00 93.94 350 ILE A CA 1
ATOM 2749 C C . ILE A 1 350 ? 7.146 9.067 1.163 1.00 93.94 350 ILE A C 1
ATOM 2751 O O . ILE A 1 350 ? 6.935 9.713 2.190 1.00 93.94 350 ILE A O 1
ATOM 2755 N N . ILE A 1 351 ? 7.260 7.734 1.165 1.00 95.50 351 ILE A N 1
ATOM 2756 C CA . ILE A 1 351 ? 7.156 6.925 2.391 1.00 95.50 351 ILE A CA 1
ATOM 2757 C C . ILE A 1 351 ? 8.243 7.349 3.393 1.00 95.50 351 ILE A C 1
ATOM 2759 O O . ILE A 1 351 ? 7.934 7.626 4.554 1.00 95.50 351 ILE A O 1
ATOM 2763 N N . GLU A 1 352 ? 9.494 7.501 2.944 1.00 94.88 352 GLU A N 1
ATOM 2764 C CA . GLU A 1 352 ? 10.589 7.958 3.813 1.00 94.88 352 GLU A CA 1
ATOM 2765 C C . GLU A 1 352 ? 10.380 9.387 4.334 1.00 94.88 352 GLU A C 1
ATOM 2767 O O . GLU A 1 352 ? 10.715 9.684 5.481 1.00 94.88 352 GLU A O 1
ATOM 2772 N N . VAL A 1 353 ? 9.796 10.287 3.535 1.00 93.94 353 VAL A N 1
ATOM 2773 C CA . VAL A 1 353 ? 9.450 11.645 3.981 1.00 93.94 353 VAL A CA 1
ATOM 2774 C C . VAL A 1 353 ? 8.403 11.597 5.091 1.00 93.94 353 VAL A C 1
ATOM 2776 O O . VAL A 1 353 ? 8.589 12.267 6.107 1.00 93.94 353 VAL A O 1
ATOM 2779 N N . LEU A 1 354 ? 7.345 10.793 4.948 1.00 95.94 354 LEU A N 1
ATOM 2780 C CA . LEU A 1 354 ? 6.310 10.653 5.980 1.00 95.94 354 LEU A CA 1
ATOM 2781 C C . LEU A 1 354 ? 6.880 10.098 7.293 1.00 95.94 354 LEU A C 1
ATOM 2783 O O . LEU A 1 354 ? 6.517 10.579 8.370 1.00 95.94 354 LEU A O 1
ATOM 2787 N N . ILE A 1 355 ? 7.817 9.149 7.214 1.00 94.19 355 ILE A N 1
ATOM 2788 C CA . ILE A 1 355 ? 8.522 8.603 8.383 1.00 94.19 355 ILE A CA 1
ATOM 2789 C C . ILE A 1 355 ? 9.440 9.655 9.005 1.00 94.19 355 ILE A C 1
ATOM 2791 O O . ILE A 1 355 ? 9.378 9.911 10.206 1.00 94.19 355 ILE A O 1
ATOM 2795 N N . LYS A 1 356 ? 10.254 10.338 8.194 1.00 91.62 356 LYS A N 1
ATOM 2796 C CA . LYS A 1 356 ? 11.170 11.395 8.650 1.00 91.62 356 LYS A CA 1
ATOM 2797 C C . LYS A 1 356 ? 10.436 12.564 9.308 1.00 91.62 356 LYS A C 1
ATOM 2799 O O . LYS A 1 356 ? 10.984 13.217 10.195 1.00 91.62 356 LYS A O 1
ATOM 2804 N N . ARG A 1 357 ? 9.209 12.853 8.868 1.00 88.81 357 ARG A N 1
ATOM 2805 C CA . ARG A 1 357 ? 8.320 13.865 9.463 1.00 88.81 357 ARG A CA 1
ATOM 2806 C C . ARG A 1 357 ? 7.541 13.358 10.670 1.00 88.81 357 ARG A C 1
ATOM 2808 O O . ARG A 1 357 ? 6.820 14.145 11.280 1.00 88.81 357 ARG A O 1
ATOM 2815 N N . ASN A 1 358 ? 7.741 12.097 11.049 1.00 90.69 358 ASN A N 1
ATOM 2816 C CA . ASN A 1 358 ? 7.062 11.438 12.152 1.00 90.69 358 ASN A CA 1
ATOM 2817 C C . ASN A 1 358 ? 5.537 11.449 11.983 1.00 90.69 358 ASN A C 1
ATOM 2819 O O . ASN A 1 358 ? 4.809 11.582 12.960 1.00 90.69 358 ASN A O 1
ATOM 2823 N N . TYR A 1 359 ? 5.040 11.346 10.748 1.00 95.19 359 TYR A N 1
ATOM 2824 C CA . TYR A 1 359 ? 3.609 11.194 10.464 1.00 95.19 359 TYR A CA 1
ATOM 2825 C C . TYR A 1 359 ? 3.188 9.731 10.420 1.00 95.19 359 TYR A C 1
ATOM 2827 O O . TYR A 1 359 ? 2.062 9.396 10.782 1.00 95.19 359 TYR A O 1
ATOM 2835 N N . ILE A 1 360 ? 4.107 8.857 10.021 1.00 96.94 360 ILE A N 1
ATOM 2836 C CA . ILE A 1 360 ? 3.948 7.409 10.102 1.00 96.94 360 ILE A CA 1
ATOM 2837 C C . ILE A 1 360 ? 5.209 6.800 10.714 1.00 96.94 360 ILE A C 1
ATOM 2839 O O . ILE A 1 360 ? 6.262 7.435 10.759 1.00 96.94 360 ILE A O 1
ATOM 2843 N N . GLN A 1 361 ? 5.110 5.558 11.162 1.00 95.56 361 GLN A N 1
ATOM 2844 C CA . GLN A 1 361 ? 6.220 4.788 11.700 1.00 95.56 361 GLN A CA 1
ATOM 2845 C C . GLN A 1 361 ? 6.193 3.356 11.171 1.00 95.56 361 GLN A C 1
ATOM 2847 O O . GLN A 1 361 ? 5.128 2.797 10.897 1.00 95.56 361 GLN A O 1
ATOM 2852 N N . ARG A 1 362 ? 7.379 2.749 11.063 1.00 94.00 362 ARG A N 1
ATOM 2853 C CA . ARG A 1 362 ? 7.521 1.314 10.807 1.00 94.00 362 ARG A CA 1
ATOM 2854 C C . ARG A 1 362 ? 7.448 0.563 12.130 1.00 94.00 362 ARG A C 1
ATOM 2856 O O . ARG A 1 362 ? 8.332 0.701 12.970 1.00 94.00 362 ARG A O 1
ATOM 2863 N N . GLN A 1 363 ? 6.419 -0.259 12.298 1.00 92.75 363 GLN A N 1
ATOM 2864 C CA . GLN A 1 363 ? 6.317 -1.206 13.402 1.00 92.75 363 GLN A CA 1
ATOM 2865 C C . GLN A 1 363 ? 6.410 -2.624 12.839 1.00 92.75 363 GLN A C 1
ATOM 2867 O O . GLN A 1 363 ? 5.463 -3.151 12.251 1.00 92.75 363 GLN A O 1
ATOM 2872 N N . LYS A 1 364 ? 7.581 -3.251 13.000 1.00 89.75 364 LYS A N 1
ATOM 2873 C CA . LYS A 1 364 ? 7.948 -4.473 12.264 1.00 89.75 364 LYS A CA 1
ATOM 2874 C C . LYS A 1 364 ? 7.821 -4.222 10.750 1.00 89.75 364 LYS A C 1
ATOM 2876 O O . LYS A 1 364 ? 8.488 -3.336 10.232 1.00 89.75 364 LYS A O 1
ATOM 2881 N N . LYS A 1 365 ? 6.966 -4.976 10.050 1.00 88.44 365 LYS A N 1
ATOM 2882 C CA . LYS A 1 365 ? 6.696 -4.822 8.609 1.00 88.44 365 LYS A CA 1
ATOM 2883 C C . LYS A 1 365 ? 5.512 -3.888 8.303 1.00 88.44 365 LYS A C 1
ATOM 2885 O O . LYS A 1 365 ? 5.178 -3.723 7.135 1.00 88.44 365 LYS A O 1
ATOM 2890 N N . LEU A 1 366 ? 4.849 -3.335 9.322 1.00 94.00 366 LEU A N 1
ATOM 2891 C CA . LEU A 1 366 ? 3.648 -2.511 9.165 1.00 94.00 366 LEU A CA 1
ATOM 2892 C C . LEU A 1 366 ? 3.996 -1.020 9.181 1.00 94.00 366 LEU A C 1
ATOM 2894 O O . LEU A 1 366 ? 4.885 -0.594 9.918 1.00 94.00 366 LEU A O 1
ATOM 2898 N N . LEU A 1 367 ? 3.267 -0.243 8.389 1.00 96.38 367 LEU A N 1
ATOM 2899 C CA . LEU A 1 367 ? 3.294 1.212 8.334 1.00 96.38 367 LEU A CA 1
ATOM 2900 C C . LEU A 1 367 ? 2.053 1.729 9.058 1.00 96.38 367 LEU A C 1
ATOM 2902 O O . LEU A 1 367 ? 0.938 1.537 8.582 1.00 96.38 367 LEU A O 1
ATOM 2906 N N . LEU A 1 368 ? 2.264 2.362 10.210 1.00 97.00 368 LEU A N 1
ATOM 2907 C CA . LEU A 1 368 ? 1.196 2.866 11.071 1.00 97.00 368 LEU A CA 1
ATOM 2908 C C . LEU A 1 368 ? 1.293 4.382 11.189 1.00 97.00 368 LEU A C 1
ATOM 2910 O O . LEU A 1 368 ? 2.387 4.933 11.311 1.00 97.00 368 LEU A O 1
ATOM 2914 N N . SER A 1 369 ? 0.154 5.056 11.193 1.00 96.31 369 SER A N 1
ATOM 2915 C CA . SER A 1 369 ? 0.052 6.480 11.484 1.00 96.31 369 SER A CA 1
ATOM 2916 C C . SER A 1 369 ? 0.439 6.778 12.932 1.00 96.31 369 SER A C 1
ATOM 2918 O O . SER A 1 369 ? 0.044 6.087 13.873 1.00 96.31 369 SER A O 1
ATOM 2920 N N . THR A 1 370 ? 1.221 7.839 13.115 1.00 92.00 370 THR A N 1
ATOM 2921 C CA . THR A 1 370 ? 1.492 8.405 14.438 1.00 92.00 370 THR A CA 1
ATOM 2922 C C . THR A 1 370 ? 0.377 9.371 14.826 1.00 92.00 370 THR A C 1
ATOM 2924 O O . THR A 1 370 ? -0.408 9.827 13.990 1.00 92.00 370 THR A O 1
ATOM 2927 N N . GLU A 1 371 ? 0.366 9.792 16.088 1.00 85.25 371 GLU A N 1
ATOM 2928 C CA . GLU A 1 371 ? -0.527 10.860 16.540 1.00 85.25 371 GLU A CA 1
ATOM 2929 C C . GLU A 1 371 ? -0.353 12.171 15.767 1.00 85.25 371 GLU A C 1
ATOM 2931 O O . GLU A 1 371 ? -1.339 12.853 15.482 1.00 85.25 371 GLU A O 1
ATOM 2936 N N . SER A 1 372 ? 0.883 12.504 15.382 1.00 87.94 372 SER A N 1
ATOM 2937 C CA . SER A 1 372 ? 1.180 13.689 14.574 1.00 87.94 372 SER A CA 1
ATOM 2938 C C . SER A 1 372 ? 0.607 13.558 13.162 1.00 87.94 372 SER A C 1
ATOM 2940 O O . SER A 1 372 ? 0.010 14.511 12.666 1.00 87.94 372 SER A O 1
ATOM 2942 N N . GLY A 1 373 ? 0.709 12.377 12.543 1.00 92.94 373 GLY A N 1
ATOM 2943 C CA . GLY A 1 373 ? 0.098 12.110 11.241 1.00 92.94 373 GLY A CA 1
ATOM 2944 C C . GLY A 1 373 ? -1.424 12.216 11.279 1.00 92.94 373 GLY A C 1
ATOM 2945 O O . GLY A 1 373 ? -2.014 12.913 10.454 1.00 92.94 373 GLY A O 1
ATOM 2946 N N . ARG A 1 374 ? -2.060 11.612 12.291 1.00 91.06 374 ARG A N 1
ATOM 2947 C CA . ARG A 1 374 ? -3.510 11.741 12.518 1.00 91.06 374 ARG A CA 1
ATOM 2948 C C . ARG A 1 374 ? -3.919 13.196 12.736 1.00 91.06 374 ARG A C 1
ATOM 2950 O O . ARG A 1 374 ? -4.938 13.623 12.207 1.00 91.06 374 ARG A O 1
ATOM 2957 N N . HIS A 1 375 ? -3.121 13.965 13.484 1.00 86.88 375 HIS A N 1
ATOM 2958 C CA . HIS A 1 375 ? -3.401 15.378 13.747 1.00 86.88 375 HIS A CA 1
ATOM 2959 C C . HIS A 1 375 ? -3.353 16.207 12.469 1.00 86.88 375 HIS A C 1
ATOM 2961 O O . HIS A 1 375 ? -4.262 16.994 12.222 1.00 86.88 375 HIS A O 1
ATOM 2967 N N . LEU A 1 376 ? -2.324 16.008 11.640 1.00 91.31 376 LEU A N 1
ATOM 2968 C CA . LEU A 1 376 ? -2.219 16.702 10.362 1.00 91.31 376 LEU A CA 1
ATOM 2969 C C . LEU A 1 376 ? -3.448 16.433 9.486 1.00 91.31 376 LEU A C 1
ATOM 2971 O O . LEU A 1 376 ? -4.021 17.364 8.935 1.00 91.31 376 LEU A O 1
ATOM 2975 N N . ILE A 1 377 ? -3.883 15.175 9.392 1.00 92.25 377 ILE A N 1
ATOM 2976 C CA . ILE A 1 377 ? -5.069 14.822 8.605 1.00 92.25 377 ILE A CA 1
ATOM 2977 C C . ILE A 1 377 ? -6.345 15.442 9.186 1.00 92.25 377 ILE A C 1
ATOM 2979 O O . ILE A 1 377 ? -7.167 15.931 8.413 1.00 92.25 377 ILE A O 1
ATOM 2983 N N . SER A 1 378 ? -6.499 15.496 10.514 1.00 86.50 378 SER A N 1
ATOM 2984 C CA . SER A 1 378 ? -7.694 16.082 11.139 1.00 86.50 378 SER A CA 1
ATOM 2985 C C . SER A 1 378 ? -7.788 17.601 10.983 1.00 86.50 378 SER A C 1
ATOM 2987 O O . SER A 1 378 ? -8.888 18.135 10.943 1.00 86.50 378 SER A O 1
ATOM 2989 N N . ILE A 1 379 ? -6.659 18.318 10.917 1.00 87.00 379 ILE A N 1
ATOM 2990 C CA . ILE A 1 379 ? -6.681 19.785 10.771 1.00 87.00 379 ILE A CA 1
ATOM 2991 C C . ILE A 1 379 ? -6.864 20.239 9.320 1.00 87.00 379 ILE A C 1
ATOM 2993 O O . ILE A 1 379 ? -7.204 21.398 9.111 1.00 87.00 379 ILE A O 1
ATOM 2997 N N . ILE A 1 380 ? -6.639 19.367 8.329 1.00 89.31 380 ILE A N 1
ATOM 2998 C CA . ILE A 1 380 ? -6.834 19.689 6.909 1.00 89.31 380 ILE A CA 1
ATOM 2999 C C . ILE A 1 380 ? -8.330 19.698 6.585 1.00 89.31 380 ILE A C 1
ATOM 3001 O O . ILE A 1 380 ? -8.973 18.646 6.520 1.00 89.31 380 ILE A O 1
ATOM 3005 N N . THR A 1 381 ? -8.861 20.900 6.359 1.00 80.31 381 THR A N 1
ATOM 3006 C CA . THR A 1 381 ? -10.286 21.146 6.088 1.00 80.31 381 THR A CA 1
ATOM 3007 C C . THR A 1 381 ? -10.687 20.866 4.651 1.00 80.31 381 THR A C 1
ATOM 3009 O O . THR A 1 381 ? -11.833 20.515 4.397 1.00 80.31 381 THR A O 1
ATOM 3012 N N . ASP A 1 382 ? -9.764 21.035 3.707 1.00 85.75 382 ASP A N 1
ATOM 3013 C CA . ASP A 1 382 ? -10.032 20.775 2.298 1.00 85.75 382 ASP A CA 1
ATOM 3014 C C . ASP A 1 382 ? -9.737 19.309 1.970 1.00 85.75 382 ASP A C 1
ATOM 3016 O O . ASP A 1 382 ? -8.578 18.892 1.866 1.00 85.75 382 ASP A O 1
ATOM 3020 N N . ASP A 1 383 ? -10.797 18.521 1.793 1.00 84.31 383 ASP A N 1
ATOM 3021 C CA . ASP A 1 383 ? -10.707 17.094 1.480 1.00 84.31 383 ASP A CA 1
ATOM 3022 C C . ASP A 1 383 ? -9.963 16.803 0.172 1.00 84.31 383 ASP A C 1
ATOM 3024 O O . ASP A 1 383 ? -9.385 15.722 0.026 1.00 84.31 383 ASP A O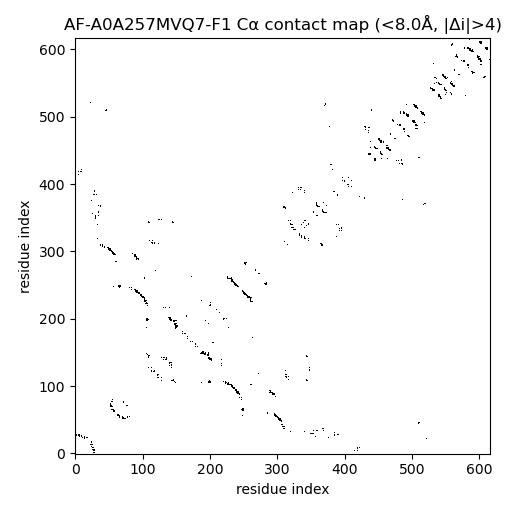 1
ATOM 3028 N N . ARG A 1 384 ? -9.867 17.771 -0.750 1.00 86.12 384 ARG A N 1
ATOM 3029 C CA . ARG A 1 384 ? -9.105 17.607 -1.997 1.00 86.12 384 ARG A CA 1
ATOM 3030 C C . ARG A 1 384 ? -7.623 17.370 -1.716 1.00 86.12 384 ARG A C 1
ATOM 3032 O O . ARG A 1 384 ? -7.016 16.539 -2.381 1.00 86.12 384 ARG A O 1
ATOM 3039 N N . LEU A 1 385 ? -7.061 17.998 -0.676 1.00 88.56 385 LEU A N 1
ATOM 3040 C CA . LEU A 1 385 ? -5.665 17.787 -0.259 1.00 88.56 385 LEU A CA 1
ATOM 3041 C C . LEU A 1 385 ? -5.412 16.395 0.341 1.00 88.56 385 LEU A C 1
ATOM 3043 O O . LEU A 1 385 ? -4.265 15.949 0.385 1.00 88.56 385 LEU A O 1
ATOM 3047 N N . LYS A 1 386 ? -6.462 15.718 0.819 1.00 90.12 386 LYS A N 1
ATOM 3048 C CA . LYS A 1 386 ? -6.409 14.363 1.393 1.00 90.12 386 LYS A CA 1
ATOM 3049 C C . LYS A 1 386 ? -6.776 13.281 0.373 1.00 90.12 386 LYS A C 1
ATOM 3051 O O . LYS A 1 386 ? -6.603 12.100 0.658 1.00 90.12 386 LYS A O 1
ATOM 3056 N N . SER A 1 387 ? -7.275 13.664 -0.801 1.00 84.25 387 SER A N 1
ATOM 3057 C CA . SER A 1 387 ? -7.830 12.745 -1.793 1.00 84.25 387 SER A CA 1
ATOM 3058 C C . SER A 1 387 ? -6.875 12.480 -2.956 1.00 84.25 387 SER A C 1
ATOM 3060 O O . SER A 1 387 ? -6.172 13.366 -3.444 1.00 84.25 387 SER A O 1
ATOM 3062 N N . ALA A 1 388 ? -6.907 11.246 -3.462 1.00 80.81 388 ALA A N 1
ATOM 3063 C CA . ALA A 1 388 ? -6.230 10.883 -4.702 1.00 80.81 388 ALA A CA 1
ATOM 3064 C C . ALA A 1 388 ? -6.858 11.537 -5.943 1.00 80.81 388 ALA A C 1
ATOM 3066 O O . ALA A 1 388 ? -6.165 11.714 -6.943 1.00 80.81 388 ALA A O 1
ATOM 3067 N N . ALA A 1 389 ? -8.129 11.949 -5.872 1.00 80.50 389 ALA A N 1
ATOM 3068 C CA . ALA A 1 389 ? -8.854 12.534 -6.998 1.00 80.50 389 ALA A CA 1
ATOM 3069 C C . ALA A 1 389 ? -8.185 13.817 -7.515 1.00 80.50 389 ALA A C 1
ATOM 3071 O O . ALA A 1 389 ? -7.960 13.950 -8.713 1.00 80.50 389 ALA A O 1
ATOM 3072 N N . MET A 1 390 ? -7.767 14.711 -6.610 1.00 82.00 390 MET A N 1
ATOM 3073 C CA . MET A 1 390 ? -7.042 15.935 -6.974 1.00 82.00 390 MET A CA 1
ATOM 3074 C C . MET A 1 390 ? -5.714 15.617 -7.674 1.00 82.00 390 MET A C 1
ATOM 3076 O O . MET A 1 390 ? -5.333 16.278 -8.637 1.00 82.00 390 MET A O 1
ATOM 3080 N N . THR A 1 391 ? -5.010 14.581 -7.207 1.00 78.75 391 THR A N 1
ATOM 3081 C CA . THR A 1 391 ? -3.780 14.116 -7.860 1.00 78.75 391 THR A CA 1
ATOM 3082 C C . THR A 1 391 ? -4.072 13.622 -9.274 1.00 78.75 391 THR A C 1
ATOM 3084 O O . THR A 1 391 ? -3.337 13.980 -10.191 1.00 78.75 391 THR A O 1
ATOM 3087 N N . GLY A 1 392 ? -5.155 12.864 -9.455 1.00 79.00 392 GLY A N 1
ATOM 3088 C CA . GLY A 1 392 ? -5.588 12.353 -10.753 1.00 79.00 392 GLY A CA 1
ATOM 3089 C C . GLY A 1 392 ? -5.971 13.438 -11.744 1.00 79.00 392 GLY A C 1
ATOM 3090 O O . GLY A 1 392 ? -5.510 13.412 -12.880 1.00 79.00 392 GLY A O 1
ATOM 3091 N N . GLU A 1 393 ? -6.745 14.426 -11.298 1.00 81.88 393 GLU A N 1
ATOM 3092 C CA . GLU A 1 393 ? -7.171 15.554 -12.130 1.00 81.88 393 GLU A CA 1
ATOM 3093 C C . GLU A 1 393 ? -5.961 16.311 -12.691 1.00 81.88 393 GLU A C 1
ATOM 3095 O O . GLU A 1 393 ? -5.907 16.661 -13.871 1.00 81.88 393 GLU A O 1
ATOM 3100 N N . TRP A 1 394 ? -4.947 16.526 -11.853 1.00 86.12 394 TRP A N 1
ATOM 3101 C CA . TRP A 1 394 ? -3.737 17.223 -12.264 1.00 86.12 394 TRP A CA 1
ATOM 3102 C C . TRP A 1 394 ? -2.896 16.399 -13.233 1.00 86.12 394 TRP A C 1
ATOM 3104 O O . TRP A 1 394 ? -2.426 16.946 -14.225 1.00 86.12 394 TRP A O 1
ATOM 3114 N N . GLU A 1 395 ? -2.716 15.097 -12.986 1.00 81.12 395 GLU A N 1
ATOM 3115 C CA . GLU A 1 395 ? -2.008 14.224 -13.933 1.00 81.12 395 GLU A CA 1
ATOM 3116 C C . GLU A 1 395 ? -2.744 14.148 -15.282 1.00 81.12 395 GLU A C 1
ATOM 3118 O O . GLU A 1 395 ? -2.092 14.162 -16.326 1.00 81.12 395 GLU A O 1
ATOM 3123 N N . ALA A 1 396 ? -4.083 14.165 -15.282 1.00 83.19 396 ALA A N 1
ATOM 3124 C CA . ALA A 1 396 ? -4.891 14.230 -16.501 1.00 83.19 396 ALA A CA 1
ATOM 3125 C C . ALA A 1 396 ? -4.614 15.515 -17.297 1.00 83.19 396 ALA A C 1
ATOM 3127 O O . ALA A 1 396 ? -4.352 15.462 -18.499 1.00 83.19 396 ALA A O 1
ATOM 3128 N N . LYS A 1 397 ? -4.631 16.676 -16.626 1.00 88.94 397 LYS A N 1
ATOM 3129 C CA . LYS A 1 397 ? -4.345 17.978 -17.252 1.00 88.94 397 LYS A CA 1
ATOM 3130 C C . LYS A 1 397 ? -2.904 18.064 -17.756 1.00 88.94 397 LYS A C 1
ATOM 3132 O O . LYS A 1 397 ? -2.691 18.487 -18.887 1.00 88.94 397 LYS A O 1
ATOM 3137 N N . LEU A 1 398 ? -1.927 17.585 -16.983 1.00 87.31 398 LEU A N 1
ATOM 3138 C CA . LEU A 1 398 ? -0.522 17.517 -17.405 1.00 87.31 398 LEU A CA 1
ATOM 3139 C C . LEU A 1 398 ? -0.335 16.631 -18.644 1.00 87.31 398 LEU A C 1
ATOM 3141 O O . LEU A 1 398 ? 0.398 17.008 -19.554 1.00 87.31 398 LEU A O 1
ATOM 3145 N N . LYS A 1 399 ? -1.046 15.500 -18.727 1.00 83.62 399 LYS A N 1
ATOM 3146 C CA . LYS A 1 399 ? -1.047 14.651 -19.925 1.00 83.62 399 LYS A CA 1
ATOM 3147 C C . LYS A 1 399 ? -1.674 15.366 -21.123 1.00 83.62 399 LYS A C 1
ATOM 3149 O O . LYS A 1 399 ? -1.148 15.273 -22.227 1.00 83.62 399 LYS A O 1
ATOM 3154 N N . LYS A 1 400 ? -2.764 16.118 -20.938 1.00 89.38 400 LYS A N 1
ATOM 3155 C CA . LYS A 1 400 ? -3.338 16.933 -22.024 1.00 89.38 400 LYS A CA 1
ATOM 3156 C C . LYS A 1 400 ? -2.358 18.016 -22.493 1.00 89.38 400 LYS A C 1
ATOM 3158 O O . LYS A 1 400 ? -2.254 18.223 -23.695 1.00 89.38 400 LYS A O 1
ATOM 3163 N N . ILE A 1 401 ? -1.601 18.645 -21.589 1.00 92.69 401 ILE A N 1
ATOM 3164 C CA . ILE A 1 401 ? -0.536 19.603 -21.940 1.00 92.69 401 ILE A CA 1
ATOM 3165 C C . ILE A 1 401 ? 0.549 18.935 -22.798 1.00 92.69 401 ILE A C 1
ATOM 3167 O O . ILE A 1 401 ? 0.923 19.476 -23.835 1.00 92.69 401 ILE A O 1
ATOM 3171 N N . GLU A 1 402 ? 1.018 17.750 -22.401 1.00 88.75 402 GLU A N 1
ATOM 3172 C CA . GLU A 1 402 ? 2.009 16.961 -23.153 1.00 88.75 402 GLU A CA 1
ATOM 3173 C C . GLU A 1 402 ? 1.549 16.655 -24.589 1.00 88.75 402 GLU A C 1
ATOM 3175 O O . GLU A 1 402 ? 2.350 16.684 -25.518 1.00 88.75 402 GLU A O 1
ATOM 3180 N N . HIS A 1 403 ? 0.244 16.440 -24.786 1.00 89.19 403 HIS A N 1
ATOM 3181 C CA . HIS A 1 403 ? -0.368 16.198 -26.097 1.00 89.19 403 HIS A CA 1
ATOM 3182 C C . HIS A 1 403 ? -0.853 17.481 -26.798 1.00 89.19 403 HIS A C 1
ATOM 3184 O O . HIS A 1 403 ? -1.614 17.398 -27.761 1.00 89.19 403 HIS A O 1
ATOM 3190 N N . HIS A 1 404 ? -0.458 18.666 -26.319 1.00 92.81 404 HIS A N 1
ATOM 3191 C CA . HIS A 1 404 ? -0.880 19.969 -26.851 1.00 92.81 404 HIS A CA 1
ATOM 3192 C C . HIS A 1 404 ? -2.410 20.187 -26.882 1.00 92.81 404 HIS A C 1
ATOM 3194 O O . HIS A 1 404 ? -2.926 20.942 -27.703 1.00 92.81 404 HIS A O 1
ATOM 3200 N N . ALA A 1 405 ? -3.141 19.535 -25.975 1.00 94.19 405 ALA A N 1
ATOM 3201 C CA . ALA A 1 405 ? -4.600 19.567 -25.856 1.00 94.19 405 ALA A CA 1
ATOM 3202 C C . ALA A 1 405 ? -5.105 20.391 -24.652 1.00 94.19 405 ALA A C 1
ATOM 3204 O O . ALA A 1 405 ? -6.302 20.390 -24.361 1.00 94.19 405 ALA A O 1
ATOM 3205 N N . TYR A 1 406 ? -4.211 21.064 -23.921 1.00 94.94 406 TYR A N 1
ATOM 3206 C CA . TYR A 1 406 ? -4.554 21.967 -22.819 1.00 94.94 406 TYR A CA 1
ATOM 3207 C C . TYR A 1 406 ? -3.514 23.075 -22.689 1.00 94.94 406 TYR A C 1
ATOM 3209 O O . TYR A 1 406 ? -2.324 22.823 -22.880 1.00 94.94 406 TYR A O 1
ATOM 3217 N N . ASP A 1 407 ? -3.963 24.281 -22.349 1.00 96.69 407 ASP A N 1
ATOM 3218 C CA . ASP A 1 407 ? -3.091 25.440 -22.184 1.00 96.69 407 ASP A CA 1
ATOM 3219 C C . ASP A 1 407 ? -2.328 25.382 -20.839 1.00 96.69 407 ASP A C 1
ATOM 3221 O O . ASP A 1 407 ? -2.961 25.301 -19.776 1.00 96.69 407 ASP A O 1
ATOM 3225 N N . PRO A 1 408 ? -0.978 25.408 -20.843 1.00 95.75 408 PRO A N 1
ATOM 3226 C CA . PRO A 1 408 ? -0.181 25.442 -19.618 1.00 95.75 408 PRO A CA 1
ATOM 3227 C C . PRO A 1 408 ? -0.478 26.650 -18.722 1.00 95.75 408 PRO A C 1
ATOM 3229 O O . PRO A 1 408 ? -0.468 26.506 -17.495 1.00 95.75 408 PRO A O 1
ATOM 3232 N N . ASP A 1 409 ? -0.763 27.817 -19.305 1.00 96.44 409 ASP A N 1
ATOM 3233 C CA . ASP A 1 409 ? -1.016 29.041 -18.540 1.00 96.44 409 ASP A CA 1
ATOM 3234 C C . ASP A 1 409 ? -2.368 28.965 -17.824 1.00 96.44 409 ASP A C 1
ATOM 3236 O O . ASP A 1 409 ? -2.457 29.250 -16.624 1.00 96.44 409 ASP A O 1
ATOM 3240 N N . GLN A 1 410 ? -3.402 28.470 -18.511 1.00 96.56 410 GLN A N 1
ATOM 3241 C CA . GLN A 1 410 ? -4.684 28.140 -17.892 1.00 96.56 410 GLN A CA 1
ATOM 3242 C C . GLN A 1 410 ? -4.525 27.150 -16.728 1.00 96.56 410 GLN A C 1
ATOM 3244 O O . GLN A 1 410 ? -5.084 27.375 -15.651 1.00 96.56 410 GLN A O 1
ATOM 3249 N N . PHE A 1 411 ? -3.744 26.077 -16.903 1.00 95.69 411 PHE A N 1
ATOM 3250 C CA . PHE A 1 411 ? -3.479 25.129 -15.817 1.00 95.69 411 PHE A CA 1
ATOM 3251 C C . PHE A 1 411 ? -2.874 25.836 -14.601 1.00 95.69 411 PHE A C 1
ATOM 3253 O O . PHE A 1 411 ? -3.364 25.677 -13.485 1.00 95.69 411 PHE A O 1
ATOM 3260 N N . MET A 1 412 ? -1.851 26.668 -14.796 1.00 96.06 412 MET A N 1
ATOM 3261 C CA . MET A 1 412 ? -1.216 27.393 -13.694 1.00 96.06 412 MET A CA 1
ATOM 3262 C C . MET A 1 412 ? -2.150 28.418 -13.031 1.00 96.06 412 MET A C 1
ATOM 3264 O O . MET A 1 412 ? -2.110 28.566 -11.805 1.00 96.06 412 MET A O 1
ATOM 3268 N N . ALA A 1 413 ? -3.038 29.070 -13.787 1.00 96.62 413 ALA A N 1
ATOM 3269 C CA . ALA A 1 413 ? -4.058 29.965 -13.240 1.00 96.62 413 ALA A CA 1
ATOM 3270 C C . ALA A 1 413 ? -5.021 29.231 -12.287 1.00 96.62 413 ALA A C 1
ATOM 3272 O O . ALA A 1 413 ? -5.300 29.720 -11.188 1.00 96.62 413 ALA A O 1
ATOM 3273 N N . GLU A 1 414 ? -5.461 28.023 -12.646 1.00 94.69 414 GLU A N 1
ATOM 3274 C CA . GLU A 1 414 ? -6.305 27.178 -11.789 1.00 94.69 414 GLU A CA 1
ATOM 3275 C C . GLU A 1 414 ? -5.586 26.760 -10.499 1.00 94.69 414 GLU A C 1
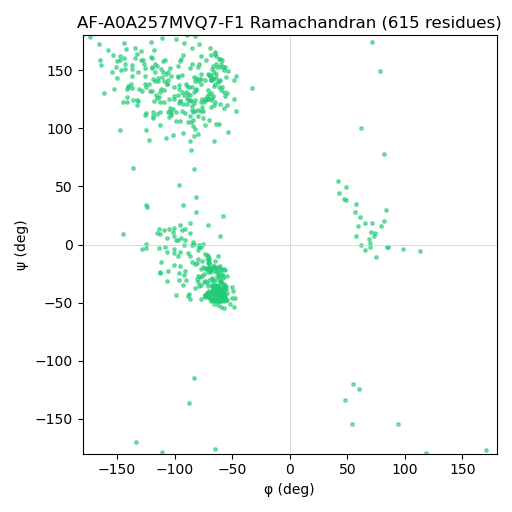ATOM 3277 O O . GLU A 1 414 ? -6.183 26.772 -9.420 1.00 94.69 414 GLU A O 1
ATOM 3282 N N . ILE A 1 415 ? -4.287 26.447 -10.578 1.00 94.00 415 ILE A N 1
ATOM 3283 C CA . ILE A 1 415 ? -3.458 26.124 -9.405 1.00 94.00 415 ILE A CA 1
ATOM 3284 C C . ILE A 1 415 ? -3.376 27.315 -8.442 1.00 94.00 415 ILE A C 1
ATOM 3286 O O . ILE A 1 415 ? -3.482 27.147 -7.219 1.00 94.00 415 ILE A O 1
ATOM 3290 N N . ILE A 1 416 ? -3.192 28.524 -8.975 1.00 94.88 416 ILE A N 1
ATOM 3291 C CA . ILE A 1 416 ? -3.157 29.758 -8.184 1.00 94.88 416 ILE A CA 1
ATOM 3292 C C . ILE A 1 416 ? -4.518 29.999 -7.528 1.00 94.88 416 ILE A C 1
ATOM 3294 O O . ILE A 1 416 ? -4.570 30.218 -6.316 1.00 94.88 416 ILE A O 1
ATOM 3298 N N . GLN A 1 417 ? -5.611 29.889 -8.286 1.00 94.62 417 GLN A N 1
ATOM 3299 C CA . GLN A 1 417 ? -6.970 30.066 -7.774 1.00 94.62 417 GLN A CA 1
ATOM 3300 C C . GLN A 1 417 ? -7.301 29.045 -6.677 1.00 94.62 417 GLN A C 1
ATOM 3302 O O . GLN A 1 417 ? -7.839 29.404 -5.628 1.00 94.62 417 GLN A O 1
ATOM 3307 N N . PHE A 1 418 ? -6.925 27.779 -6.869 1.00 91.69 418 PHE A N 1
ATOM 3308 C CA . PHE A 1 418 ? -7.052 26.739 -5.850 1.00 91.69 418 PHE A CA 1
ATOM 3309 C C . PHE A 1 418 ? -6.287 27.107 -4.570 1.00 91.69 418 PHE A C 1
ATOM 3311 O O . PHE A 1 418 ? -6.827 27.005 -3.469 1.00 91.69 418 PHE A O 1
ATOM 3318 N N . THR A 1 419 ? -5.052 27.592 -4.705 1.00 92.00 419 THR A N 1
ATOM 3319 C CA . THR A 1 419 ? -4.209 27.987 -3.566 1.00 92.00 419 THR A CA 1
ATOM 3320 C C . THR A 1 419 ? -4.772 29.204 -2.822 1.00 92.00 419 THR A C 1
ATOM 3322 O O . THR A 1 419 ? -4.730 29.248 -1.592 1.00 92.00 419 THR A O 1
ATOM 3325 N N . GLN A 1 420 ? -5.330 30.181 -3.542 1.00 92.50 420 GLN A N 1
ATOM 3326 C CA . GLN A 1 420 ? -6.030 31.326 -2.950 1.00 92.50 420 GLN A CA 1
ATOM 3327 C C . GLN A 1 420 ? -7.275 30.869 -2.187 1.00 92.50 420 GLN A C 1
ATOM 3329 O O . GLN A 1 420 ? -7.439 31.224 -1.023 1.00 92.50 420 GLN A O 1
ATOM 3334 N N . LYS A 1 421 ? -8.078 29.983 -2.785 1.00 90.50 421 LYS A N 1
ATOM 3335 C CA . LYS A 1 421 ? -9.252 29.404 -2.129 1.00 90.50 421 LYS A CA 1
ATOM 3336 C C . LYS A 1 421 ? -8.886 28.666 -0.838 1.00 90.50 421 LYS A C 1
ATOM 3338 O O . LYS A 1 421 ? -9.557 28.866 0.167 1.00 90.50 421 LYS A O 1
ATOM 3343 N N . LEU A 1 422 ? -7.793 27.892 -0.820 1.00 89.12 422 LEU A N 1
ATOM 3344 C CA . LEU A 1 422 ? -7.297 27.250 0.407 1.00 89.12 422 LEU A CA 1
ATOM 3345 C C . LEU A 1 422 ? -7.021 28.265 1.524 1.00 89.12 422 LEU A C 1
ATOM 3347 O O . LEU A 1 422 ? -7.365 28.022 2.680 1.00 89.12 422 LEU A O 1
ATOM 3351 N N . LYS A 1 423 ? -6.397 29.401 1.193 1.00 88.12 423 LYS A N 1
ATOM 3352 C CA . LYS A 1 423 ? -6.149 30.485 2.151 1.00 88.12 423 LYS A CA 1
ATOM 3353 C C . LYS A 1 423 ? -7.469 31.085 2.641 1.00 88.12 423 LYS A C 1
ATOM 3355 O O . LYS A 1 423 ? -7.635 31.237 3.848 1.00 88.12 423 LYS A O 1
ATOM 3360 N N . ASP A 1 424 ? -8.390 31.409 1.745 1.00 87.44 424 ASP A N 1
ATOM 3361 C CA . ASP A 1 424 ? -9.635 32.092 2.107 1.00 87.44 424 ASP A CA 1
ATOM 3362 C C . ASP A 1 424 ? -10.545 31.185 2.949 1.00 87.44 424 ASP A C 1
ATOM 3364 O O . ASP A 1 424 ? -11.092 31.599 3.972 1.00 87.44 424 ASP A O 1
ATOM 3368 N N . GLU A 1 425 ? -10.631 29.902 2.598 1.00 84.00 425 GLU A N 1
ATOM 3369 C CA . GLU A 1 425 ? -11.400 28.910 3.352 1.00 84.00 425 GLU A CA 1
ATOM 3370 C C . GLU A 1 425 ? -10.747 28.533 4.678 1.00 84.00 425 GLU A C 1
ATOM 3372 O O . GLU A 1 425 ? -11.446 28.114 5.600 1.00 84.00 425 GLU A O 1
ATOM 3377 N N . SER A 1 426 ? -9.439 28.750 4.833 1.00 81.00 426 SER A N 1
ATOM 3378 C CA . SER A 1 426 ? -8.771 28.554 6.118 1.00 81.00 426 SER A CA 1
ATOM 3379 C C . SER A 1 426 ? -9.242 29.522 7.201 1.00 81.00 426 SER A C 1
ATOM 3381 O O . SER A 1 426 ? -8.964 29.274 8.368 1.00 81.00 426 SER A O 1
ATOM 3383 N N . ALA A 1 427 ? -9.959 30.601 6.875 1.00 75.44 427 ALA A N 1
ATOM 3384 C CA . ALA A 1 427 ? -10.581 31.449 7.891 1.00 75.44 427 ALA A CA 1
ATOM 3385 C C . ALA A 1 427 ? -11.744 30.741 8.610 1.00 75.44 427 ALA A C 1
ATOM 3387 O O . ALA A 1 427 ? -12.078 31.108 9.736 1.00 75.44 427 ALA A O 1
ATOM 3388 N N . LYS A 1 428 ? -12.338 29.708 7.993 1.00 78.19 428 LYS A N 1
ATOM 3389 C CA . LYS A 1 428 ? -13.417 28.929 8.606 1.00 78.19 428 LYS A CA 1
ATOM 3390 C C . LYS A 1 428 ? -12.888 28.189 9.849 1.00 78.19 428 LYS A C 1
ATOM 3392 O O . LYS A 1 428 ? -11.763 27.665 9.826 1.00 78.19 428 LYS A O 1
ATOM 3397 N N . PRO A 1 429 ? -13.657 28.159 10.950 1.00 76.88 429 PRO A N 1
ATOM 3398 C CA . PRO A 1 429 ? -13.272 27.404 12.134 1.00 76.88 429 PRO A CA 1
ATOM 3399 C C . PRO A 1 429 ? -13.263 25.897 11.824 1.00 76.88 429 PRO A C 1
ATOM 3401 O O . PRO A 1 429 ? -14.021 25.422 10.982 1.00 76.88 429 PRO A O 1
ATOM 3404 N N . LEU A 1 430 ? -12.371 25.144 12.484 1.00 80.44 430 LEU A N 1
ATOM 3405 C CA . LEU A 1 430 ? -12.241 23.686 12.290 1.00 80.44 430 LEU A CA 1
ATOM 3406 C C . LEU A 1 430 ? -13.420 22.890 12.852 1.00 80.44 430 LEU A C 1
ATOM 3408 O O . LEU A 1 430 ? -13.552 21.708 12.577 1.00 80.44 430 LEU A O 1
ATOM 3412 N N . TYR A 1 431 ? -14.213 23.514 13.705 1.00 82.75 431 TYR A N 1
ATOM 3413 C CA . TYR A 1 431 ? -15.395 22.950 14.327 1.00 82.75 431 TYR A CA 1
ATOM 3414 C C . TYR A 1 431 ? -16.431 24.058 14.413 1.00 82.75 431 TYR A C 1
ATOM 3416 O O . TYR A 1 431 ? -16.100 25.244 14.441 1.00 82.75 431 TYR A O 1
ATOM 3424 N N . ASP A 1 432 ? -17.683 23.651 14.464 1.00 85.44 432 ASP A N 1
ATOM 3425 C CA . ASP A 1 432 ? -18.795 24.538 14.731 1.00 85.44 432 ASP A CA 1
ATOM 3426 C C . ASP A 1 432 ? -18.959 24.643 16.248 1.00 85.44 432 ASP A C 1
ATOM 3428 O O . ASP A 1 432 ? -19.310 23.670 16.916 1.00 85.44 432 ASP A O 1
ATOM 3432 N N . ASP A 1 433 ? -18.655 25.809 16.807 1.00 86.12 433 ASP A N 1
ATOM 3433 C CA . ASP A 1 433 ? -18.781 26.068 18.238 1.00 86.12 433 ASP A CA 1
ATOM 3434 C C . ASP A 1 433 ? -20.242 26.225 18.680 1.00 86.12 433 ASP A C 1
ATOM 3436 O O . ASP A 1 433 ? -20.513 26.223 19.878 1.00 86.12 433 ASP A O 1
ATOM 3440 N N . SER A 1 434 ? -21.210 26.288 17.761 1.00 86.56 434 SER A N 1
ATOM 3441 C CA . SER A 1 434 ? -22.634 26.351 18.100 1.00 86.56 434 SER A CA 1
ATOM 3442 C C . SER A 1 434 ? -23.216 24.976 18.450 1.00 86.56 434 SER A C 1
ATOM 3444 O O . SER A 1 434 ? -24.110 24.888 19.296 1.00 86.56 434 SER A O 1
ATOM 3446 N N . LYS A 1 435 ? -22.646 23.884 17.923 1.00 91.56 435 LYS A N 1
ATOM 3447 C CA . LYS A 1 435 ? -23.079 22.494 18.170 1.00 91.56 435 LYS A CA 1
ATOM 3448 C C . LYS A 1 435 ? -21.994 21.672 18.862 1.00 91.56 435 LYS A C 1
ATOM 3450 O O . LYS A 1 435 ? -20.813 21.893 18.652 1.00 91.56 435 LYS A O 1
ATOM 3455 N N . LEU A 1 436 ? -22.371 20.705 19.699 1.00 92.69 436 LEU A N 1
ATOM 3456 C CA . LEU A 1 436 ? -21.389 19.826 20.352 1.00 92.69 436 LEU A CA 1
ATOM 3457 C C . LEU A 1 436 ? -20.802 18.811 19.364 1.00 92.69 436 LEU A C 1
ATOM 3459 O O . LEU A 1 436 ? -19.592 18.644 19.323 1.00 92.69 436 LEU A O 1
ATOM 3463 N N . GLY A 1 437 ? -21.635 18.201 18.525 1.00 91.81 437 GLY A N 1
ATOM 3464 C CA . GLY A 1 437 ? -21.266 17.084 17.655 1.00 91.81 437 GLY A CA 1
ATOM 3465 C C . GLY A 1 437 ? -22.070 15.832 17.999 1.00 91.81 437 GLY A C 1
ATOM 3466 O O . GLY A 1 437 ? -22.915 15.855 18.903 1.00 91.81 437 GLY A O 1
ATOM 3467 N N . ASP A 1 438 ? -21.797 14.757 17.270 1.00 94.12 438 ASP A N 1
ATOM 3468 C CA . ASP A 1 438 ? -22.527 13.497 17.384 1.00 94.12 438 ASP A CA 1
ATOM 3469 C C . ASP A 1 438 ? -21.819 12.517 18.325 1.00 94.12 438 ASP A C 1
ATOM 3471 O O . ASP A 1 438 ? -20.627 12.624 18.623 1.00 94.12 438 ASP A O 1
ATOM 3475 N N . CYS A 1 439 ? -22.577 11.561 18.853 1.00 93.50 439 CYS A N 1
ATOM 3476 C CA . CYS A 1 439 ? -22.049 10.533 19.731 1.00 93.50 439 CYS A CA 1
ATOM 3477 C C . CYS A 1 439 ? -21.113 9.593 18.959 1.00 93.50 439 CYS A C 1
ATOM 3479 O O . CYS A 1 439 ? -21.573 8.957 18.014 1.00 93.50 439 CYS A O 1
ATOM 3481 N N . PRO A 1 440 ? -19.863 9.372 19.408 1.00 90.62 440 PRO A N 1
ATOM 3482 C CA . PRO A 1 440 ? -18.915 8.523 18.681 1.00 90.62 440 PRO A CA 1
ATOM 3483 C C . PRO A 1 440 ? -19.374 7.059 18.568 1.00 90.62 440 PRO A C 1
ATOM 3485 O O . PRO A 1 440 ? -18.969 6.362 17.646 1.00 90.62 440 PRO A O 1
ATOM 3488 N N . ILE A 1 441 ? -20.253 6.606 19.474 1.00 89.94 441 ILE A N 1
ATOM 3489 C CA . ILE A 1 441 ? -20.726 5.216 19.533 1.00 89.94 441 ILE A CA 1
ATOM 3490 C C . ILE A 1 441 ? -21.964 4.981 18.655 1.00 89.94 441 ILE A C 1
ATOM 3492 O O . ILE A 1 441 ? -22.054 3.960 17.981 1.00 89.94 441 ILE A O 1
ATOM 3496 N N . CYS A 1 442 ? -22.948 5.887 18.688 1.00 90.88 442 CYS A N 1
ATOM 3497 C CA . CYS A 1 442 ? -24.253 5.674 18.038 1.00 90.88 442 CYS A CA 1
ATOM 3498 C C . CYS A 1 442 ? -24.668 6.774 17.051 1.00 90.88 442 CYS A C 1
ATOM 3500 O O . CYS A 1 442 ? -25.755 6.696 16.485 1.00 90.88 442 CYS A O 1
ATOM 3502 N N . GLN A 1 443 ? -23.827 7.794 16.861 1.00 92.69 443 GLN A N 1
ATOM 3503 C CA . GLN A 1 443 ? -24.038 8.938 15.968 1.00 92.69 443 GLN A CA 1
ATOM 3504 C C . GLN A 1 443 ? -25.283 9.788 16.262 1.00 92.69 443 GLN A C 1
ATOM 3506 O O . GLN A 1 443 ? -25.699 10.596 15.440 1.00 92.69 443 GLN A O 1
ATOM 3511 N N . GLN A 1 444 ? -25.877 9.641 17.449 1.00 95.12 444 GLN A N 1
ATOM 3512 C CA . GLN A 1 444 ? -26.975 10.493 17.907 1.00 95.12 444 GLN A CA 1
ATOM 3513 C C . GLN A 1 444 ? -26.453 11.779 18.565 1.00 95.12 444 GLN A C 1
ATOM 3515 O O . GLN A 1 444 ? -25.352 11.759 19.123 1.00 95.12 444 GLN A O 1
ATOM 3520 N N . PRO A 1 445 ? -27.238 12.874 18.594 1.00 95.88 445 PRO A N 1
ATOM 3521 C CA . PRO A 1 445 ? -26.796 14.151 19.153 1.00 95.88 445 PRO A CA 1
ATOM 3522 C C . PRO A 1 445 ? -26.312 14.050 20.605 1.00 95.88 445 PRO A C 1
ATOM 3524 O O . PRO A 1 445 ? -26.888 13.307 21.410 1.00 95.88 445 PRO A O 1
ATOM 3527 N N . ILE A 1 446 ? -25.291 14.833 20.962 1.00 97.06 446 ILE A N 1
ATOM 3528 C CA . ILE A 1 446 ? -24.823 14.992 22.346 1.00 97.06 446 ILE A CA 1
ATOM 3529 C C . ILE A 1 446 ? -25.543 16.152 23.042 1.00 97.06 446 ILE A C 1
ATOM 3531 O O . ILE A 1 446 ? -25.708 17.233 22.478 1.00 97.06 446 ILE A O 1
ATOM 3535 N N . ILE A 1 447 ? -25.921 15.936 24.303 1.00 95.12 447 ILE A N 1
ATOM 3536 C CA . ILE A 1 447 ? -26.523 16.938 25.187 1.00 95.12 447 ILE A CA 1
ATOM 3537 C C . ILE A 1 447 ? -25.568 17.316 26.322 1.00 95.12 447 ILE A C 1
ATOM 3539 O O . ILE A 1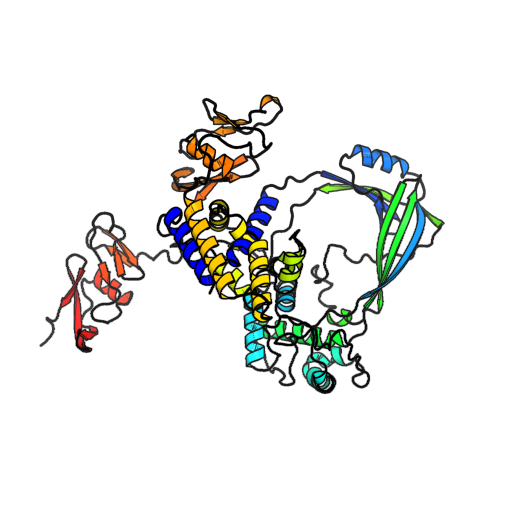 447 ? -24.838 16.478 26.856 1.00 95.12 447 ILE A O 1
ATOM 3543 N N . GLU A 1 448 ? -25.576 18.587 26.720 1.00 96.25 448 GLU A N 1
ATOM 3544 C CA . GLU A 1 448 ? -24.779 19.066 27.848 1.00 96.25 448 GLU A CA 1
ATOM 3545 C C . GLU A 1 448 ? -25.519 18.861 29.174 1.00 96.25 448 GLU A C 1
ATOM 3547 O O . GLU A 1 448 ? -26.620 19.365 29.382 1.00 96.25 448 GLU A O 1
ATOM 3552 N N . GLY A 1 449 ? -24.882 18.141 30.095 1.00 93.19 449 GLY A N 1
ATOM 3553 C CA . GLY A 1 449 ? -25.335 17.969 31.467 1.00 93.19 449 GLY A CA 1
ATOM 3554 C C . GLY A 1 449 ? -24.431 18.669 32.485 1.00 93.19 449 GLY A C 1
ATOM 3555 O O . GLY A 1 449 ? -23.410 19.295 32.173 1.00 93.19 449 GLY A O 1
ATOM 3556 N N . ARG A 1 450 ? -24.790 18.521 33.766 1.00 93.31 450 ARG A N 1
ATOM 3557 C CA . ARG A 1 450 ? -24.032 19.112 34.881 1.00 93.31 450 ARG A CA 1
ATOM 3558 C C . ARG A 1 450 ? -22.625 18.520 35.017 1.00 93.31 450 ARG A C 1
ATOM 3560 O O . ARG A 1 450 ? -21.684 19.263 35.265 1.00 93.31 450 ARG A O 1
ATOM 3567 N N . GLN A 1 451 ? -22.488 17.202 34.869 1.00 93.19 451 GLN A N 1
ATOM 3568 C CA . GLN A 1 451 ? -21.226 16.479 35.098 1.00 93.19 451 GLN A CA 1
ATOM 3569 C C . GLN A 1 451 ? -20.454 16.144 33.808 1.00 93.19 451 GLN A C 1
ATOM 3571 O O . GLN A 1 451 ? -19.258 15.862 33.864 1.00 93.19 451 GLN A O 1
ATOM 3576 N N . GLY A 1 452 ? -21.106 16.192 32.646 1.00 95.75 452 GLY A N 1
ATOM 3577 C CA . GLY A 1 452 ? -20.529 15.757 31.375 1.00 95.75 452 GLY A CA 1
ATOM 3578 C C . GLY A 1 452 ? -21.428 16.064 30.182 1.00 95.75 452 GLY A C 1
ATOM 3579 O O . GLY A 1 452 ? -22.531 16.584 30.350 1.00 95.75 452 GLY A O 1
ATOM 3580 N N . TYR A 1 453 ? -20.949 15.720 28.992 1.00 97.25 453 TYR A N 1
ATOM 3581 C CA . TYR A 1 453 ? -21.665 15.789 27.721 1.00 97.25 453 TYR A CA 1
ATOM 3582 C C . TYR A 1 453 ? -22.069 14.361 27.330 1.00 97.25 453 TYR A C 1
ATOM 3584 O O . TYR A 1 453 ? -21.207 13.526 27.059 1.00 97.25 453 TYR A O 1
ATOM 3592 N N . GLY A 1 454 ? -23.363 14.049 27.397 1.00 96.19 454 GLY A N 1
ATOM 3593 C CA . GLY A 1 454 ? -23.892 12.687 27.273 1.00 96.19 454 GLY A CA 1
ATOM 3594 C C . GLY A 1 454 ? -24.658 12.457 25.975 1.00 96.19 454 GLY A C 1
ATOM 3595 O O . GLY A 1 454 ? -25.159 13.401 25.368 1.00 96.19 454 GLY A O 1
ATOM 3596 N N . CYS A 1 455 ? -24.774 11.198 25.553 1.00 96.69 455 CYS A N 1
ATOM 3597 C CA . CYS A 1 455 ? -25.623 10.841 24.418 1.00 96.69 455 CYS A CA 1
ATOM 3598 C C . CYS A 1 455 ? -27.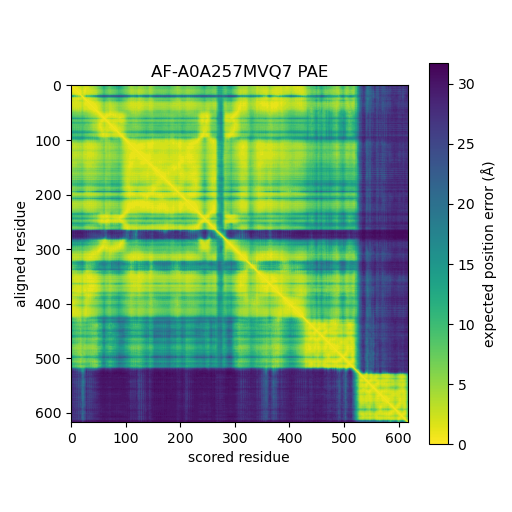095 11.187 24.691 1.00 96.69 455 CYS A C 1
ATOM 3600 O O . CYS A 1 455 ? -27.612 10.878 25.762 1.00 96.69 455 CYS A O 1
ATOM 3602 N N . SER A 1 456 ? -27.788 11.785 23.717 1.00 95.88 456 SER A N 1
ATOM 3603 C CA . SER A 1 456 ? -29.243 11.998 23.788 1.00 95.88 456 SER A CA 1
ATOM 3604 C C . SER A 1 456 ? -30.027 10.689 23.926 1.00 95.88 456 SER A C 1
ATOM 3606 O O . SER A 1 456 ? -31.040 10.671 24.618 1.00 95.88 456 SER A O 1
ATOM 3608 N N . HIS A 1 457 ? -29.519 9.598 23.342 1.00 95.38 457 HIS A N 1
ATOM 3609 C CA . HIS A 1 457 ? -30.151 8.278 23.330 1.00 95.38 457 HIS A CA 1
ATOM 3610 C C . HIS A 1 457 ? -29.708 7.363 24.489 1.00 95.38 457 HIS A C 1
ATOM 3612 O O . HIS A 1 457 ? -29.534 6.145 24.356 1.00 95.38 457 HIS A O 1
ATOM 3618 N N . TRP A 1 458 ? -29.433 7.950 25.656 1.00 92.56 458 TRP A N 1
ATOM 3619 C CA . TRP A 1 458 ? -28.958 7.178 26.804 1.00 92.56 458 TRP A CA 1
ATOM 3620 C C . TRP A 1 458 ? -30.022 6.255 27.401 1.00 92.56 458 TRP A C 1
ATOM 3622 O O . TRP A 1 458 ? -29.684 5.242 28.016 1.00 92.56 458 TRP A O 1
ATOM 3632 N N . LYS A 1 459 ? -31.306 6.570 27.191 1.00 92.69 459 LYS A N 1
ATOM 3633 C CA . LYS A 1 459 ? -32.436 5.743 27.640 1.00 92.69 459 LYS A CA 1
ATOM 3634 C C . LYS A 1 459 ? -32.643 4.517 26.751 1.00 92.69 459 LYS A C 1
ATOM 3636 O O . LYS A 1 459 ? -33.107 3.493 27.234 1.00 92.69 459 LYS A O 1
ATOM 3641 N N . GLU A 1 460 ? -32.239 4.606 25.490 1.00 92.94 460 GLU A N 1
ATOM 3642 C CA . GLU A 1 460 ? -32.257 3.540 24.488 1.00 92.94 460 GLU A CA 1
ATOM 3643 C C . GLU A 1 460 ? -31.012 2.636 24.583 1.00 92.94 460 GLU A C 1
ATOM 3645 O O . GLU A 1 460 ? -30.857 1.698 23.805 1.00 92.94 460 GLU A O 1
ATOM 3650 N N . GLY A 1 461 ? -30.128 2.892 25.556 1.00 91.81 461 GLY A N 1
ATOM 3651 C CA . GLY A 1 461 ? -29.018 2.012 25.923 1.00 91.81 461 GLY A CA 1
ATOM 3652 C C . GLY A 1 461 ? -27.619 2.562 25.643 1.00 91.81 461 GLY A C 1
ATOM 3653 O O . GLY A 1 461 ? -26.643 1.939 26.068 1.00 91.81 461 GLY A O 1
ATOM 3654 N N . CYS A 1 462 ? -27.471 3.722 24.989 1.00 93.31 462 CYS A N 1
ATOM 3655 C CA . CYS A 1 462 ? -26.146 4.300 24.744 1.00 93.31 462 CYS A CA 1
ATOM 3656 C C . CYS A 1 462 ? -25.556 4.933 26.016 1.00 93.31 462 CYS A C 1
ATOM 3658 O O . CYS A 1 462 ? -26.037 5.945 26.513 1.00 93.31 462 CYS A O 1
ATOM 3660 N N . LYS A 1 463 ? -24.458 4.384 26.541 1.00 94.38 463 LYS A N 1
ATOM 3661 C CA . LYS A 1 463 ? -23.867 4.843 27.816 1.00 94.38 463 LYS A CA 1
ATOM 3662 C C . LYS A 1 463 ? -22.755 5.886 27.669 1.00 94.38 463 LYS A C 1
ATOM 3664 O O . LYS A 1 463 ? -22.026 6.136 28.624 1.00 94.38 463 LYS A O 1
ATOM 3669 N N . PHE A 1 464 ? -22.590 6.471 26.486 1.00 95.94 464 PHE A N 1
ATOM 3670 C CA . PHE A 1 464 ? -21.508 7.420 26.240 1.00 95.94 464 PHE A CA 1
ATOM 3671 C C . PHE A 1 464 ? -21.675 8.710 27.055 1.00 95.94 464 PHE A C 1
ATOM 3673 O O . PHE A 1 464 ? -22.712 9.377 26.974 1.00 95.94 464 PHE A O 1
ATOM 3680 N N . VAL A 1 465 ? -20.618 9.086 27.780 1.00 96.50 465 VAL A N 1
ATOM 3681 C CA . VAL A 1 465 ? -20.494 10.367 28.484 1.00 96.50 465 VAL A CA 1
ATOM 3682 C C . VAL A 1 465 ? -19.056 10.874 28.373 1.00 96.50 465 VAL A C 1
ATOM 3684 O O . VAL A 1 465 ? -18.125 10.222 28.840 1.00 96.50 465 VAL A O 1
ATOM 3687 N N . LEU A 1 466 ? -18.881 12.076 27.825 1.00 96.94 466 LEU A N 1
ATOM 3688 C CA . LEU A 1 466 ? -17.643 12.845 27.930 1.00 96.94 466 LEU A CA 1
ATOM 3689 C C . LEU A 1 466 ? -17.669 13.657 29.230 1.00 96.94 466 LEU A C 1
ATOM 3691 O O . LEU A 1 466 ? -18.383 14.655 29.342 1.00 96.94 466 LEU A O 1
ATOM 3695 N N . TRP A 1 467 ? -16.909 13.233 30.235 1.00 97.00 467 TRP A N 1
ATOM 3696 C CA . TRP A 1 467 ? -16.888 13.895 31.541 1.00 97.00 467 TRP A CA 1
ATOM 3697 C C . TRP A 1 467 ? -16.244 15.285 31.487 1.00 97.00 467 TRP A C 1
ATOM 3699 O O . TRP A 1 467 ? -15.285 15.512 30.753 1.00 97.00 467 TRP A O 1
ATOM 3709 N N . LYS A 1 468 ? -16.736 16.222 32.312 1.00 96.19 468 LYS A N 1
ATOM 3710 C CA . LYS A 1 468 ? -16.168 17.580 32.412 1.00 96.19 468 LYS A CA 1
ATOM 3711 C C . LYS A 1 468 ? -14.816 17.631 33.123 1.00 96.19 468 LYS A C 1
ATOM 3713 O O . LYS A 1 468 ? -14.169 18.665 33.065 1.00 96.19 468 LYS A O 1
ATOM 3718 N N . GLN A 1 469 ? -14.386 16.561 33.788 1.00 95.44 469 GLN A N 1
ATOM 3719 C CA . GLN A 1 469 ? -13.084 16.473 34.454 1.00 95.44 469 GLN A CA 1
ATOM 3720 C C . GLN A 1 469 ? -12.331 15.259 33.927 1.00 95.44 469 GLN A C 1
ATOM 3722 O O . GLN A 1 469 ? -12.757 14.127 34.152 1.00 95.44 469 GLN A O 1
ATOM 3727 N N . VAL A 1 470 ? -11.225 15.492 33.221 1.00 93.50 470 VAL A N 1
ATOM 3728 C CA . VAL A 1 470 ? -10.425 14.429 32.604 1.00 93.50 470 VAL A CA 1
ATOM 3729 C C . VAL A 1 470 ? -8.948 14.772 32.729 1.00 93.50 470 VAL A C 1
ATOM 3731 O O . VAL A 1 470 ? -8.535 15.869 32.371 1.00 93.50 470 VAL A O 1
ATOM 3734 N N . TYR A 1 471 ? -8.150 13.844 33.265 1.00 93.38 471 TYR A N 1
ATOM 3735 C CA . TYR A 1 471 ? -6.706 14.019 33.487 1.00 93.38 471 TYR A CA 1
ATOM 3736 C C . TYR A 1 471 ? -6.339 15.341 34.191 1.00 93.38 471 TYR A C 1
ATOM 3738 O O . TYR A 1 471 ? -5.369 16.002 33.830 1.00 93.38 471 TYR A O 1
ATOM 3746 N N . GLY A 1 472 ? -7.143 15.773 35.167 1.00 87.75 472 GLY A N 1
ATOM 3747 C CA . GLY A 1 472 ? -6.932 17.041 35.879 1.00 87.75 472 GLY A CA 1
ATOM 3748 C C . GLY A 1 472 ? -7.271 18.307 35.079 1.00 87.75 472 GLY A C 1
ATOM 3749 O O . GLY A 1 472 ? -7.020 19.405 35.568 1.00 87.75 472 GLY A O 1
ATOM 3750 N N . VAL A 1 473 ? -7.852 18.175 33.882 1.00 91.62 473 VAL A N 1
ATOM 3751 C CA . VAL A 1 473 ? -8.317 19.285 33.041 1.00 91.62 473 VAL A CA 1
ATOM 3752 C C . VAL A 1 473 ? -9.840 19.358 33.052 1.00 91.62 473 VAL A C 1
ATOM 3754 O O . VAL A 1 473 ? -10.534 18.345 32.936 1.00 91.62 473 VAL A O 1
ATOM 3757 N N . THR A 1 474 ? -10.362 20.583 33.148 1.00 95.38 474 THR A N 1
ATOM 3758 C CA . THR A 1 474 ? -11.792 20.853 32.979 1.00 95.38 474 THR A CA 1
ATOM 3759 C C . THR A 1 474 ? -12.136 20.963 31.493 1.00 95.38 474 THR A C 1
ATOM 3761 O O . THR A 1 474 ? -11.689 21.893 30.825 1.00 95.38 474 THR A O 1
ATOM 3764 N N . ILE A 1 475 ? -12.944 20.036 30.977 1.00 95.81 475 ILE A N 1
ATOM 3765 C CA . ILE A 1 475 ? -13.411 20.030 29.586 1.00 95.81 475 ILE A CA 1
ATOM 3766 C C . ILE A 1 475 ? -14.467 21.119 29.399 1.00 95.81 475 ILE A C 1
ATOM 3768 O O . ILE A 1 475 ? -15.635 20.967 29.780 1.00 95.81 475 ILE A O 1
ATOM 3772 N N . THR A 1 476 ? -14.050 22.229 28.793 1.00 95.00 476 THR A N 1
ATOM 3773 C CA . THR A 1 476 ? -14.954 23.312 28.393 1.00 95.00 476 THR A CA 1
ATOM 3774 C C . THR A 1 476 ? -15.870 22.859 27.257 1.00 95.00 476 THR A C 1
ATOM 3776 O O . THR A 1 476 ? -15.598 21.868 26.576 1.00 95.00 476 THR A O 1
ATOM 3779 N N . ARG A 1 477 ? -16.958 23.600 27.022 1.00 94.00 477 ARG A N 1
ATOM 3780 C CA . ARG A 1 477 ? -17.875 23.315 25.910 1.00 94.00 477 ARG A CA 1
ATOM 3781 C C . ARG A 1 477 ? -17.146 23.344 24.567 1.00 94.00 477 ARG A C 1
ATOM 3783 O O . ARG A 1 477 ? -17.343 22.464 23.744 1.00 94.00 477 ARG A O 1
ATOM 3790 N N . GLU A 1 478 ? -16.238 24.298 24.396 1.00 92.94 478 GLU A N 1
ATOM 3791 C CA . GLU A 1 478 ? -15.373 24.403 23.220 1.00 92.94 478 GLU A CA 1
ATOM 3792 C C . GLU A 1 478 ? -14.475 23.166 23.041 1.00 92.94 478 GLU A C 1
ATOM 3794 O O . GLU A 1 478 ? -14.380 22.622 21.942 1.00 92.94 478 GLU A O 1
ATOM 3799 N N . MET A 1 479 ? -13.855 22.669 24.119 1.00 94.19 479 MET A N 1
ATOM 3800 C CA . MET A 1 479 ? -13.067 21.432 24.065 1.00 94.19 479 MET A CA 1
ATOM 3801 C C . MET A 1 479 ? -13.940 20.224 23.718 1.00 94.19 479 MET A C 1
ATOM 3803 O O . MET A 1 479 ? -13.499 19.359 22.966 1.00 94.19 479 MET A O 1
ATOM 3807 N N . ALA A 1 480 ? -15.173 20.167 24.229 1.00 95.56 480 ALA A N 1
ATOM 3808 C CA . ALA A 1 480 ? -16.127 19.124 23.873 1.00 95.56 480 ALA A CA 1
ATOM 3809 C C . ALA A 1 480 ? -16.510 19.187 22.388 1.00 95.56 480 ALA A C 1
ATOM 3811 O O . ALA A 1 480 ? -16.473 18.151 21.731 1.00 95.56 480 ALA A O 1
ATOM 3812 N N . CYS A 1 481 ? -16.774 20.381 21.838 1.00 94.75 481 CYS A N 1
ATOM 3813 C CA . CYS A 1 481 ? -16.995 20.575 20.400 1.00 94.75 481 CYS A CA 1
ATOM 3814 C C . CYS A 1 481 ? -15.818 20.038 19.576 1.00 94.75 481 CYS A C 1
ATOM 3816 O O . CYS A 1 481 ? -16.010 19.270 18.637 1.00 94.75 481 CYS A O 1
ATOM 3818 N N . GLN A 1 482 ? -14.586 20.385 19.962 1.00 92.38 482 GLN A N 1
ATOM 3819 C CA . GLN A 1 482 ? -13.379 19.898 19.292 1.00 92.38 482 GLN A CA 1
ATOM 3820 C C . GLN A 1 482 ? -13.242 18.371 19.378 1.00 92.38 482 GLN A C 1
ATOM 3822 O O . GLN A 1 482 ? -12.958 17.719 18.377 1.00 92.38 482 GLN A O 1
ATOM 3827 N N . LEU A 1 483 ? -13.458 17.780 20.553 1.00 93.19 483 LEU A N 1
ATOM 3828 C CA . LEU A 1 483 ? -13.338 16.335 20.752 1.00 93.19 483 LEU A CA 1
ATOM 3829 C C . LEU A 1 483 ? -14.398 15.551 19.973 1.00 93.19 483 LEU A C 1
ATOM 3831 O O . LEU A 1 483 ? -14.068 14.535 19.376 1.00 93.19 483 LEU A O 1
ATOM 3835 N N . LEU A 1 484 ? -15.643 16.022 19.950 1.00 93.38 484 LEU A N 1
ATOM 3836 C CA . LEU A 1 484 ? -16.760 15.323 19.310 1.00 93.38 484 LEU A CA 1
ATOM 3837 C C . LEU A 1 484 ? -16.789 15.508 17.788 1.00 93.38 484 LEU A C 1
ATOM 3839 O O . LEU A 1 484 ? -17.198 14.595 17.083 1.00 93.38 484 LEU A O 1
ATOM 3843 N N . GLN A 1 485 ? -16.341 16.657 17.269 1.00 90.44 485 GLN A N 1
ATOM 3844 C CA . GLN A 1 485 ? -16.331 16.921 15.822 1.00 90.44 485 GLN A CA 1
ATOM 3845 C C . GLN A 1 485 ? -15.005 16.542 15.155 1.00 90.44 485 GLN A C 1
ATOM 3847 O O . GLN A 1 485 ? -15.006 16.067 14.025 1.00 90.44 485 GLN A O 1
ATOM 3852 N N . ASN A 1 486 ? -13.876 16.716 15.854 1.00 86.19 486 ASN A N 1
ATOM 3853 C CA . ASN A 1 486 ? -12.535 16.508 15.290 1.00 86.19 486 ASN A CA 1
ATOM 3854 C C . ASN A 1 486 ? -11.786 15.327 15.920 1.00 86.19 486 ASN A C 1
ATOM 3856 O O . ASN A 1 486 ? -10.641 15.058 15.551 1.00 86.19 486 ASN A O 1
ATOM 3860 N N . GLY A 1 487 ? -12.372 14.660 16.920 1.00 88.25 487 GLY A N 1
ATOM 3861 C CA . GLY A 1 487 ? -11.726 13.575 17.661 1.00 88.25 487 GLY A CA 1
ATOM 3862 C C . GLY A 1 487 ? -10.578 14.034 18.563 1.00 88.25 487 GLY A C 1
ATOM 3863 O O . GLY A 1 487 ? -9.912 13.204 19.177 1.00 88.25 487 GLY A O 1
ATOM 3864 N N . ARG A 1 488 ? -10.274 15.338 18.636 1.00 90.19 488 ARG A N 1
ATOM 3865 C CA . ARG A 1 488 ? -9.151 15.857 19.428 1.00 90.19 488 ARG A CA 1
ATOM 3866 C C . ARG A 1 488 ? -9.204 17.357 19.655 1.00 90.19 488 ARG A C 1
ATOM 3868 O O . ARG A 1 488 ? -9.773 18.096 18.856 1.00 90.19 488 ARG A O 1
ATOM 3875 N N . THR A 1 489 ? -8.508 17.814 20.692 1.00 89.81 489 THR A N 1
ATOM 3876 C CA . THR A 1 489 ? -8.287 19.245 20.906 1.00 89.81 489 THR A CA 1
ATOM 3877 C C . THR A 1 489 ? -7.214 19.808 19.977 1.00 89.81 489 THR A C 1
ATOM 3879 O O . THR A 1 489 ? -6.224 19.145 19.656 1.00 89.81 489 THR A O 1
ATOM 3882 N N . LEU A 1 490 ? -7.384 21.066 19.569 1.00 83.00 490 LEU A N 1
ATOM 3883 C CA . LEU A 1 490 ? -6.414 21.782 18.736 1.00 83.00 490 LEU A CA 1
ATOM 3884 C C . LEU A 1 490 ? -5.155 22.144 19.525 1.00 83.00 490 LEU A C 1
ATOM 3886 O O . LEU A 1 490 ? -4.037 21.980 19.040 1.00 83.00 490 LEU A O 1
ATOM 3890 N N . ASN A 1 491 ? -5.340 22.585 20.768 1.00 81.94 491 ASN A N 1
ATOM 3891 C CA . ASN A 1 491 ? -4.259 22.980 21.662 1.00 81.94 491 ASN A CA 1
ATOM 3892 C C . ASN A 1 491 ? -3.876 21.842 22.610 1.00 81.94 491 ASN A C 1
ATOM 3894 O O . ASN A 1 491 ? -4.694 20.975 22.937 1.00 81.94 491 ASN A O 1
ATOM 3898 N N . ALA A 1 492 ? -2.623 21.870 23.063 1.00 83.44 492 ALA A N 1
ATOM 3899 C CA . ALA A 1 492 ? -2.181 21.056 24.182 1.00 83.44 492 ALA A CA 1
ATOM 3900 C C . ALA A 1 492 ? -2.548 21.738 25.508 1.00 83.44 492 ALA A C 1
ATOM 3902 O O . ALA A 1 492 ? -2.406 22.952 25.654 1.00 83.44 492 ALA A O 1
ATOM 3903 N N . TYR A 1 493 ? -2.968 20.939 26.480 1.00 85.31 493 TYR A N 1
ATOM 3904 C CA . TYR A 1 493 ? -3.298 21.359 27.836 1.00 85.31 493 TYR A CA 1
ATOM 3905 C C . TYR A 1 493 ? -2.391 20.625 28.822 1.00 85.31 493 TYR A C 1
ATOM 3907 O O . TYR A 1 493 ? -1.925 19.521 28.537 1.00 85.31 493 TYR A O 1
ATOM 3915 N N . ALA A 1 494 ? -2.111 21.237 29.971 1.00 86.38 494 ALA A N 1
ATOM 3916 C CA . ALA A 1 494 ? -1.391 20.563 31.043 1.00 86.38 494 ALA A CA 1
ATOM 3917 C C . ALA A 1 494 ? -2.300 19.486 31.650 1.00 86.38 494 ALA A C 1
ATOM 3919 O O . ALA A 1 494 ? -3.265 19.817 32.333 1.00 86.38 494 ALA A O 1
ATOM 3920 N N . ILE A 1 495 ? -2.002 18.217 31.377 1.00 90.25 495 ILE A N 1
ATOM 3921 C CA . ILE A 1 495 ? -2.731 17.072 31.922 1.00 90.25 495 ILE A CA 1
ATOM 3922 C C . ILE A 1 495 ? -1.920 16.413 33.036 1.00 90.25 495 ILE A C 1
ATOM 3924 O O . ILE A 1 495 ? -0.689 16.454 33.013 1.00 90.25 495 ILE A O 1
ATOM 3928 N N . LYS A 1 496 ? -2.607 15.781 33.987 1.00 88.38 496 LYS A N 1
ATOM 3929 C CA . LYS A 1 496 ? -2.028 15.019 35.094 1.00 88.38 496 LYS A CA 1
ATOM 3930 C C . LYS A 1 496 ? -2.343 13.530 34.946 1.00 88.38 496 LYS A C 1
ATOM 3932 O O . LYS A 1 496 ? -3.514 13.150 34.922 1.00 88.38 496 LYS A O 1
ATOM 3937 N N . ILE A 1 497 ? -1.302 12.698 34.895 1.00 88.81 497 ILE A N 1
ATOM 3938 C CA . ILE A 1 497 ? -1.388 11.229 34.880 1.00 88.81 497 ILE A CA 1
ATOM 3939 C C . ILE A 1 497 ? -0.521 10.697 36.023 1.00 88.81 497 ILE A C 1
ATOM 3941 O O . ILE A 1 497 ? 0.700 10.838 35.993 1.00 88.81 497 ILE A O 1
ATOM 3945 N N . GLY A 1 498 ? -1.146 10.114 37.050 1.00 88.00 498 GLY A N 1
ATOM 3946 C CA . GLY A 1 498 ? -0.445 9.808 38.301 1.00 88.00 498 GLY A CA 1
ATOM 3947 C C . GLY A 1 498 ? 0.111 11.089 38.930 1.00 88.00 498 GLY A C 1
ATOM 3948 O O . GLY A 1 498 ? -0.639 12.046 39.131 1.00 88.00 498 GLY A O 1
ATOM 3949 N N . ASP A 1 499 ? 1.420 11.125 39.183 1.00 85.62 499 ASP A N 1
ATOM 3950 C CA . ASP A 1 499 ? 2.123 12.297 39.726 1.00 85.62 499 ASP A CA 1
ATOM 3951 C C . ASP A 1 499 ? 2.767 13.193 38.654 1.00 85.62 499 ASP A C 1
ATOM 3953 O O . ASP A 1 499 ? 3.246 14.284 38.963 1.00 85.62 499 ASP A O 1
ATOM 3957 N N . GLU A 1 500 ? 2.750 12.784 37.382 1.00 84.94 500 GLU A N 1
ATOM 3958 C CA . GLU A 1 500 ? 3.335 13.566 36.293 1.00 84.94 500 GLU A CA 1
ATOM 3959 C C . GLU A 1 500 ? 2.336 14.571 35.715 1.00 84.94 500 GLU A C 1
ATOM 3961 O O . GLU A 1 500 ? 1.192 14.229 35.406 1.00 84.94 500 GLU A O 1
ATOM 3966 N N . VAL A 1 501 ? 2.802 15.805 35.491 1.00 84.06 501 VAL A N 1
ATOM 3967 C CA . VAL A 1 501 ? 2.076 16.841 34.746 1.00 84.06 501 VAL A CA 1
ATOM 3968 C C . VAL A 1 501 ? 2.845 17.180 33.476 1.00 84.06 501 VAL A C 1
ATOM 3970 O O . VAL A 1 501 ? 4.024 17.526 33.529 1.00 84.06 501 VAL A O 1
ATOM 3973 N N . PHE A 1 502 ? 2.185 17.102 32.322 1.00 83.12 502 PHE A N 1
ATOM 3974 C CA . PHE A 1 502 ? 2.793 17.439 31.035 1.00 83.12 502 PHE A CA 1
ATOM 3975 C C . PHE A 1 502 ? 1.763 17.980 30.041 1.00 83.12 502 PHE A C 1
ATOM 3977 O O . PHE A 1 502 ? 0.565 17.740 30.164 1.00 83.12 502 PHE A O 1
ATOM 3984 N N . ALA A 1 503 ? 2.233 18.719 29.034 1.00 82.25 503 ALA A N 1
ATOM 3985 C CA . ALA A 1 503 ? 1.374 19.241 27.976 1.00 82.25 503 ALA A CA 1
ATOM 3986 C C . ALA A 1 503 ? 0.993 18.136 26.975 1.00 82.25 503 ALA A C 1
ATOM 3988 O O . ALA A 1 503 ? 1.864 17.487 26.387 1.00 82.25 503 ALA A O 1
ATOM 3989 N N . ALA A 1 504 ? -0.305 17.944 26.752 1.00 85.31 504 ALA A N 1
ATOM 3990 C CA . ALA A 1 504 ? -0.834 16.997 25.778 1.00 85.31 504 ALA A CA 1
ATOM 3991 C C . ALA A 1 504 ? -2.139 17.501 25.154 1.00 85.31 504 ALA A C 1
ATOM 3993 O O . ALA A 1 504 ? -2.913 18.214 25.787 1.00 85.31 504 ALA A O 1
ATOM 3994 N N . GLN A 1 505 ? -2.393 17.113 23.908 1.00 89.06 505 GLN A N 1
ATOM 3995 C CA . GLN A 1 505 ? -3.728 17.233 23.323 1.00 89.06 505 GLN A CA 1
ATOM 3996 C C . GLN A 1 505 ? -4.602 16.107 23.869 1.00 89.06 505 GLN A C 1
ATOM 3998 O O . GLN A 1 505 ? -4.123 14.982 24.019 1.00 89.06 505 GLN A O 1
ATOM 4003 N N . LEU A 1 506 ? -5.874 16.392 24.125 1.00 92.31 506 LEU A N 1
ATOM 4004 C CA . LEU A 1 506 ? -6.850 15.354 24.440 1.00 92.31 506 LEU A CA 1
ATOM 4005 C C . LEU A 1 506 ? -7.363 14.742 23.138 1.00 92.31 506 LEU A C 1
ATOM 4007 O O . LEU A 1 506 ? -7.505 15.449 22.137 1.00 92.31 506 LEU A O 1
ATOM 4011 N N . THR A 1 507 ? -7.630 13.442 23.150 1.00 92.06 507 THR A N 1
ATOM 4012 C CA . THR A 1 507 ? -8.156 12.689 22.005 1.00 92.06 507 THR A CA 1
ATOM 4013 C C . THR A 1 507 ? -9.422 11.940 22.401 1.00 92.06 507 THR A C 1
ATOM 4015 O O . THR A 1 507 ? -9.600 11.593 23.562 1.00 92.06 507 THR A O 1
ATOM 4018 N N . LEU A 1 508 ? -10.310 11.702 21.444 1.00 91.75 508 LEU A N 1
ATOM 4019 C CA . LEU A 1 508 ? -11.528 10.916 21.581 1.00 91.75 508 LEU A CA 1
ATOM 4020 C C . LEU A 1 508 ? -11.587 9.950 20.397 1.00 91.75 508 LEU A C 1
ATOM 4022 O O . LEU A 1 508 ? -11.559 10.382 19.245 1.00 91.75 508 LEU A O 1
ATOM 4026 N N . ASN A 1 509 ? -11.617 8.649 20.674 1.00 85.88 509 ASN A N 1
ATOM 4027 C CA . ASN A 1 509 ? -11.707 7.632 19.627 1.00 85.88 509 ASN A CA 1
ATOM 4028 C C . ASN A 1 509 ? -13.171 7.256 19.320 1.00 85.88 509 ASN A C 1
ATOM 4030 O O . ASN A 1 509 ? -14.106 7.680 20.001 1.00 85.88 509 ASN A O 1
ATOM 4034 N N . ALA A 1 510 ? -13.371 6.437 18.284 1.00 83.62 510 ALA A N 1
ATOM 4035 C CA . ALA A 1 510 ? -14.700 5.994 17.853 1.00 83.62 510 ALA A CA 1
ATOM 4036 C C . ALA A 1 510 ? -15.422 5.107 18.890 1.00 83.62 510 ALA A C 1
ATOM 4038 O O . ALA A 1 510 ? -16.645 5.052 18.899 1.00 83.62 510 ALA A O 1
ATOM 4039 N N . SER A 1 511 ? -14.702 4.451 19.808 1.00 84.81 511 SER A N 1
ATOM 4040 C CA . SER A 1 511 ? -15.311 3.737 20.942 1.00 84.81 511 SER A CA 1
ATOM 4041 C C . SER A 1 511 ? -15.768 4.675 22.069 1.00 84.81 511 SER A C 1
ATOM 4043 O O . SER A 1 511 ? -16.367 4.218 23.042 1.00 84.81 511 SER A O 1
ATOM 4045 N N . GLY A 1 512 ? -15.541 5.987 21.943 1.00 88.38 512 GLY A N 1
ATOM 4046 C CA . GLY A 1 512 ? -15.910 6.983 22.946 1.00 88.38 512 GLY A CA 1
ATOM 4047 C C . GLY A 1 512 ? -14.944 7.058 24.129 1.00 88.38 512 GLY A C 1
ATOM 4048 O O . GLY A 1 512 ? -15.280 7.630 25.165 1.00 88.38 512 GLY A O 1
ATOM 4049 N N . GLU A 1 513 ? -13.747 6.495 23.994 1.00 90.12 513 GLU A N 1
ATOM 4050 C CA . GLU A 1 513 ? -12.708 6.548 25.012 1.00 90.12 513 GLU A CA 1
ATOM 4051 C C . GLU A 1 513 ? -11.890 7.828 24.848 1.00 90.12 513 GLU A C 1
ATOM 4053 O O . GLU A 1 513 ? -11.388 8.150 23.764 1.00 90.12 513 GLU A O 1
ATOM 4058 N N . ILE A 1 514 ? -11.751 8.562 25.953 1.00 92.88 514 ILE A N 1
ATOM 4059 C CA . ILE A 1 514 ? -10.869 9.720 26.014 1.00 92.88 514 ILE A CA 1
ATOM 4060 C C . ILE A 1 514 ? -9.432 9.263 26.257 1.00 92.88 514 ILE A C 1
ATOM 4062 O O . ILE A 1 514 ? -9.164 8.428 27.120 1.00 92.88 514 ILE A O 1
ATOM 4066 N N . GLY A 1 515 ? -8.516 9.828 25.484 1.00 92.06 515 GLY A N 1
ATOM 4067 C CA . GLY A 1 515 ? -7.085 9.609 25.579 1.00 92.06 515 GLY A CA 1
ATOM 4068 C C . GLY A 1 515 ? -6.322 10.926 25.533 1.00 92.06 515 GLY A C 1
ATOM 4069 O O . GLY A 1 515 ? -6.887 12.022 25.607 1.00 92.06 515 GLY A O 1
ATOM 4070 N N . TYR A 1 516 ? -5.005 10.818 25.409 1.00 91.12 516 TYR A N 1
ATOM 4071 C CA . TYR A 1 516 ? -4.138 11.968 25.221 1.00 91.12 516 TYR A CA 1
ATOM 4072 C C . TYR A 1 516 ? -2.986 11.646 24.276 1.00 91.12 516 TYR A C 1
ATOM 4074 O O . TYR A 1 516 ? -2.478 10.528 24.226 1.00 91.12 516 TYR A O 1
ATOM 4082 N N . SER A 1 517 ? -2.522 12.672 23.573 1.00 84.06 517 SER A N 1
ATOM 4083 C CA . SER A 1 517 ? -1.306 12.632 22.774 1.00 84.06 517 SER A CA 1
ATOM 4084 C C . SER A 1 517 ? -0.328 13.662 23.315 1.00 84.06 517 SER A C 1
ATOM 4086 O O . SER A 1 517 ? -0.562 14.872 23.208 1.00 84.06 517 SER A O 1
ATOM 4088 N N . LYS A 1 518 ? 0.799 13.192 23.865 1.00 79.88 518 LYS A N 1
ATOM 4089 C CA . LYS A 1 518 ? 1.948 14.062 24.141 1.00 79.88 518 LYS A CA 1
ATOM 4090 C C . LYS A 1 518 ? 2.335 14.718 22.819 1.00 79.88 518 LYS A C 1
ATOM 4092 O O . LYS A 1 518 ? 2.535 14.015 21.828 1.00 79.88 518 LYS A O 1
ATOM 4097 N N . GLN A 1 519 ? 2.457 16.045 22.785 1.00 62.34 519 GLN A N 1
ATOM 4098 C CA . GLN A 1 519 ? 3.141 16.667 21.656 1.00 62.34 519 GLN A CA 1
ATOM 4099 C C . GLN A 1 519 ? 4.571 16.132 21.679 1.00 62.34 519 GLN A C 1
ATOM 4101 O O . GLN A 1 519 ? 5.381 16.510 22.526 1.00 62.34 519 GLN A O 1
ATOM 4106 N N . GLN A 1 520 ? 4.877 15.196 20.780 1.00 52.53 520 GLN A N 1
ATOM 4107 C CA . GLN A 1 520 ? 6.259 14.866 20.507 1.00 52.53 520 GLN A CA 1
ATOM 4108 C C . GLN A 1 520 ? 6.858 16.134 19.923 1.00 52.53 520 GLN A C 1
ATOM 4110 O O . GLN A 1 520 ? 6.593 16.493 18.776 1.00 52.53 520 GLN A O 1
ATOM 4115 N N . ASN A 1 521 ? 7.630 16.848 20.739 1.00 41.81 521 ASN A N 1
ATOM 4116 C CA . ASN A 1 521 ? 8.520 17.873 20.243 1.00 41.81 521 ASN A CA 1
ATOM 4117 C C . ASN A 1 521 ? 9.263 17.258 19.049 1.00 41.81 521 ASN A C 1
ATOM 4119 O O . ASN A 1 521 ? 10.083 16.362 19.238 1.00 41.81 521 ASN A O 1
ATOM 4123 N N . GLN A 1 522 ? 9.058 17.773 17.832 1.00 42.06 522 GLN A N 1
ATOM 4124 C CA . GLN A 1 522 ? 9.908 17.462 16.667 1.00 42.06 522 GLN A CA 1
ATOM 4125 C C . GLN A 1 522 ? 11.384 17.889 16.891 1.00 42.06 522 GLN A C 1
ATOM 4127 O O . GLN A 1 522 ? 12.220 17.799 15.998 1.00 42.06 522 GLN A O 1
ATOM 4132 N N . ARG A 1 523 ? 11.730 18.315 18.114 1.00 37.53 523 ARG A N 1
ATOM 4133 C CA . ARG A 1 523 ? 13.073 18.497 18.670 1.00 37.53 523 ARG A CA 1
ATOM 4134 C C . ARG A 1 523 ? 13.556 17.359 19.586 1.00 37.53 523 ARG A C 1
ATOM 4136 O O . ARG A 1 523 ? 14.554 17.538 20.268 1.00 37.53 523 ARG A O 1
ATOM 4143 N N . ALA A 1 524 ? 12.902 16.197 19.598 1.00 32.72 524 ALA A N 1
ATOM 4144 C CA . ALA A 1 524 ? 13.439 14.988 20.236 1.00 32.72 524 ALA A CA 1
ATOM 4145 C C . ALA A 1 524 ? 14.365 14.166 19.311 1.00 32.72 524 ALA A C 1
ATOM 4147 O O . ALA A 1 524 ? 14.782 13.071 19.671 1.00 32.72 524 ALA A O 1
ATOM 4148 N N . LEU A 1 525 ? 14.744 14.700 18.144 1.00 36.84 525 LEU A N 1
ATOM 4149 C CA . LEU A 1 525 ? 16.000 14.327 17.492 1.00 36.84 525 LEU A CA 1
ATOM 4150 C C . LEU A 1 525 ? 17.097 15.197 18.115 1.00 36.84 525 LEU A C 1
ATOM 4152 O O . LEU A 1 525 ? 17.218 16.379 17.795 1.00 36.84 525 LEU A O 1
ATOM 4156 N N . ASN A 1 526 ? 17.849 14.584 19.027 1.00 34.53 526 ASN A N 1
ATOM 4157 C CA . ASN A 1 526 ? 18.829 15.154 19.955 1.00 34.53 526 ASN A CA 1
ATOM 4158 C C . ASN A 1 526 ? 18.199 15.751 21.221 1.00 34.53 526 ASN A C 1
ATOM 4160 O O . ASN A 1 526 ? 18.151 16.968 21.407 1.00 34.53 526 ASN A O 1
ATOM 4164 N N . ALA A 1 527 ? 17.831 14.880 22.166 1.00 39.09 527 ALA A N 1
ATOM 4165 C CA . ALA A 1 527 ? 18.087 15.210 23.562 1.00 39.09 527 ALA A CA 1
ATOM 4166 C C . ALA A 1 527 ? 19.586 15.538 23.660 1.00 39.09 527 ALA A C 1
ATOM 4168 O O . ALA A 1 527 ? 20.424 14.642 23.648 1.00 39.09 527 ALA A O 1
ATOM 4169 N N . SER A 1 528 ? 19.933 16.826 23.613 1.00 51.31 528 SER A N 1
ATOM 4170 C CA . SER A 1 528 ? 21.300 17.261 23.859 1.00 51.31 528 SER A CA 1
ATOM 4171 C C . SER A 1 528 ? 21.674 16.748 25.239 1.00 51.31 528 SER A C 1
ATOM 4173 O O . SER A 1 528 ? 21.065 17.162 26.228 1.00 51.31 528 SER A O 1
ATOM 4175 N N . GLU A 1 529 ? 22.681 15.881 25.312 1.00 64.75 529 GLU A N 1
ATOM 4176 C CA . GLU A 1 529 ? 23.360 15.606 26.571 1.00 64.75 529 GLU A CA 1
ATOM 4177 C C . GLU A 1 529 ? 23.707 16.936 27.245 1.00 64.75 529 GLU A C 1
ATOM 4179 O O . GLU A 1 529 ? 24.042 17.932 26.591 1.00 64.75 529 GLU A O 1
ATOM 4184 N N . THR A 1 530 ? 23.572 16.967 28.569 1.00 80.75 530 THR A N 1
ATOM 4185 C CA . THR A 1 530 ? 24.043 18.109 29.350 1.00 80.75 530 THR A CA 1
ATOM 4186 C C . THR A 1 530 ? 25.559 18.160 29.223 1.00 80.75 530 THR A C 1
ATOM 4188 O O . THR A 1 530 ? 26.245 17.207 29.577 1.00 80.75 530 THR A O 1
ATOM 4191 N N . ILE A 1 531 ? 26.080 19.268 28.701 1.00 83.81 531 ILE A N 1
ATOM 4192 C CA . ILE A 1 531 ? 27.514 19.429 28.442 1.00 83.81 531 ILE A CA 1
ATOM 4193 C C . ILE A 1 531 ? 28.262 19.715 29.744 1.00 83.81 531 ILE A C 1
ATOM 4195 O O . ILE A 1 531 ? 29.318 19.132 29.979 1.00 83.81 531 ILE A O 1
ATOM 4199 N N . ALA A 1 532 ? 27.723 20.638 30.545 1.00 87.00 532 ALA A N 1
ATOM 4200 C CA . ALA A 1 532 ? 28.239 21.081 31.838 1.00 87.00 532 ALA A CA 1
ATOM 4201 C C . ALA A 1 532 ? 27.158 21.882 32.596 1.00 87.00 532 ALA A C 1
ATOM 4203 O O . ALA A 1 532 ? 26.109 22.213 32.031 1.00 87.00 532 ALA A O 1
ATOM 4204 N N . GLY A 1 533 ? 27.431 22.228 33.857 1.00 88.69 533 GLY A N 1
ATOM 4205 C CA . GLY A 1 533 ? 26.666 23.238 34.594 1.00 88.69 533 GLY A CA 1
ATOM 4206 C C . GLY A 1 533 ? 26.910 24.647 34.041 1.00 88.69 533 GLY A C 1
ATOM 4207 O O . GLY A 1 533 ? 27.999 24.970 33.573 1.00 88.69 533 GLY A O 1
ATOM 4208 N N . CYS A 1 534 ? 25.878 25.484 34.054 1.00 88.06 534 CYS A N 1
ATOM 4209 C CA . CYS A 1 534 ? 25.946 26.871 33.624 1.00 88.06 534 CYS A CA 1
ATOM 4210 C C . CYS A 1 534 ? 26.687 27.706 34.675 1.00 88.06 534 CYS A C 1
ATOM 4212 O O . CYS A 1 534 ? 26.219 27.758 35.813 1.00 88.06 534 CYS A O 1
ATOM 4214 N N . PRO A 1 535 ? 27.753 28.434 34.303 1.00 86.69 535 PRO A N 1
ATOM 4215 C CA . PRO A 1 535 ? 28.551 29.202 35.259 1.00 86.69 535 PRO A CA 1
ATOM 4216 C C . PRO A 1 535 ? 27.825 30.432 35.822 1.00 86.69 535 PRO A C 1
ATOM 4218 O O . PRO A 1 535 ? 28.288 31.009 36.795 1.00 86.69 535 PRO A O 1
ATOM 4221 N N . LEU A 1 536 ? 26.697 30.849 35.226 1.00 87.50 536 LEU A N 1
ATOM 4222 C CA . LEU A 1 536 ? 25.938 32.021 35.680 1.00 87.50 536 LEU A CA 1
ATOM 4223 C C . LEU A 1 536 ? 24.761 31.694 36.604 1.00 87.50 536 LEU A C 1
ATOM 4225 O O . LEU A 1 536 ? 24.357 32.540 37.391 1.00 87.50 536 LEU A O 1
ATOM 4229 N N . CYS A 1 537 ? 24.138 30.523 36.455 1.00 83.19 537 CYS A N 1
ATOM 4230 C CA . CYS A 1 537 ? 22.874 30.227 37.142 1.00 83.19 537 CYS A CA 1
ATOM 4231 C C . CYS A 1 537 ? 22.727 28.768 37.585 1.00 83.19 537 CYS A C 1
ATOM 4233 O O . CYS A 1 537 ? 21.627 28.357 37.943 1.00 83.19 537 CYS A O 1
ATOM 4235 N N . ASN A 1 538 ? 23.785 27.957 37.481 1.00 83.12 538 ASN A N 1
ATOM 4236 C CA . ASN A 1 538 ? 23.785 26.517 37.768 1.00 83.12 538 ASN A CA 1
ATOM 4237 C C . ASN A 1 538 ? 22.781 25.668 36.955 1.00 83.12 538 ASN A C 1
ATOM 4239 O O . ASN A 1 538 ? 22.656 24.469 37.193 1.00 83.12 538 ASN A O 1
ATOM 4243 N N . GLY A 1 539 ? 22.106 26.250 35.955 1.00 82.19 539 GLY A N 1
ATOM 4244 C CA . GLY A 1 539 ? 21.301 25.525 34.965 1.00 82.19 539 GLY A CA 1
ATOM 4245 C C . GLY A 1 539 ? 22.149 24.613 34.069 1.00 82.19 539 GLY A C 1
ATOM 4246 O O . GLY A 1 539 ? 23.360 24.510 34.230 1.00 82.19 539 GLY A O 1
ATOM 4247 N N . LYS A 1 540 ? 21.553 23.957 33.073 1.00 92.00 540 LYS A N 1
ATOM 4248 C CA . LYS A 1 540 ? 22.280 23.016 32.199 1.00 92.00 540 LYS A CA 1
ATOM 4249 C C . LYS A 1 540 ? 22.785 23.728 30.949 1.00 92.00 540 LYS A C 1
ATOM 4251 O O . LYS A 1 540 ? 22.005 24.408 30.291 1.00 92.00 540 LYS A O 1
ATOM 4256 N N . ILE A 1 541 ? 24.053 23.570 30.569 1.00 90.69 541 ILE A N 1
ATOM 4257 C CA . ILE A 1 541 ? 24.504 23.968 29.228 1.00 90.69 541 ILE A CA 1
ATOM 4258 C C . ILE A 1 541 ? 24.162 22.854 28.243 1.00 90.69 541 ILE A C 1
ATOM 4260 O O . ILE A 1 541 ? 24.565 21.705 28.427 1.00 90.69 541 ILE A O 1
ATOM 4264 N N . ILE A 1 542 ? 23.431 23.214 27.191 1.00 88.19 542 ILE A N 1
ATOM 4265 C CA . ILE A 1 542 ? 22.980 22.308 26.135 1.00 88.19 542 ILE A CA 1
ATOM 4266 C C . ILE A 1 542 ? 23.526 22.741 24.773 1.00 88.19 542 ILE A C 1
ATOM 4268 O O . ILE A 1 542 ? 23.789 23.920 24.527 1.00 88.19 542 ILE A O 1
ATOM 4272 N N . GLU A 1 543 ? 23.680 21.783 23.869 1.00 88.38 543 GLU A N 1
ATOM 4273 C CA . GLU A 1 543 ? 24.040 22.001 22.477 1.00 88.38 543 GLU A CA 1
ATOM 4274 C C . GLU A 1 543 ? 22.808 22.356 21.640 1.00 88.38 543 GLU A C 1
ATOM 4276 O O . GLU A 1 543 ? 21.791 21.666 21.639 1.00 88.38 543 GLU A O 1
ATOM 4281 N N . THR A 1 544 ? 22.921 23.416 20.849 1.00 81.25 544 THR A N 1
ATOM 4282 C CA . THR A 1 544 ? 21.947 23.787 19.817 1.00 81.25 544 THR A CA 1
ATOM 4283 C C . THR A 1 544 ? 22.624 23.805 18.449 1.00 81.25 544 THR A C 1
ATOM 4285 O O . THR A 1 544 ? 23.843 23.664 18.332 1.00 81.25 544 THR A O 1
ATOM 4288 N N . SER A 1 545 ? 21.866 24.014 17.369 1.00 80.38 545 SER A N 1
ATOM 4289 C CA . SER A 1 545 ? 22.453 24.121 16.026 1.00 80.38 545 SER A CA 1
ATOM 4290 C C . SER A 1 545 ? 23.401 25.319 15.867 1.00 80.38 545 SER A C 1
ATOM 4292 O O . SER A 1 545 ? 24.285 25.270 15.015 1.00 80.38 545 SER A O 1
ATOM 4294 N N . LYS A 1 546 ? 23.260 26.368 16.693 1.00 85.06 546 LYS A N 1
ATOM 4295 C CA . LYS A 1 546 ? 24.024 27.625 16.577 1.00 85.06 546 LYS A CA 1
ATOM 4296 C C . LYS A 1 546 ? 25.008 27.883 17.725 1.00 85.06 546 LYS A C 1
ATOM 4298 O O . LYS A 1 546 ? 25.976 28.615 17.531 1.00 85.06 546 LYS A O 1
ATOM 4303 N N . ALA A 1 547 ? 24.788 27.302 18.902 1.00 91.50 547 ALA A N 1
ATOM 4304 C CA . ALA A 1 547 ? 25.569 27.598 20.104 1.00 91.50 547 ALA A CA 1
ATOM 4305 C C . ALA A 1 547 ? 25.505 26.471 21.145 1.00 91.50 547 ALA A C 1
ATOM 4307 O O . ALA A 1 547 ? 24.637 25.603 21.071 1.00 91.50 547 ALA A O 1
ATOM 4308 N N . TYR A 1 548 ? 26.379 26.543 22.142 1.00 93.12 548 TYR A N 1
ATOM 4309 C CA . TYR A 1 548 ? 26.242 25.876 23.432 1.00 93.12 548 TYR A CA 1
ATOM 4310 C C . TYR A 1 548 ? 25.698 26.915 24.422 1.00 93.12 548 TYR A C 1
ATOM 4312 O O . TYR A 1 548 ? 26.353 27.930 24.655 1.00 93.12 548 TYR A O 1
ATOM 4320 N N . SER A 1 549 ? 24.483 26.738 24.937 1.00 91.69 549 SER A N 1
ATOM 4321 C CA . SER A 1 549 ? 23.768 27.778 25.698 1.00 91.69 549 SER A CA 1
ATOM 4322 C C . SER A 1 549 ? 23.076 27.221 26.936 1.00 91.69 549 SER A C 1
ATOM 4324 O O . SER A 1 549 ? 22.712 26.046 26.965 1.00 91.69 549 SER A O 1
ATOM 4326 N N . CYS A 1 550 ? 22.858 28.068 27.942 1.00 90.19 550 CYS A N 1
ATOM 4327 C CA . CYS A 1 550 ? 22.117 27.686 29.144 1.00 90.19 550 CYS A CA 1
ATOM 4328 C C . CYS A 1 550 ? 20.664 27.303 28.839 1.00 90.19 550 CYS A C 1
ATOM 4330 O O . CYS A 1 550 ? 20.000 27.978 28.058 1.00 90.19 550 CYS A O 1
ATOM 4332 N N . SER A 1 551 ? 20.154 26.256 29.491 1.00 84.75 551 SER A N 1
ATOM 4333 C CA . SER A 1 551 ? 18.750 25.833 29.461 1.00 84.75 551 SER A CA 1
ATOM 4334 C C . SER A 1 551 ? 17.804 26.920 29.975 1.00 84.75 551 SER A C 1
ATOM 4336 O O . SER A 1 551 ? 16.711 27.078 29.441 1.00 84.75 551 SER A O 1
ATOM 4338 N N . GLU A 1 552 ? 18.267 27.731 30.929 1.00 82.50 552 GLU A N 1
ATOM 4339 C CA . GLU A 1 552 ? 17.507 28.796 31.594 1.00 82.50 552 GLU A CA 1
ATOM 4340 C C . GLU A 1 552 ? 17.553 30.137 30.845 1.00 82.50 552 GLU A C 1
ATOM 4342 O O . GLU A 1 552 ? 17.270 31.190 31.415 1.00 82.50 552 GLU A O 1
ATOM 4347 N N . TRP A 1 553 ? 17.910 30.146 29.556 1.00 80.19 553 TRP A N 1
ATOM 4348 C CA . TRP A 1 553 ? 18.017 31.392 28.788 1.00 80.19 553 TRP A CA 1
ATOM 4349 C C . TRP A 1 553 ? 16.695 32.165 28.690 1.00 80.19 553 TRP A C 1
ATOM 4351 O O . TRP A 1 553 ? 16.694 33.393 28.632 1.00 80.19 553 TRP A O 1
ATOM 4361 N N . ARG A 1 554 ? 15.556 31.459 28.728 1.00 72.62 554 ARG A N 1
ATOM 4362 C CA . ARG A 1 554 ? 14.218 32.077 28.781 1.00 72.62 554 ARG A CA 1
ATOM 4363 C C . ARG A 1 554 ? 13.891 32.688 30.142 1.00 72.62 554 ARG A C 1
ATOM 4365 O O . ARG A 1 554 ? 13.050 33.575 30.205 1.00 72.62 554 ARG A O 1
ATOM 4372 N N . ASN A 1 555 ? 14.598 32.261 31.185 1.00 72.94 555 ASN A N 1
ATOM 4373 C CA . ASN A 1 555 ? 14.501 32.781 32.546 1.00 72.94 555 ASN A CA 1
ATOM 4374 C C . ASN A 1 555 ? 15.573 33.858 32.817 1.00 72.94 555 ASN A C 1
ATOM 4376 O O . ASN A 1 555 ? 15.857 34.188 33.963 1.00 72.94 555 ASN A O 1
ATOM 4380 N N . GLY A 1 556 ? 16.181 34.414 31.758 1.00 75.31 556 GLY A N 1
ATOM 4381 C CA . GLY A 1 556 ? 17.092 35.559 31.831 1.00 75.31 556 GLY A CA 1
ATOM 4382 C C . GLY A 1 556 ? 18.586 35.223 31.831 1.00 75.31 556 GLY A C 1
ATOM 4383 O O . GLY A 1 556 ? 19.403 36.144 31.773 1.00 75.31 556 GLY A O 1
ATOM 4384 N N . CYS A 1 557 ? 18.980 33.943 31.843 1.00 81.38 557 CYS A N 1
ATOM 4385 C CA . CYS A 1 557 ? 20.398 33.573 31.802 1.00 81.38 557 CYS A CA 1
ATOM 4386 C C . CYS A 1 557 ? 21.028 33.871 30.428 1.00 81.38 557 CYS A C 1
ATOM 4388 O O . CYS A 1 557 ? 20.525 33.445 29.390 1.00 81.38 557 CYS A O 1
ATOM 4390 N N . LYS A 1 558 ? 22.172 34.566 30.403 1.00 88.81 558 LYS A N 1
ATOM 4391 C CA . LYS A 1 558 ? 22.832 35.001 29.156 1.00 88.81 558 LYS A CA 1
ATOM 4392 C C . LYS A 1 558 ? 24.016 34.128 28.723 1.00 88.81 558 LYS A C 1
ATOM 4394 O O . LYS A 1 558 ? 24.703 34.495 27.773 1.00 88.81 558 LYS A O 1
ATOM 4399 N N . ALA A 1 559 ? 24.257 32.994 29.386 1.00 91.19 559 ALA A N 1
ATOM 4400 C CA . ALA A 1 559 ? 25.418 32.156 29.095 1.00 91.19 559 ALA A CA 1
ATOM 4401 C C . ALA A 1 559 ? 25.316 31.488 27.710 1.00 91.19 559 ALA A C 1
ATOM 4403 O O . ALA A 1 559 ? 24.401 30.695 27.457 1.00 91.19 559 ALA A O 1
ATOM 4404 N N . VAL A 1 560 ? 26.262 31.802 26.820 1.00 93.62 560 VAL A N 1
ATOM 4405 C CA . VAL A 1 560 ? 26.298 31.331 25.432 1.00 93.62 560 VAL A CA 1
ATOM 4406 C C . VAL A 1 560 ? 27.727 31.260 24.878 1.00 93.62 560 VAL A C 1
ATOM 4408 O O . VAL A 1 560 ? 28.507 32.205 24.962 1.00 93.62 560 VAL A O 1
ATOM 4411 N N . ILE A 1 561 ? 28.043 30.142 24.227 1.00 95.19 561 ILE A N 1
ATOM 4412 C CA . ILE A 1 561 ? 29.259 29.920 23.437 1.00 95.19 561 ILE A CA 1
ATOM 4413 C C . ILE A 1 561 ? 28.818 29.636 22.001 1.00 95.19 561 ILE A C 1
ATOM 4415 O O . ILE A 1 561 ? 28.231 28.592 21.716 1.00 95.19 561 ILE A O 1
ATOM 4419 N N . TRP A 1 562 ? 29.073 30.554 21.072 1.00 94.44 562 TRP A N 1
ATOM 4420 C CA . TRP A 1 562 ? 28.697 30.364 19.668 1.00 94.44 562 TRP A CA 1
ATOM 4421 C C . TRP A 1 562 ? 29.524 29.255 19.010 1.00 94.44 562 TRP A C 1
ATOM 4423 O O . TRP A 1 562 ? 30.727 29.143 19.235 1.00 94.44 562 TRP A O 1
ATOM 4433 N N . LYS A 1 563 ? 28.893 28.451 18.144 1.00 94.31 563 LYS A N 1
ATOM 4434 C CA . LYS A 1 563 ? 29.585 27.382 17.397 1.00 94.31 563 LYS A CA 1
ATOM 4435 C C . LYS A 1 563 ? 30.531 27.900 16.320 1.00 94.31 563 LYS A C 1
ATOM 4437 O O . LYS A 1 563 ? 31.320 27.117 15.799 1.00 94.31 563 LYS A O 1
ATOM 4442 N N . THR A 1 564 ? 30.469 29.190 16.011 1.00 94.00 564 THR A N 1
ATOM 4443 C CA . THR A 1 564 ? 31.392 29.857 15.099 1.00 94.00 564 THR A CA 1
ATOM 4444 C C . THR A 1 564 ? 31.804 31.192 15.701 1.00 94.00 564 THR A C 1
ATOM 4446 O O . THR A 1 564 ? 30.943 32.014 16.005 1.00 94.00 564 THR A O 1
ATOM 4449 N N . ILE A 1 565 ? 33.109 31.412 15.856 1.00 93.00 565 ILE A N 1
ATOM 4450 C CA . ILE A 1 565 ? 33.703 32.656 16.364 1.00 93.00 565 ILE A CA 1
ATOM 4451 C C . ILE A 1 565 ? 34.842 33.034 15.413 1.00 93.00 565 ILE A C 1
ATOM 4453 O O . ILE A 1 565 ? 35.703 32.199 15.154 1.00 93.00 565 ILE A O 1
ATOM 4457 N N . ALA A 1 566 ? 34.820 34.248 14.844 1.00 90.19 566 ALA A N 1
ATOM 4458 C CA . ALA A 1 566 ? 35.774 34.708 13.816 1.00 90.19 566 ALA A CA 1
ATOM 4459 C C . ALA A 1 566 ? 36.075 33.632 12.749 1.00 90.19 566 ALA A C 1
ATOM 4461 O O . ALA A 1 566 ? 37.215 33.220 12.539 1.00 90.19 566 ALA A O 1
ATOM 4462 N N . HIS A 1 567 ? 35.002 33.127 12.124 1.00 89.12 567 HIS A N 1
ATOM 4463 C CA . HIS A 1 567 ? 35.004 32.075 11.096 1.00 89.12 567 HIS A CA 1
ATOM 4464 C C . HIS A 1 567 ? 35.550 30.700 11.522 1.00 89.12 567 HIS A C 1
ATOM 4466 O O . HIS A 1 567 ? 35.505 29.759 10.730 1.00 89.12 567 HIS A O 1
ATOM 4472 N N . LYS A 1 568 ? 35.993 30.528 12.772 1.00 90.19 568 LYS A N 1
ATOM 4473 C CA . LYS A 1 568 ? 36.429 29.240 13.309 1.00 90.19 568 LYS A CA 1
ATOM 4474 C C . LYS A 1 568 ? 35.262 28.499 13.952 1.00 90.19 568 LYS A C 1
ATOM 4476 O O . LYS A 1 568 ? 34.560 29.050 14.798 1.00 90.19 568 LYS A O 1
ATOM 4481 N N . LYS A 1 569 ? 35.090 27.222 13.597 1.00 94.56 569 LYS A N 1
ATOM 4482 C CA . LYS A 1 569 ? 34.135 26.322 14.257 1.00 94.56 569 LYS A CA 1
ATOM 4483 C C . LYS A 1 569 ? 34.625 25.964 15.665 1.00 94.56 569 LYS A C 1
ATOM 4485 O O . LYS A 1 569 ? 35.725 25.438 15.821 1.00 94.56 569 LYS A O 1
ATOM 4490 N N . ILE A 1 570 ? 33.785 26.195 16.668 1.00 94.62 570 ILE A N 1
ATOM 4491 C CA . ILE A 1 570 ? 34.015 25.832 18.068 1.00 94.62 570 ILE A CA 1
ATOM 4492 C C . ILE A 1 570 ? 33.448 24.434 18.316 1.00 94.62 570 ILE A C 1
ATOM 4494 O O . ILE A 1 570 ? 32.236 24.203 18.238 1.00 94.62 570 ILE A O 1
ATOM 4498 N N . THR A 1 571 ? 34.336 23.476 18.581 1.00 92.69 571 THR A N 1
ATOM 4499 C CA . THR A 1 571 ? 33.965 22.077 18.834 1.00 92.69 571 THR A CA 1
ATOM 4500 C C . THR A 1 571 ? 33.417 21.890 20.250 1.00 92.69 571 THR A C 1
ATOM 4502 O O . THR A 1 571 ? 33.652 22.717 21.132 1.00 92.69 571 THR A O 1
ATOM 4505 N N . LEU A 1 572 ? 32.722 20.774 20.491 1.00 89.19 572 LEU A N 1
ATOM 4506 C CA . LEU A 1 572 ? 32.204 20.431 21.818 1.00 89.19 572 LEU A CA 1
ATOM 4507 C C . LEU A 1 572 ? 33.325 20.364 22.868 1.00 89.19 572 LEU A C 1
ATOM 4509 O O . LEU A 1 572 ? 33.144 20.815 23.993 1.00 89.19 572 LEU A O 1
ATOM 4513 N N . SER A 1 573 ? 34.505 19.861 22.494 1.00 90.38 573 SER A N 1
ATOM 4514 C CA . SER A 1 573 ? 35.676 19.829 23.379 1.00 90.38 573 SER A CA 1
ATOM 4515 C C . SER A 1 573 ? 36.156 21.232 23.772 1.00 90.38 573 SER A C 1
ATOM 4517 O O . SER A 1 573 ? 36.451 21.459 24.943 1.00 90.38 573 SER A O 1
ATOM 4519 N N . MET A 1 574 ? 36.180 22.187 22.834 1.00 92.06 574 MET A N 1
ATOM 4520 C CA . MET A 1 574 ? 36.546 23.580 23.127 1.00 92.06 574 MET A CA 1
ATOM 4521 C C . MET A 1 574 ? 35.519 24.242 24.049 1.00 92.06 574 MET A C 1
ATOM 4523 O O . MET A 1 574 ? 35.895 24.927 24.996 1.00 92.06 574 MET A O 1
ATOM 4527 N N . ALA A 1 575 ? 34.229 23.995 23.807 1.00 92.38 575 ALA A N 1
ATOM 4528 C CA . ALA A 1 575 ? 33.155 24.492 24.659 1.00 92.38 575 ALA A CA 1
ATOM 4529 C C . ALA A 1 575 ? 33.219 23.902 26.076 1.00 92.38 575 ALA A C 1
ATOM 4531 O O . ALA A 1 575 ? 33.107 24.649 27.041 1.00 92.38 575 ALA A O 1
ATOM 4532 N N . LYS A 1 576 ? 33.478 22.593 26.219 1.00 91.31 576 LYS A N 1
ATOM 4533 C CA . LYS A 1 576 ? 33.722 21.962 27.527 1.00 91.31 576 LYS A CA 1
ATOM 4534 C C . LYS A 1 576 ? 34.904 22.616 28.243 1.00 91.31 576 LYS A C 1
ATOM 4536 O O . LYS A 1 576 ? 34.770 22.983 29.401 1.00 91.31 576 LYS A O 1
ATOM 4541 N N . LYS A 1 577 ? 36.019 22.845 27.543 1.00 90.69 577 LYS A N 1
ATOM 4542 C CA . LYS A 1 577 ? 37.201 23.501 28.121 1.00 90.69 577 LYS A CA 1
ATOM 4543 C C . LYS A 1 577 ? 36.898 24.923 28.615 1.00 90.69 577 LYS A C 1
ATOM 4545 O O . LYS A 1 577 ? 37.274 25.249 29.732 1.00 90.69 577 LYS A O 1
ATOM 4550 N N . LEU A 1 578 ? 36.147 25.720 27.847 1.00 92.25 578 LEU A N 1
ATOM 4551 C CA . LEU A 1 578 ? 35.673 27.049 28.271 1.00 92.25 578 LEU A CA 1
ATOM 4552 C C . LEU A 1 578 ? 34.792 26.994 29.522 1.00 92.25 578 LEU A C 1
ATOM 4554 O O . LEU A 1 578 ? 34.926 27.834 30.402 1.00 92.25 578 LEU A O 1
ATOM 4558 N N . LEU A 1 579 ? 33.887 26.018 29.598 1.00 90.19 579 LEU A N 1
ATOM 4559 C CA . LEU A 1 579 ? 32.949 25.880 30.714 1.00 90.19 579 LEU A CA 1
ATOM 4560 C C . LEU A 1 579 ? 33.618 25.349 31.988 1.00 90.19 579 LEU A C 1
ATOM 4562 O O . LEU A 1 579 ? 33.190 25.706 33.079 1.00 90.19 579 LEU A O 1
ATOM 4566 N N . THR A 1 580 ? 34.643 24.504 31.859 1.00 87.06 580 THR A N 1
ATOM 4567 C CA . THR A 1 580 ? 35.356 23.912 33.002 1.00 87.06 580 THR A CA 1
ATOM 4568 C C . THR A 1 580 ? 36.501 24.792 33.493 1.00 87.06 580 THR A C 1
ATOM 4570 O O . THR A 1 580 ? 36.662 24.959 34.696 1.00 87.06 580 THR A O 1
ATOM 4573 N N . ASN A 1 581 ? 37.287 25.365 32.578 1.00 88.94 581 ASN A N 1
ATOM 4574 C CA . ASN A 1 581 ? 38.529 26.065 32.917 1.00 88.94 581 ASN A CA 1
ATOM 4575 C C . ASN A 1 581 ? 38.410 27.590 32.791 1.00 88.94 581 ASN A C 1
ATOM 4577 O O . ASN A 1 581 ? 39.368 28.295 33.084 1.00 88.94 581 ASN A O 1
ATOM 4581 N N . GLY A 1 582 ? 37.292 28.106 32.276 1.00 90.06 582 GLY A N 1
ATOM 4582 C CA . GLY A 1 582 ? 37.130 29.525 31.954 1.00 90.06 582 GLY A CA 1
ATOM 4583 C C . GLY A 1 582 ? 37.871 29.975 30.688 1.00 90.06 582 GLY A C 1
ATOM 4584 O O . GLY A 1 582 ? 37.606 31.069 30.201 1.00 90.06 582 GLY A O 1
ATOM 4585 N N . GLU A 1 583 ? 38.754 29.153 30.108 1.00 92.56 583 GLU A N 1
ATOM 4586 C CA . GLU A 1 583 ? 39.527 29.503 28.911 1.00 92.56 583 GLU A CA 1
ATOM 4587 C C . GLU A 1 583 ? 39.971 28.297 28.061 1.00 92.56 583 GLU A C 1
ATOM 4589 O O . GLU A 1 583 ? 39.983 27.153 28.522 1.00 92.56 583 GLU A O 1
ATOM 4594 N N . THR A 1 584 ? 40.360 28.530 26.800 1.00 90.69 584 THR A N 1
ATOM 4595 C CA . THR A 1 584 ? 40.822 27.465 25.885 1.00 90.69 584 THR A CA 1
ATOM 4596 C C . THR A 1 584 ? 42.336 27.278 25.823 1.00 90.69 584 THR A C 1
ATOM 4598 O O . THR A 1 584 ? 42.789 26.227 25.354 1.00 90.69 584 THR A O 1
ATOM 4601 N N . GLY A 1 585 ? 43.122 28.266 26.253 1.00 88.88 585 GLY A N 1
ATOM 4602 C CA . GLY A 1 585 ? 44.494 28.466 25.777 1.00 88.88 585 GLY A CA 1
ATOM 4603 C C . GLY A 1 585 ? 44.519 28.985 24.331 1.00 88.88 585 GLY A C 1
ATOM 4604 O O . GLY A 1 585 ? 43.472 29.079 23.680 1.00 88.88 585 GLY A O 1
ATOM 4605 N N . VAL A 1 586 ? 45.707 29.316 23.813 1.00 90.94 586 VAL A N 1
ATOM 4606 C CA . VAL A 1 586 ? 45.870 29.868 22.455 1.00 90.94 586 VAL A CA 1
ATOM 4607 C C . VAL A 1 586 ? 45.451 28.843 21.396 1.00 90.94 586 VAL A C 1
ATOM 4609 O O . VAL A 1 586 ? 45.974 27.732 21.330 1.00 90.94 586 VAL A O 1
ATOM 4612 N N . LEU A 1 587 ? 44.492 29.227 20.554 1.00 91.56 587 LEU A N 1
ATOM 4613 C CA . LEU A 1 587 ? 43.966 28.428 19.452 1.00 91.56 587 LEU A CA 1
ATOM 4614 C C . LEU A 1 587 ? 44.307 29.082 18.105 1.00 91.56 587 LEU A C 1
ATOM 4616 O O . LEU A 1 587 ? 44.198 30.297 17.953 1.00 91.56 587 LEU A O 1
ATOM 4620 N N . LYS A 1 588 ? 44.653 28.266 17.102 1.00 92.12 588 LYS A N 1
ATOM 4621 C CA . LYS A 1 588 ? 44.961 28.716 15.730 1.00 92.12 588 LYS A CA 1
ATOM 4622 C C . LYS A 1 588 ? 43.744 28.702 14.806 1.00 92.12 588 LYS A C 1
ATOM 4624 O O . LYS A 1 588 ? 42.777 27.978 15.059 1.00 92.12 588 LYS A O 1
ATOM 4629 N N . GLY A 1 589 ? 43.826 29.402 13.675 1.00 89.88 589 GLY A N 1
ATOM 4630 C CA . GLY A 1 589 ? 42.876 29.274 12.561 1.00 89.88 589 GLY A CA 1
ATOM 4631 C C . GLY A 1 589 ? 41.599 30.105 12.702 1.00 89.88 589 GLY A C 1
ATOM 4632 O O . GLY A 1 589 ? 40.546 29.682 12.225 1.00 89.88 589 GLY A O 1
ATOM 4633 N N . PHE A 1 590 ? 41.671 31.250 13.383 1.00 92.81 590 PHE A N 1
ATOM 4634 C CA . PHE A 1 590 ? 40.644 32.292 13.304 1.00 92.81 590 PHE A CA 1
ATOM 4635 C C . PHE A 1 590 ? 40.936 33.217 12.128 1.00 92.81 590 PHE A C 1
ATOM 4637 O O . PHE A 1 590 ? 42.097 33.383 11.765 1.00 92.81 590 PHE A O 1
ATOM 4644 N N . LYS A 1 591 ? 39.900 33.828 11.545 1.00 92.25 591 LYS A N 1
ATOM 4645 C CA . LYS A 1 591 ? 40.035 34.789 10.440 1.00 92.25 591 LYS A CA 1
ATOM 4646 C C . LYS A 1 591 ? 39.357 36.105 10.783 1.00 92.25 591 LYS A C 1
ATOM 4648 O O . LYS A 1 591 ? 38.236 36.115 11.292 1.00 92.25 591 LYS A O 1
ATOM 4653 N N . SER A 1 592 ? 40.032 37.217 10.498 1.00 87.12 592 SER A N 1
ATOM 4654 C CA . SER A 1 592 ? 39.432 38.550 10.590 1.00 87.12 592 SER A CA 1
ATOM 4655 C C . SER A 1 592 ? 38.385 38.741 9.487 1.00 87.12 592 SER A C 1
ATOM 4657 O O . SER A 1 592 ? 38.327 37.970 8.528 1.00 87.12 592 SER A O 1
ATOM 4659 N N . THR A 1 593 ? 37.592 39.809 9.564 1.00 85.25 593 THR A N 1
ATOM 4660 C CA . THR A 1 593 ? 36.663 40.186 8.482 1.00 85.25 593 THR A CA 1
ATOM 4661 C C . THR A 1 593 ? 37.372 40.456 7.149 1.00 85.25 593 THR A C 1
ATOM 4663 O O . THR A 1 593 ? 36.750 40.347 6.098 1.00 85.25 593 THR A O 1
ATOM 4666 N N . LYS A 1 594 ? 38.681 40.756 7.179 1.00 87.06 594 LYS A N 1
ATOM 4667 C CA . LYS A 1 594 ? 39.548 40.924 5.999 1.00 87.06 594 LYS A CA 1
ATOM 4668 C C . LYS A 1 594 ? 40.235 39.620 5.555 1.00 87.06 594 LYS A C 1
ATOM 4670 O O . LYS A 1 594 ? 41.063 39.648 4.654 1.00 87.06 594 LYS A O 1
ATOM 4675 N N . GLY A 1 595 ? 39.931 38.488 6.194 1.00 84.56 595 GLY A N 1
ATOM 4676 C CA . GLY A 1 595 ? 40.467 37.165 5.853 1.00 84.56 595 GLY A CA 1
ATOM 4677 C C . GLY A 1 595 ? 41.836 36.826 6.454 1.00 84.56 595 GLY A C 1
ATOM 4678 O O . GLY A 1 595 ? 42.301 35.705 6.270 1.00 84.56 595 GLY A O 1
ATOM 4679 N N . THR A 1 596 ? 42.471 37.743 7.192 1.00 90.06 596 THR A N 1
ATOM 4680 C CA . THR A 1 596 ? 43.780 37.515 7.831 1.00 90.06 596 THR A CA 1
ATOM 4681 C C . THR A 1 596 ? 43.667 36.501 8.964 1.00 90.06 596 THR A C 1
ATOM 4683 O O . THR A 1 596 ? 42.808 36.654 9.837 1.00 90.06 596 THR A O 1
ATOM 4686 N N . GLU A 1 597 ? 44.543 35.496 8.967 1.00 92.38 597 GLU A N 1
ATOM 4687 C CA . GLU A 1 597 ? 44.578 34.474 10.012 1.00 92.38 597 GLU A CA 1
ATOM 4688 C C . GLU A 1 597 ? 45.262 34.972 11.288 1.00 92.38 597 GLU A C 1
ATOM 4690 O O . GLU A 1 597 ? 46.241 35.716 11.237 1.00 92.38 597 GLU A O 1
ATOM 4695 N N . PHE A 1 598 ? 44.740 34.565 12.443 1.00 92.69 598 PHE A N 1
ATOM 4696 C CA . PHE A 1 598 ? 45.344 34.861 13.737 1.00 92.69 598 PHE A CA 1
ATOM 4697 C C . PHE A 1 598 ? 45.108 33.742 14.757 1.00 92.69 598 PHE A C 1
ATOM 4699 O O . PHE A 1 598 ? 44.223 32.890 14.607 1.00 92.69 598 PHE A O 1
ATOM 4706 N N . GLU A 1 599 ? 45.924 33.768 15.809 1.00 92.75 599 GLU A N 1
ATOM 4707 C CA . GLU A 1 599 ? 45.819 32.897 16.976 1.00 92.75 599 GLU A CA 1
ATOM 4708 C C . GLU A 1 599 ? 45.345 33.715 18.181 1.00 92.75 599 GLU A C 1
ATOM 4710 O O . GLU A 1 599 ? 45.735 34.879 18.333 1.00 92.75 599 GLU A O 1
ATOM 4715 N N . VAL A 1 600 ? 44.474 33.136 19.007 1.00 94.44 600 VAL A N 1
ATOM 4716 C CA . VAL A 1 600 ? 43.897 33.825 20.170 1.00 94.44 600 VAL A CA 1
ATOM 4717 C C . VAL A 1 600 ? 43.464 32.834 21.248 1.00 94.44 600 VAL A C 1
ATOM 4719 O O . VAL A 1 600 ? 43.067 31.709 20.931 1.00 94.44 600 VAL A O 1
ATOM 4722 N N . ASN A 1 601 ? 43.542 33.237 22.518 1.00 93.75 601 ASN A N 1
ATOM 4723 C CA . ASN A 1 601 ? 42.917 32.513 23.623 1.00 93.75 601 ASN A CA 1
ATOM 4724 C C . ASN A 1 601 ? 41.454 32.956 23.744 1.00 93.75 601 ASN A C 1
ATOM 4726 O O . ASN A 1 601 ? 41.156 34.145 23.670 1.00 93.75 601 ASN A O 1
ATOM 4730 N N . LEU A 1 602 ? 40.526 32.020 23.918 1.00 95.12 602 LEU A N 1
ATOM 4731 C CA . LEU A 1 602 ? 39.13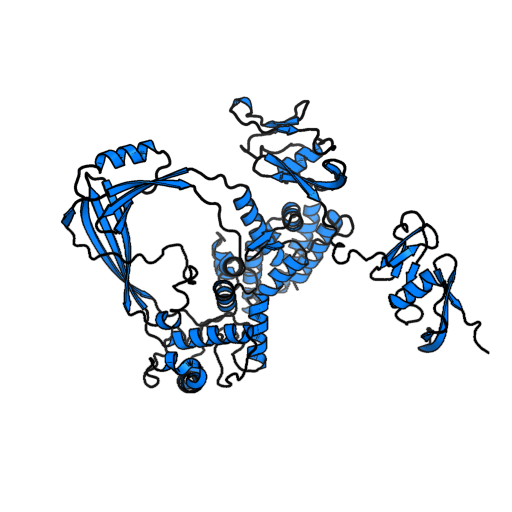4 32.354 24.202 1.00 95.12 602 LEU A CA 1
ATOM 4732 C C . LEU A 1 602 ? 38.909 32.273 25.710 1.00 95.12 602 LEU A C 1
ATOM 4734 O O . LEU A 1 602 ? 39.211 31.236 26.299 1.00 95.12 602 LEU A O 1
ATOM 4738 N N . LYS A 1 603 ? 38.346 33.327 26.305 1.00 93.75 603 LYS A N 1
ATOM 4739 C CA . LYS A 1 603 ? 37.964 33.390 27.724 1.00 93.75 603 LYS A CA 1
ATOM 4740 C C . LYS A 1 603 ? 36.456 33.501 27.875 1.00 93.75 603 LYS A C 1
ATOM 4742 O O . LYS A 1 603 ? 35.797 34.150 27.069 1.00 93.75 603 LYS A O 1
ATOM 4747 N N . LEU A 1 604 ? 35.904 32.860 28.897 1.00 91.62 604 LEU A N 1
ATOM 4748 C CA . LEU A 1 604 ? 34.498 32.969 29.258 1.00 91.62 604 LEU A CA 1
ATOM 4749 C C . LEU A 1 604 ? 34.344 34.038 30.348 1.00 91.62 604 LEU A C 1
ATOM 4751 O O . LEU A 1 604 ? 34.691 33.800 31.500 1.00 91.62 604 LEU A O 1
ATOM 4755 N N . VAL A 1 605 ? 33.815 35.203 29.980 1.00 90.25 605 VAL A N 1
ATOM 4756 C CA . VAL A 1 605 ? 33.600 36.358 30.864 1.00 90.25 605 VAL A CA 1
ATOM 4757 C C . VAL A 1 605 ? 32.101 36.639 30.917 1.00 90.25 605 VAL A C 1
ATOM 4759 O O . VAL A 1 605 ? 31.452 36.753 29.877 1.00 90.25 605 VAL A O 1
ATOM 4762 N N . ASP A 1 606 ? 31.513 36.647 32.116 1.00 87.06 606 ASP A N 1
ATOM 4763 C CA . ASP A 1 606 ? 30.070 36.851 32.340 1.00 87.06 606 ASP A CA 1
ATOM 4764 C C . ASP A 1 606 ? 29.163 35.997 31.428 1.00 87.06 606 ASP A C 1
ATOM 4766 O O . ASP A 1 606 ? 28.120 36.424 30.922 1.00 87.06 606 ASP A O 1
ATOM 4770 N N . GLY A 1 607 ? 29.582 34.748 31.196 1.00 84.06 607 GLY A N 1
ATOM 4771 C CA . GLY A 1 607 ? 28.876 33.773 30.364 1.00 84.06 607 GLY A CA 1
ATOM 4772 C C . GLY A 1 607 ? 28.960 34.020 28.855 1.00 84.06 607 GLY A C 1
ATOM 4773 O O . GLY A 1 607 ? 28.272 33.334 28.100 1.00 84.06 607 GLY A O 1
ATOM 4774 N N . LYS A 1 608 ? 29.797 34.947 28.387 1.00 89.62 608 LYS A N 1
ATOM 4775 C CA . LYS A 1 608 ? 30.086 35.167 26.965 1.00 89.62 608 LYS A CA 1
ATOM 4776 C C . LYS A 1 608 ? 31.550 34.891 26.663 1.00 89.62 608 LYS A C 1
ATOM 4778 O O . LYS A 1 608 ? 32.403 34.968 27.536 1.00 89.62 608 LYS A O 1
ATOM 4783 N N . VAL A 1 609 ? 31.834 34.552 25.410 1.00 93.69 609 VAL A N 1
ATOM 4784 C CA . VAL A 1 609 ? 33.209 34.313 24.965 1.00 93.69 609 VAL A CA 1
ATOM 4785 C C . VAL A 1 609 ? 33.845 35.611 24.491 1.00 93.69 609 VAL A C 1
ATOM 4787 O O . VAL A 1 609 ? 33.338 36.241 23.562 1.00 93.69 609 VAL A O 1
ATOM 4790 N N . GLU A 1 610 ? 34.981 35.948 25.084 1.00 94.06 610 GLU A N 1
ATOM 4791 C CA . GLU A 1 610 ? 35.846 37.059 24.707 1.00 94.06 610 GLU A CA 1
ATOM 4792 C C . GLU A 1 610 ? 37.173 36.544 24.137 1.00 94.06 610 GLU A C 1
ATOM 4794 O O . GLU A 1 610 ? 37.632 35.442 24.450 1.00 94.06 610 GLU A O 1
ATOM 4799 N N . MET A 1 611 ? 37.770 37.337 23.249 1.00 93.56 611 MET A N 1
ATOM 4800 C CA . MET A 1 611 ? 39.069 37.057 22.644 1.00 93.56 611 MET A CA 1
ATOM 4801 C C . MET A 1 611 ? 40.166 37.734 23.457 1.00 93.56 611 MET A C 1
ATOM 4803 O O . MET A 1 611 ? 40.238 38.960 23.486 1.00 93.56 611 MET A O 1
ATOM 4807 N N . ASP A 1 612 ? 41.032 36.935 24.069 1.00 90.94 612 ASP A N 1
ATOM 4808 C CA . ASP A 1 612 ? 42.183 37.409 24.823 1.00 90.94 612 ASP A CA 1
ATOM 4809 C C . ASP A 1 612 ? 43.480 37.220 24.022 1.00 90.94 612 ASP A C 1
ATOM 4811 O O . ASP A 1 612 ? 43.890 36.102 23.687 1.00 90.94 612 ASP A O 1
ATOM 4815 N N . PHE A 1 613 ? 44.127 38.343 23.714 1.00 86.56 613 PHE A N 1
ATOM 4816 C CA . PHE A 1 613 ? 45.393 38.406 22.986 1.00 86.56 613 PHE A CA 1
ATOM 4817 C C . PHE A 1 613 ? 46.613 38.577 23.908 1.00 86.56 613 PHE A C 1
ATOM 4819 O O . PHE A 1 613 ? 47.729 38.689 23.400 1.00 86.56 613 PHE A O 1
ATOM 4826 N N . ALA A 1 614 ? 46.439 38.571 25.237 1.00 66.19 614 ALA A N 1
ATOM 4827 C CA . ALA A 1 614 ? 47.471 38.893 26.231 1.00 66.19 614 ALA A CA 1
ATOM 4828 C C . ALA A 1 614 ? 48.606 37.851 26.389 1.00 66.19 614 ALA A C 1
ATOM 4830 O O . ALA A 1 614 ? 49.347 37.885 27.364 1.00 66.19 614 ALA A O 1
ATOM 4831 N N . GLY A 1 615 ? 48.780 36.946 25.422 1.00 55.72 615 GLY A N 1
ATOM 4832 C CA . GLY A 1 615 ? 49.891 35.988 25.345 1.00 55.72 615 GLY A CA 1
ATOM 4833 C C . GLY A 1 615 ? 50.898 36.274 24.224 1.00 55.72 615 GLY A C 1
ATOM 4834 O O . GLY A 1 615 ? 51.690 35.397 23.894 1.00 55.72 615 GLY A O 1
ATOM 4835 N N . ARG A 1 616 ? 50.848 37.457 23.593 1.00 51.78 616 ARG A N 1
ATOM 4836 C CA . ARG A 1 616 ? 51.851 37.899 22.609 1.00 51.78 616 ARG A CA 1
ATOM 4837 C C . ARG A 1 616 ? 53.038 38.561 23.317 1.00 51.78 616 ARG A C 1
ATOM 4839 O O . ARG A 1 616 ? 53.096 39.785 23.394 1.00 51.78 616 ARG A O 1
ATOM 4846 N N . THR A 1 617 ? 53.959 37.749 23.822 1.00 39.09 617 THR A N 1
ATOM 4847 C CA . THR A 1 617 ? 55.383 38.125 23.883 1.00 39.09 617 THR A CA 1
ATOM 4848 C C . THR A 1 617 ? 56.118 37.456 22.747 1.00 39.09 617 THR A C 1
ATOM 4850 O O . THR A 1 617 ? 55.896 36.233 22.581 1.00 39.09 617 THR A O 1
#

Secondary structure (DSSP, 8-state):
-HHHHHHHHHHHHHHHHH-GGG------TTHHHHHHHHHHHHHHHHT----EEEEEEEEETTEEEEETT--BSSHHHHHHHHHHHTTS-EEEEEEEEEEEEEPPPPPB-HHHHHHHHHHHH---HHHHHHHHHHHHHTTSBS-SS-----B-GGGGGGHHHHHHHHHHHHHHHHHTS-TTS----TTTB-GGG--SS--B-B-SS--SS--HHHHHHHHHHHHHHHHTTSPPEEEEEEEEEEEETTEEEEEEEEEEEE-GGGGGGGGGSSSS--SSSSS---PPPPP--TT-EE--EEEEEEEE--PPPPPBHHHHHHHHHHGGGG-S-HHHHHHHHHH-SS-HHHHHHHHHHHHHTTSEEEETTEEEE-HHHHHHHHH---GGGG-HHHHHHHHHHHHHHHTT-S-HHHHHHHHHHHHHHHHHHTTS-SS-TT---B-TTT-PBEEE-SSEEEETTTTTT---EEESEETTEE--HHHHHHHHHHSB-SS-EEEEETTEEEEEEEEE-TT--EEEEE---TT-S--PPP-EE-TTTS-EEEE-SSEEEEGGGGGT---EEESEETTEE--HHHHHHHHHHSEEEEEEEEE-TT--EEEEEEEEETTEEEEE-TT--

Radius of gyration: 32.74 Å; Cα contacts (8 Å, |Δi|>4): 1083; chains: 1; bounding box: 88×83×71 Å

Nearest PDB structures (foldseek):
  1d6m-assembly1_A  TM=8.611E-01  e=2.496E-30  Escherichia coli
  6k8o-assembly1_A  TM=7.973E-01  e=2.379E-25  Saccharolobus solfataricus
  6cq2-assembly1_A  TM=7.566E-01  e=2.361E-19  Mycobacterium tuberculosis H37Rv
  6cqi-assembly1_A  TM=6.217E-01  e=3.805E-22  Mycobacterium tuberculosis H37Rv
  6pcm-assembly1_A  TM=4.930E-01  e=3.246E-21  Mycolicibacterium smegmatis MC2 155

Mean predicted aligned error: 13.14 Å

Foldseek 3Di:
DLFCLQQVLVQCLCCVVQVPPNATQGFTQQLQLLLLVQLVQVQLQVLDDKQKKKWKWKADPNDIWTFPVDIGSDPVVSVVVLVLFPPWKKFFADKDKDKDFAAADFADALLVLQLVCCLPPVDFSVLLVVLLVVCVVLVFKPDRQFLFSAAAQVCVVVLLVQLVLCCVPCVVLSVVADSVDFDPDCSHHPPVRGDPHHGIATDSSHDDDDDPSSVVSSLVNHLSSSLNRWGTFIKMWIWIWMDGSPRIIIDIAIDGPDGISVVSVVVPLVDPGDPDDDDDDRDDDDDDDHGDIDDMGIDMDMDIDHGDDADFNNNSSVCQLQLLVPDPDPLLSVLCNRAGSHRSVCPSVSLVVCVLSQQWHDDPRGIHGDPVSLLSSLLQPDCSSNGSSVVSVLSSQVVCVVVVNHDPVVSVVVSVVVSVVSSVCNVDDSFDLVALAAQLAPRAGWDDDPFFTAHPCVVVPGGATGGLADQNHGCDSSQSRCCRRRQKDSFWDFGHDPNDTATWIWGARSVNDIDTDHPPPSPVPDPFDFLDQQPQPRATQGDDPFWGAGPCVVVPQPATDGCADQNDGQDSVQVSCCRPVQKRPWDWDHADPVGDTDIFIWGQDSNYTDTHPVPDD

Sequence (617 aa):
ESDWIVGLNATRLYTLKYGQQGLLWTIGRVQTPVLALIVQKDLDIAGFVPKDFWELHTRYREADFQYAGGRFDQKPDAEALLSLCEGHDFEITSVKGKRELVNPPLLYDLTDLQKDMSIRYGFTADQTLTCAQQLYEKKHITYPRTDSRCLTKDMKPGMKPLLEKLRLHFGPQIAALDLDKLQLSARYFNDAKVTDHHAIIPTTTLPGSLAQDEAKVYEAIALRFIAAFYPPCVKQITTVLGETRQVKFKTTGTIIESPGWQVLYKNATTSENSPTNQGNETKILPNFVQGETGPHQPSINQGKTTPPKAYNEASLLGMMESAGKTCDDEELKEALKEKGLGTPATRASIIEVLIKRNYIQRQKKLLLSTESGRHLISIITDDRLKSAAMTGEWEAKLKKIEHHAYDPDQFMAEIIQFTQKLKDESAKPLYDDSKLGDCPICQQPIIEGRQGYGCSHWKEGCKFVLWKQVYGVTITREMACQLLQNGRTLNAYAIKIGDEVFAAQLTLNASGEIGYSKQQNQRALNASETIAGCPLCNGKIIETSKAYSCSEWRNGCKAVIWKTIAHKKITLSMAKKLLTNGETGVLKGFKSTKGTEFEVNLKLVDGKVEMDFAGRT

pLDDT: mean 88.23, std 13.38, range [25.88, 98.81]

Solvent-accessible surface area (backbone atoms only — not comparable to full-atom values): 33858 Å² total; per-residue (Å²): 108,67,66,54,58,47,19,53,51,48,17,48,53,50,20,74,75,68,19,69,98,79,37,82,44,86,41,32,66,52,55,32,18,55,49,36,54,41,36,50,49,51,48,53,37,72,58,50,74,71,45,66,34,31,37,44,35,32,40,45,87,92,37,71,23,37,37,64,89,53,72,32,84,47,66,67,67,46,49,59,53,48,65,57,42,60,98,48,54,35,33,28,74,39,68,48,73,45,80,43,77,46,63,49,66,72,38,32,22,35,58,59,44,26,29,50,40,19,66,75,70,65,40,48,44,51,57,44,50,51,35,41,49,53,36,29,75,72,41,28,30,38,66,48,79,16,85,10,37,14,35,47,60,87,54,58,81,53,49,50,63,40,55,60,59,45,33,81,83,40,39,80,77,45,70,80,54,60,70,93,68,63,63,85,47,67,85,43,37,29,56,94,55,33,68,100,38,38,29,36,33,66,44,83,47,72,79,80,89,65,56,75,66,40,42,54,54,51,49,51,36,42,53,40,52,57,26,55,62,37,55,44,22,34,32,33,41,36,41,38,32,30,33,26,86,88,49,48,26,36,34,71,24,40,46,75,80,37,56,42,31,54,67,83,51,59,89,42,73,88,48,101,63,60,96,66,84,76,97,63,80,74,43,74,64,74,94,79,56,66,73,43,68,42,79,56,50,72,47,78,47,82,48,63,55,73,61,73,79,72,40,26,57,35,59,43,51,52,45,29,46,44,46,15,78,79,46,91,49,68,68,39,20,58,36,7,63,79,46,25,53,50,50,72,76,46,44,35,58,42,54,52,48,37,41,76,69,48,25,28,41,78,58,86,74,33,50,42,55,30,73,57,28,45,47,56,56,62,70,53,82,57,60,57,54,44,29,58,62,53,48,16,50,50,50,38,49,53,50,29,36,76,69,73,71,42,62,68,67,61,53,52,51,52,51,52,52,52,49,51,48,54,58,64,57,59,72,55,71,96,53,60,83,92,48,49,40,42,27,58,75,78,65,40,54,46,40,84,56,95,68,26,40,27,36,67,51,40,88,83,65,46,82,56,60,51,55,32,70,50,48,86,32,74,53,45,71,65,49,44,11,26,27,44,64,57,32,27,39,94,60,66,44,69,33,42,59,90,92,47,72,48,60,22,22,46,32,34,47,53,83,57,50,78,49,69,44,66,70,75,58,88,61,66,78,63,75,51,62,73,73,46,65,25,95,84,75,69,36,44,20,30,64,55,100,61,28,42,30,34,70,43,39,90,78,69,47,72,37,40,43,57,36,58,53,53,86,22,78,51,48,71,70,52,52,46,35,28,68,75,68,37,33,62,54,79,41,77,68,28,33,47,98,86,63,51,74,47,68,38,22,43,33,51,55,93,38,32,73,43,83,45,64,92,77,80,123